Protein AF-A0A812CJZ9-F1 (afdb_monomer_lite)

Foldseek 3Di:
DDDPPPPPPPDDDPVVLLDPDLVPDQWAWDPDPVQLVLLAPVCVVVVNQKAQDQPDQQKIWGRNHNRTIIIDGHPPPFGQDRVVRDTHHADPDDDQAAQWDPPDDWAWDDPPDDQPLLVRPDAHWAWAADPDQQKIWIHYPVCSVTITMTGGPPQWGQDRSVRHTHGVDPPPVPVVLVVVLVVVLVVLVVVLVVVVPPDDDPVLCVLLVVVVVVLVVQLVVDLLSLLVVLLVCLLVLLVCLQPVVVVVVVQWDPADDDLLSSLLSNLLSLLSNLLSLLSVQCVPPPFPVLSLLLLVLLLQLLVLLLVLLVCQAPVCCPPPHRHTDVCSCRVPNSVSSSSNSSSVSSNSPDPDDDFADFADFPLLVLLLVLLVLLLVQLCCLQVPVVVVQVLWWPDPDDYSSSSSSSNSSSSSSSSLSSSSNRLSRTPDVSSSLSSLVSLLSSLVVSVVSCVVSCVVVVNHTTDPSNCCCSCVSSVVSNVSSVVSNVGDRDRPD

Organism: Acanthosepion pharaonis (NCBI:txid158019)

InterPro domains:
  IPR002557 Chitin binding domain [SM00494] (37-96)
  IPR002557 Chitin binding domain [SM00494] (115-177)
  IPR059336 Domain of unknown function DUF8292 [PF26941] (229-486)

Secondary structure (DSSP, 8-state):
----SSSSSS-SSSSSSS---TTSSSEEE---HHHHHHS-HHHHHTT--EEEETTEEEEEEEEEETTEEEEEE-GGG-EEETTTTEEESPPSS-PPPTTB-TTSPPEEPPTTS--GGGGTT-SS-EEEEPSSTTEEEEE-TTTSSS-EEEEBPTTEEEETTTTEEEES--------HHHHHHHHHHHHHHHHHHHH-S---HHHHHHHHHHHHHHHHHHHT-HHHHHHHHHHHHHHHHHHHHHSHHHHHHHHBSS---HHHHHHHHHHHHHHHHHHHHHHHHTT-S-HHHHHHHHHHHHHHHHHHHHHHHHHHHHSTT-TT-PBPHHIIIIIIHHHHHHHHHHHHHHHH-S---PPPPPP-HHHHHHHHHHHHHHHHHHHHHH-HHHHHHHHB--S---HHHHHHHHHHHHHHHHHHHHHHHHTT-S-HHHHHHHHHHHHHHHHHHHHHHHHHHHHTTTSSB-TTHHHHHHHHHHHHHHHHHHHHH-------

Sequence (493 aa):
MPILACLALVLPVTEALSRIDCTSFTLTPSEDRMVAMYCTRSAVISNQIVFGHPGDNHKFLVCTDVSAGCSGTCQNGAVFDNIAKSCGSAPVSCTLPSGADPNIPLQPLEPMITNPCNQAGLRTCFLFKHNMKNRFIICDRATTTNPKVGQCMNGFIFNFNRQVCESSQDHIITCGRNEVSTQLAIFFLIVVIIVMQLKLDSTYLRVIGGMSLVWLLIISRGQKVWYYIDLILSVLAGCAFLILAPQFLRSQTDVHIDTVHLFMIRSFGIVLIGSAYLWWQVRNSKDVTVHTTLMWARVIGGFSALLAQLFAQFFYKDNKTGRMTEEHLYISVVSTVLWTLGNVIYCLRSKDWGGYMETQSKLNTFLRNDFVMTLMLGIMFFAFPVWMLRMQTNISKLNGVHAHLYRVFGSALISSAIISGRASNFLIDSDKRSQLYARLYINIALIILFAVSYLSSKHLQWSAQNTPFVLGGVAMWTLNALFGCYSSSYHRT

pLDDT: mean 80.43, std 18.37, range [22.52, 98.56]

Structure (mmCIF, N/CA/C/O backbone):
data_AF-A0A812CJZ9-F1
#
_entry.id   AF-A0A812CJZ9-F1
#
loop_
_atom_site.group_PDB
_atom_site.id
_atom_site.type_symbol
_atom_site.label_atom_id
_atom_site.label_alt_id
_atom_site.label_comp_id
_atom_site.label_asym_id
_atom_site.label_entity_id
_atom_site.label_seq_id
_atom_site.pdbx_PDB_ins_code
_atom_site.Cartn_x
_atom_site.Cartn_y
_atom_site.Cartn_z
_atom_site.occupancy
_atom_site.B_iso_or_equiv
_atom_site.auth_seq_id
_atom_site.auth_comp_id
_atom_site.auth_asym_id
_atom_site.auth_atom_id
_atom_site.pdbx_PDB_model_num
ATOM 1 N N . MET A 1 1 ? -13.499 -25.662 -18.321 1.00 26.70 1 MET A N 1
ATOM 2 C CA . MET A 1 1 ? -12.695 -26.461 -17.366 1.00 26.70 1 MET A CA 1
ATOM 3 C C . MET A 1 1 ? -12.176 -25.531 -16.270 1.00 26.70 1 MET A C 1
ATOM 5 O O . MET A 1 1 ? -11.885 -24.386 -16.592 1.00 26.70 1 MET A O 1
ATOM 9 N N . PRO A 1 2 ? -12.223 -25.932 -14.990 1.00 31.81 2 PRO A N 1
ATOM 10 C CA . PRO A 1 2 ? -12.741 -25.078 -13.919 1.00 31.81 2 PRO A CA 1
ATOM 11 C C . PRO A 1 2 ? -11.646 -24.412 -13.067 1.00 31.81 2 PRO A C 1
ATOM 13 O O . PRO A 1 2 ? -10.807 -25.099 -12.500 1.00 31.81 2 PRO A O 1
ATOM 16 N N . ILE A 1 3 ? -11.696 -23.079 -12.924 1.00 25.08 3 ILE A N 1
ATOM 17 C CA . ILE A 1 3 ? -10.906 -22.291 -11.941 1.00 25.08 3 ILE A CA 1
ATOM 18 C C . ILE A 1 3 ? -11.828 -21.339 -11.133 1.00 25.08 3 ILE A C 1
ATOM 20 O O . ILE A 1 3 ? -11.379 -20.449 -10.424 1.00 25.08 3 ILE A O 1
ATOM 24 N N . LEU A 1 4 ? -13.153 -21.541 -11.168 1.00 26.28 4 LEU A N 1
ATOM 25 C CA . LEU A 1 4 ? -14.108 -20.688 -10.438 1.00 26.28 4 LEU A CA 1
ATOM 26 C C . LEU A 1 4 ? -14.414 -21.135 -8.990 1.00 26.28 4 LEU A C 1
ATOM 28 O O . LEU A 1 4 ? -15.234 -20.507 -8.332 1.00 26.28 4 LEU A O 1
ATOM 32 N N . ALA A 1 5 ? -13.776 -22.188 -8.467 1.00 24.42 5 ALA A N 1
ATOM 33 C CA . ALA A 1 5 ? -14.224 -22.836 -7.224 1.00 24.42 5 ALA A CA 1
ATOM 34 C C . ALA A 1 5 ? -13.474 -22.446 -5.929 1.00 24.42 5 ALA A C 1
ATOM 36 O O . ALA A 1 5 ? -13.903 -22.856 -4.857 1.00 24.42 5 ALA A O 1
ATOM 37 N N . CYS A 1 6 ? -12.403 -21.642 -5.966 1.00 22.52 6 CYS A N 1
ATOM 38 C CA . CYS A 1 6 ? -11.614 -21.351 -4.749 1.00 22.52 6 CYS A CA 1
ATOM 39 C C . CYS A 1 6 ? -11.890 -19.997 -4.070 1.00 22.52 6 CYS A C 1
ATOM 41 O O . CYS A 1 6 ? -11.365 -19.766 -2.985 1.00 22.52 6 CYS A O 1
ATOM 43 N N . LEU A 1 7 ? -12.717 -19.110 -4.639 1.00 25.17 7 LEU A N 1
ATOM 44 C CA . LEU A 1 7 ? -13.016 -17.803 -4.021 1.00 25.17 7 LEU A CA 1
ATOM 45 C C . LEU A 1 7 ? -14.282 -17.776 -3.139 1.00 25.17 7 LEU A C 1
ATOM 47 O O . LEU A 1 7 ? -14.597 -16.738 -2.566 1.00 25.17 7 LEU A O 1
ATOM 51 N N . ALA A 1 8 ? -14.989 -18.899 -2.989 1.00 25.30 8 ALA A N 1
ATOM 52 C CA . ALA A 1 8 ? -16.290 -18.958 -2.312 1.00 25.30 8 ALA A CA 1
ATOM 53 C C . ALA A 1 8 ? -16.247 -19.392 -0.827 1.00 25.30 8 ALA A C 1
ATOM 55 O O . ALA A 1 8 ? -17.296 -19.585 -0.224 1.00 25.30 8 ALA A O 1
ATOM 56 N N . LEU A 1 9 ? -15.070 -19.543 -0.207 1.00 26.47 9 LEU A N 1
ATOM 57 C CA . LEU A 1 9 ? -14.943 -20.157 1.131 1.00 26.47 9 LEU A CA 1
ATOM 58 C C . LEU A 1 9 ? -14.662 -19.191 2.301 1.00 26.47 9 LEU A C 1
ATOM 60 O O . LEU A 1 9 ? -14.368 -19.649 3.400 1.00 26.47 9 LEU A O 1
ATOM 64 N N . VAL A 1 10 ? -14.787 -17.868 2.116 1.00 27.77 10 VAL A N 1
ATOM 65 C CA . VAL A 1 10 ? -14.585 -16.876 3.209 1.00 27.77 10 VAL A CA 1
ATOM 66 C C . VAL A 1 10 ? -15.819 -15.988 3.474 1.00 27.77 10 VAL A C 1
ATOM 68 O O . VAL A 1 10 ? -15.819 -15.162 4.380 1.00 27.77 10 VAL A O 1
ATOM 71 N N . LEU A 1 11 ? -16.915 -16.179 2.740 1.00 27.19 11 LEU A N 1
ATOM 72 C CA . LEU A 1 11 ? -18.140 -15.374 2.847 1.00 27.19 11 LEU A CA 1
ATOM 73 C C . LEU A 1 11 ? -19.354 -16.315 2.819 1.00 27.19 11 LEU A C 1
ATOM 75 O O . LEU A 1 11 ? -19.904 -16.522 1.739 1.00 27.19 11 LEU A O 1
ATOM 79 N N . PRO A 1 12 ? -19.697 -17.010 3.925 1.00 29.50 12 PRO A N 1
ATOM 80 C CA . PRO A 1 12 ? -20.985 -16.710 4.568 1.00 29.50 12 PRO A CA 1
ATOM 81 C C . PRO A 1 12 ? -21.075 -17.212 6.028 1.00 29.50 12 PRO A C 1
ATOM 83 O O . PRO A 1 12 ? -21.509 -18.331 6.276 1.00 29.50 12 PRO A O 1
ATOM 86 N N . VAL A 1 13 ? -20.713 -16.399 7.023 1.00 27.36 13 VAL A N 1
ATOM 87 C CA . VAL A 1 13 ? -21.200 -16.621 8.412 1.00 27.36 13 VAL A CA 1
ATOM 88 C C . VAL A 1 13 ? -21.592 -15.304 9.098 1.00 27.36 13 VAL A C 1
ATOM 90 O O . VAL A 1 13 ? -22.385 -15.298 10.031 1.00 27.36 13 VAL A O 1
ATOM 93 N N . THR A 1 14 ? -21.133 -14.152 8.605 1.00 31.36 14 THR A N 1
ATOM 94 C CA . THR A 1 14 ? -21.395 -12.844 9.231 1.00 31.36 14 THR A CA 1
ATOM 95 C C . THR A 1 14 ? -22.628 -12.099 8.706 1.00 31.36 14 THR A C 1
ATOM 97 O O . THR A 1 14 ? -23.068 -11.151 9.351 1.00 31.36 14 THR A O 1
ATOM 100 N N . GLU A 1 15 ? -23.231 -12.512 7.587 1.00 30.27 15 GLU A N 1
ATOM 101 C CA . GLU A 1 15 ? -24.400 -11.816 7.011 1.00 30.27 15 GLU A CA 1
ATOM 102 C C . GLU A 1 15 ? -25.755 -12.235 7.601 1.00 30.27 15 GLU A C 1
ATOM 104 O O . GLU A 1 15 ? -26.731 -11.510 7.434 1.00 30.27 15 GLU A O 1
ATOM 109 N N . ALA A 1 16 ? -25.836 -13.341 8.347 1.00 26.36 16 ALA A N 1
ATOM 110 C CA . ALA A 1 16 ? -27.112 -13.807 8.904 1.00 26.36 16 ALA A CA 1
ATOM 111 C C . ALA A 1 16 ? -27.508 -13.127 10.233 1.00 26.36 16 ALA A C 1
ATOM 113 O O . ALA A 1 16 ? -28.646 -13.264 10.667 1.00 26.36 16 ALA A O 1
ATOM 114 N N . LEU A 1 17 ? -26.599 -12.389 10.884 1.00 32.69 17 LEU A N 1
ATOM 115 C CA . LEU A 1 17 ? -26.835 -11.805 12.217 1.00 32.69 17 LEU A CA 1
ATOM 116 C C . LEU A 1 17 ? -26.888 -10.268 12.236 1.00 32.69 17 LEU A C 1
ATOM 118 O O . LEU A 1 17 ? -27.162 -9.685 13.278 1.00 32.69 17 LEU A O 1
ATOM 122 N N . SER A 1 18 ? -26.657 -9.591 11.105 1.00 35.38 18 SER A N 1
ATOM 123 C CA . SER A 1 18 ? -26.533 -8.122 11.048 1.00 35.38 18 SER A CA 1
ATOM 124 C C . SER A 1 18 ? -27.807 -7.372 10.635 1.00 35.38 18 SER A C 1
ATOM 126 O O . SER A 1 18 ? -27.767 -6.154 10.465 1.00 35.38 18 SER A O 1
ATOM 128 N N . ARG A 1 19 ? -28.948 -8.057 10.487 1.00 38.44 19 ARG A N 1
ATOM 129 C CA . ARG A 1 19 ? -30.245 -7.426 10.181 1.00 38.44 19 ARG A CA 1
ATOM 130 C C . ARG A 1 19 ? -31.387 -8.038 10.986 1.00 38.44 19 ARG A C 1
ATOM 132 O O . ARG A 1 19 ? -32.293 -8.639 10.422 1.00 38.44 19 ARG A O 1
ATOM 139 N N . ILE A 1 20 ? -31.365 -7.874 12.305 1.00 45.34 20 ILE A N 1
ATOM 140 C CA . ILE A 1 20 ? -32.614 -7.930 13.073 1.00 45.34 20 ILE A CA 1
ATOM 141 C C . ILE A 1 20 ? -33.115 -6.493 13.155 1.00 45.34 20 ILE A C 1
ATOM 143 O O . ILE A 1 20 ? -32.782 -5.748 14.071 1.00 45.34 20 ILE A O 1
ATOM 147 N N . ASP A 1 21 ? -33.846 -6.089 12.120 1.00 44.16 21 ASP A N 1
ATOM 148 C CA . ASP A 1 21 ? -34.578 -4.828 12.111 1.00 44.16 21 ASP A CA 1
ATOM 149 C C . ASP A 1 21 ? -35.824 -5.036 12.980 1.00 44.16 21 ASP A C 1
ATOM 151 O O . ASP A 1 21 ? -36.595 -5.976 12.745 1.00 44.16 21 ASP A O 1
ATOM 155 N N . CYS A 1 22 ? -36.030 -4.201 14.002 1.00 49.97 22 CYS A N 1
ATOM 156 C CA . CYS A 1 22 ? -37.121 -4.377 14.976 1.00 49.97 22 CYS A CA 1
ATOM 157 C C . CYS A 1 22 ? -38.526 -4.228 14.376 1.00 49.97 22 CYS A C 1
ATOM 159 O O . CYS A 1 22 ? -39.522 -4.353 15.075 1.00 49.97 22 CYS A O 1
ATOM 161 N N . THR A 1 23 ? -38.605 -3.986 13.073 1.00 47.03 23 THR A N 1
ATOM 162 C CA . THR A 1 23 ? -39.818 -3.924 12.263 1.00 47.03 23 THR A CA 1
ATOM 163 C C . THR A 1 23 ? -40.270 -5.292 11.735 1.00 47.03 23 THR A C 1
ATOM 165 O O . THR A 1 23 ? -41.387 -5.399 11.238 1.00 47.03 23 THR A O 1
ATOM 168 N N . SER A 1 24 ? -39.434 -6.337 11.818 1.00 43.97 24 SER A N 1
ATOM 169 C CA . SER A 1 24 ? -39.653 -7.607 11.095 1.00 43.97 24 SER A CA 1
ATOM 170 C C . SER A 1 24 ? -40.259 -8.760 11.910 1.00 43.97 24 SER A C 1
ATOM 172 O O . SER A 1 24 ? -40.587 -9.798 11.343 1.00 43.97 24 SER A O 1
ATOM 174 N N . PHE A 1 25 ? -40.491 -8.581 13.209 1.00 51.12 25 PHE A N 1
ATOM 175 C CA . PHE A 1 25 ? -41.211 -9.520 14.082 1.00 51.12 25 PHE A CA 1
ATOM 176 C C . PHE A 1 25 ? -42.053 -8.717 15.086 1.00 51.12 25 PHE A C 1
ATOM 178 O O . PHE A 1 25 ? -41.943 -7.496 15.110 1.00 51.12 25 PHE A O 1
ATOM 185 N N . THR A 1 26 ? -42.897 -9.355 15.910 1.00 52.31 26 THR A N 1
ATOM 186 C CA . THR A 1 26 ? -43.665 -8.732 17.020 1.00 52.31 26 THR A CA 1
ATOM 187 C C . THR A 1 26 ? -42.750 -8.192 18.136 1.00 52.31 26 THR A C 1
ATOM 189 O O . THR A 1 26 ? -42.871 -8.563 19.304 1.00 52.31 26 THR A O 1
ATOM 192 N N . LEU A 1 27 ? -41.774 -7.374 17.761 1.00 53.91 27 LEU A N 1
ATOM 193 C CA . LEU A 1 27 ? -40.793 -6.713 18.594 1.00 53.91 27 LEU A CA 1
ATOM 194 C C . LEU A 1 27 ? -41.186 -5.242 18.643 1.00 53.91 27 LEU A C 1
ATOM 196 O O . LEU A 1 27 ? -41.359 -4.601 17.611 1.00 53.91 27 LEU A O 1
ATOM 200 N N . THR A 1 28 ? -41.344 -4.702 19.842 1.00 58.06 28 THR A N 1
ATOM 201 C CA . THR A 1 28 ? -41.618 -3.275 20.021 1.00 58.06 28 THR A CA 1
ATOM 202 C C . THR A 1 28 ? -40.335 -2.568 20.452 1.00 58.06 28 THR A C 1
ATOM 204 O O . THR A 1 28 ? -39.634 -3.095 21.331 1.00 58.06 28 THR A O 1
ATOM 207 N N . PRO A 1 29 ? -40.006 -1.395 19.875 1.00 54.38 29 PRO A N 1
ATOM 208 C CA . PRO A 1 29 ? -38.911 -0.577 20.377 1.00 54.38 29 PRO A CA 1
ATOM 209 C C . PRO A 1 29 ? -39.182 -0.247 21.845 1.00 54.38 29 PRO A C 1
ATOM 211 O O . PRO A 1 29 ? -40.280 0.166 22.215 1.00 54.38 29 PRO A O 1
ATOM 214 N N . SER A 1 30 ? -38.199 -0.525 22.693 1.00 56.88 30 SER A N 1
ATOM 215 C CA . SER A 1 30 ? -38.344 -0.394 24.136 1.00 56.88 30 SER A CA 1
ATOM 216 C C . SER A 1 30 ? -37.792 0.958 24.581 1.00 56.88 30 SER A C 1
ATOM 218 O O . SER A 1 30 ? -36.582 1.162 24.546 1.00 56.88 30 SER A O 1
ATOM 220 N N . GLU A 1 31 ? -38.663 1.860 25.045 1.00 54.53 31 GLU A N 1
ATOM 221 C CA . GLU A 1 31 ? -38.281 3.152 25.658 1.00 54.53 31 GLU A CA 1
ATOM 222 C C . GLU A 1 31 ? -37.661 2.997 27.063 1.00 54.53 31 GLU A C 1
ATOM 224 O O . GLU A 1 31 ? -37.287 3.972 27.717 1.00 54.53 31 GLU A O 1
ATOM 229 N N . ASP A 1 32 ? -37.552 1.763 27.549 1.00 57.66 32 ASP A N 1
ATOM 230 C CA . ASP A 1 32 ? -37.217 1.471 28.932 1.00 57.66 32 ASP A CA 1
ATOM 231 C C . ASP A 1 32 ? -35.725 1.701 29.239 1.00 57.66 32 ASP A C 1
ATOM 233 O O . ASP A 1 32 ? -34.840 1.122 28.599 1.00 57.66 32 ASP A O 1
ATOM 237 N N . ARG A 1 33 ? -35.422 2.480 30.294 1.00 55.88 33 ARG A N 1
ATOM 238 C CA . ARG A 1 33 ? -34.044 2.727 30.793 1.00 55.88 33 ARG A CA 1
ATOM 239 C C . ARG A 1 33 ? -33.266 1.433 31.067 1.00 55.88 33 ARG A C 1
ATOM 241 O O . ARG A 1 33 ? -32.036 1.442 31.074 1.00 55.88 33 ARG A O 1
ATOM 248 N N . MET A 1 34 ? -33.976 0.328 31.283 1.00 55.75 34 MET A N 1
ATOM 249 C CA . MET A 1 34 ? -33.404 -0.996 31.511 1.00 55.75 34 MET A CA 1
ATOM 250 C C . MET A 1 34 ? -32.656 -1.548 30.287 1.00 55.75 34 MET A C 1
ATOM 252 O O . MET A 1 34 ? -31.667 -2.253 30.462 1.00 55.75 34 MET A O 1
ATOM 256 N N . VAL A 1 35 ? -33.033 -1.179 29.057 1.00 57.50 35 VAL A N 1
ATOM 257 C CA . VAL A 1 35 ? -32.365 -1.651 27.825 1.00 57.50 35 VAL A CA 1
ATOM 258 C C . VAL A 1 35 ? -30.903 -1.217 27.774 1.00 57.50 35 VAL A C 1
ATOM 260 O O . VAL A 1 35 ? -30.025 -2.027 27.482 1.00 57.50 35 VAL A O 1
ATOM 263 N N . ALA A 1 36 ? -30.621 0.033 28.148 1.00 56.91 36 ALA A N 1
ATOM 264 C CA . ALA A 1 36 ? -29.259 0.562 28.207 1.00 56.91 36 ALA A CA 1
ATOM 265 C C . ALA A 1 36 ? -28.384 -0.162 29.250 1.00 56.91 36 ALA A C 1
ATOM 267 O O . ALA A 1 36 ? -27.160 -0.162 29.143 1.00 56.91 36 ALA A O 1
ATOM 268 N N . MET A 1 37 ? -29.002 -0.793 30.254 1.00 58.81 37 MET A N 1
ATOM 269 C CA . MET A 1 37 ? -28.296 -1.485 31.332 1.00 58.81 37 MET A CA 1
ATOM 270 C C . MET A 1 37 ? -27.856 -2.903 30.935 1.00 58.81 37 MET A C 1
ATOM 272 O O . MET A 1 37 ? -26.812 -3.362 31.394 1.00 58.81 37 MET A O 1
ATOM 276 N N . TYR A 1 38 ? -28.614 -3.579 30.063 1.00 66.38 38 TYR A N 1
ATOM 277 C CA . TYR A 1 38 ? -28.301 -4.936 29.590 1.00 66.38 38 TYR A CA 1
ATOM 278 C C . TYR A 1 38 ? -27.541 -4.946 28.261 1.00 66.38 38 TYR A C 1
ATOM 280 O O . TYR A 1 38 ? -26.620 -5.748 28.090 1.00 66.38 38 TYR A O 1
ATOM 288 N N . CYS A 1 39 ? -27.845 -4.016 27.353 1.00 71.31 39 CYS A N 1
ATOM 289 C CA . CYS A 1 39 ? -27.157 -3.875 26.069 1.00 71.31 39 CYS A CA 1
ATOM 290 C C . CYS A 1 39 ? -25.819 -3.145 26.223 1.00 71.31 39 CYS A C 1
ATOM 292 O O . CYS A 1 39 ? -25.584 -2.089 25.647 1.00 71.31 39 CYS A O 1
ATOM 294 N N . THR A 1 40 ? -24.921 -3.707 27.031 1.00 73.94 40 THR A N 1
ATOM 295 C CA . THR A 1 40 ? -23.587 -3.139 27.240 1.00 73.94 40 THR A CA 1
ATOM 296 C C . THR A 1 40 ? -22.630 -3.526 26.119 1.00 73.94 40 THR A C 1
ATOM 298 O O . THR A 1 40 ? -22.754 -4.574 25.480 1.00 73.94 40 THR A O 1
ATOM 301 N N . ARG A 1 41 ? -21.583 -2.716 25.940 1.00 64.25 41 ARG A N 1
ATOM 302 C CA . ARG A 1 41 ? -20.522 -2.972 24.956 1.00 64.25 41 ARG A CA 1
ATOM 303 C C . ARG A 1 41 ? -19.877 -4.347 25.139 1.00 64.25 41 ARG A C 1
ATOM 305 O O . ARG A 1 41 ? -19.619 -5.043 24.164 1.00 64.25 41 ARG A O 1
ATOM 312 N N . SER A 1 42 ? -19.654 -4.750 26.388 1.00 69.50 42 SER A N 1
ATOM 313 C CA . SER A 1 42 ? -19.087 -6.060 26.725 1.00 69.50 42 SER A CA 1
ATOM 314 C C . SER A 1 42 ? -20.021 -7.215 26.355 1.00 69.50 42 SER A C 1
ATOM 316 O O . SER A 1 42 ? -19.551 -8.283 25.964 1.00 69.50 42 SER A O 1
ATOM 318 N N . ALA A 1 43 ? -21.336 -7.011 26.444 1.00 64.25 43 ALA A N 1
ATOM 319 C CA . ALA A 1 43 ? -22.322 -8.034 26.125 1.00 64.25 43 ALA A CA 1
ATOM 320 C C . ALA A 1 43 ? -22.444 -8.265 24.606 1.00 64.25 43 ALA A C 1
ATOM 322 O O . ALA A 1 43 ? -22.395 -9.407 24.150 1.00 64.25 43 ALA A O 1
ATOM 323 N N . VAL A 1 44 ? -22.444 -7.187 23.810 1.00 65.56 44 VAL A N 1
ATOM 324 C CA . VAL A 1 44 ? -22.433 -7.269 22.335 1.00 65.56 44 VAL A CA 1
ATOM 325 C C . VAL A 1 44 ? -21.143 -7.927 21.825 1.00 65.56 44 VAL A C 1
ATOM 327 O O . VAL A 1 44 ? -21.194 -8.830 20.994 1.00 65.56 44 VAL A O 1
ATOM 330 N N . ILE A 1 45 ? -19.980 -7.554 22.374 1.00 65.19 45 ILE A N 1
ATOM 331 C CA . ILE A 1 45 ? -18.680 -8.144 21.993 1.00 65.19 45 ILE A CA 1
ATOM 332 C C . ILE A 1 45 ? -18.601 -9.641 22.340 1.00 65.19 45 ILE A C 1
ATOM 334 O O . ILE A 1 45 ? -17.929 -10.399 21.644 1.00 65.19 45 ILE A O 1
ATOM 338 N N . SER A 1 46 ? -19.295 -10.088 23.390 1.00 64.62 46 SER A N 1
ATOM 339 C CA . SER A 1 46 ? -19.335 -11.501 23.797 1.00 64.62 46 SER A CA 1
ATOM 340 C C . SER A 1 46 ? -20.441 -12.317 23.113 1.00 64.62 46 SER A C 1
ATOM 342 O O . SER A 1 46 ? -20.690 -13.456 23.508 1.00 64.62 46 SER A O 1
ATOM 344 N N . ASN A 1 47 ? -21.076 -11.761 22.073 1.00 67.38 47 ASN A N 1
ATOM 345 C CA . ASN A 1 47 ? -22.169 -12.373 21.314 1.00 67.38 47 ASN A CA 1
ATOM 346 C C . ASN A 1 47 ? -23.402 -12.720 22.176 1.00 67.38 47 ASN A C 1
ATOM 348 O O . ASN A 1 47 ? -24.183 -13.614 21.850 1.00 67.38 47 ASN A O 1
ATOM 352 N N . GLN A 1 48 ? -23.583 -12.012 23.295 1.00 71.81 48 GLN A N 1
ATOM 353 C CA . GLN A 1 48 ? -24.776 -12.094 24.129 1.00 71.81 48 GLN A CA 1
ATOM 354 C C . GLN A 1 48 ? -25.752 -11.014 23.669 1.00 71.81 48 GLN A C 1
ATOM 356 O O . GLN A 1 48 ? -25.711 -9.881 24.135 1.00 71.81 48 GLN A O 1
ATOM 361 N N . ILE A 1 49 ? -26.599 -11.365 22.705 1.00 81.69 49 ILE A N 1
ATOM 362 C CA . ILE A 1 49 ? -27.544 -10.425 22.086 1.00 81.69 49 ILE A CA 1
ATOM 363 C C . ILE A 1 49 ? -28.984 -10.597 22.577 1.00 81.69 49 ILE A C 1
ATOM 365 O O . ILE A 1 49 ? -29.796 -9.720 22.321 1.00 81.69 49 ILE A O 1
ATOM 369 N N . VAL A 1 50 ? -29.312 -11.673 23.308 1.00 82.38 50 VAL A N 1
ATOM 370 C CA . VAL A 1 50 ? -30.663 -11.904 23.854 1.00 82.38 50 VAL A CA 1
ATOM 371 C C . VAL A 1 50 ? -30.630 -12.079 25.373 1.00 82.38 50 VAL A C 1
ATOM 373 O O . VAL A 1 50 ? -29.868 -12.892 25.912 1.00 82.38 50 VAL A O 1
ATOM 376 N N . PHE A 1 51 ? -31.491 -11.344 26.069 1.00 84.31 51 PHE A N 1
ATOM 377 C CA . PHE A 1 51 ? -31.623 -11.331 27.526 1.00 84.31 51 PHE A CA 1
ATOM 378 C C . PHE A 1 51 ? -33.082 -11.530 27.926 1.00 84.31 51 PHE A C 1
ATOM 380 O O . PHE A 1 51 ? -33.980 -11.069 27.235 1.00 84.31 51 PHE A O 1
ATOM 387 N N . GLY A 1 52 ? -33.343 -12.182 29.053 1.00 81.25 52 GLY A N 1
ATOM 388 C CA . GLY A 1 52 ? -34.679 -12.193 29.647 1.00 81.25 52 GLY A CA 1
ATOM 389 C C . GLY A 1 52 ? -35.073 -10.800 30.135 1.00 81.25 52 GLY A C 1
ATOM 390 O O . GLY A 1 52 ? -34.227 -10.052 30.631 1.00 81.25 52 GLY A O 1
ATOM 391 N N . HIS A 1 53 ? -36.349 -10.447 30.000 1.00 81.69 53 HIS A N 1
ATOM 392 C CA . HIS A 1 53 ? -36.856 -9.170 30.487 1.00 81.69 53 HIS A CA 1
ATOM 393 C C . HIS A 1 53 ? -36.966 -9.193 32.029 1.00 81.69 53 HIS A C 1
ATOM 395 O O . HIS A 1 53 ? -37.551 -10.123 32.586 1.00 81.69 53 HIS A O 1
ATOM 401 N N . PRO A 1 54 ? -36.439 -8.185 32.751 1.00 67.44 54 PRO A N 1
ATOM 402 C CA . PRO A 1 54 ? -36.299 -8.232 34.214 1.00 67.44 54 PRO A CA 1
ATOM 403 C C . PRO A 1 54 ? -37.633 -8.212 34.974 1.00 67.44 54 PRO A C 1
ATOM 405 O O . PRO A 1 54 ? -37.703 -8.708 36.094 1.00 67.44 54 PRO A O 1
ATOM 408 N N . GLY A 1 55 ? -38.688 -7.651 34.377 1.00 72.69 55 GLY A N 1
ATOM 409 C CA . GLY A 1 55 ? -40.020 -7.564 34.990 1.00 72.69 55 GLY A CA 1
ATOM 410 C C . GLY A 1 55 ? -41.073 -8.518 34.418 1.00 72.69 55 GLY A C 1
ATOM 411 O O . GLY A 1 55 ? -42.190 -8.540 34.924 1.00 72.69 55 GLY A O 1
ATOM 412 N N . ASP A 1 56 ? -40.763 -9.270 33.355 1.00 77.38 56 ASP A N 1
ATOM 413 C CA . ASP A 1 56 ? -41.755 -10.104 32.658 1.00 77.38 56 ASP A CA 1
ATOM 414 C C . ASP A 1 56 ? -41.079 -11.321 32.021 1.00 77.38 56 ASP A C 1
ATOM 416 O O . ASP A 1 56 ? -40.362 -11.219 31.033 1.00 77.38 56 ASP A O 1
ATOM 420 N N . ASN A 1 57 ? -41.316 -12.498 32.586 1.00 75.12 57 ASN A N 1
ATOM 421 C CA . ASN A 1 57 ? -40.703 -13.747 32.145 1.00 75.12 57 ASN A CA 1
ATOM 422 C C . ASN A 1 57 ? -41.283 -14.277 30.821 1.00 75.12 57 ASN A C 1
ATOM 424 O O . ASN A 1 57 ? -40.742 -15.223 30.252 1.00 75.12 57 ASN A O 1
ATOM 428 N N . HIS A 1 58 ? -42.354 -13.669 30.312 1.00 81.31 58 HIS A N 1
ATOM 429 C CA . HIS A 1 58 ? -42.858 -13.916 28.965 1.00 81.31 58 HIS A CA 1
ATOM 430 C C . HIS A 1 58 ? -42.232 -12.974 27.940 1.00 81.31 58 HIS A C 1
ATOM 432 O O . HIS A 1 58 ? -42.578 -13.056 26.767 1.00 81.31 58 HIS A O 1
ATOM 438 N N . LYS A 1 59 ? -41.316 -12.090 28.348 1.00 83.06 59 LYS A N 1
ATOM 439 C CA . LYS A 1 59 ? -40.627 -11.167 27.452 1.00 83.06 59 LYS A CA 1
ATOM 440 C C . LYS A 1 59 ? -39.120 -11.376 27.455 1.00 83.06 59 LYS A C 1
ATOM 442 O O . LYS A 1 59 ? -38.518 -11.860 28.413 1.00 83.06 59 LYS A O 1
ATOM 447 N N . PHE A 1 60 ? -38.503 -10.969 26.359 1.00 85.00 60 PHE A N 1
ATOM 448 C CA . PHE A 1 60 ? -37.063 -10.970 26.170 1.00 85.00 60 PHE A CA 1
ATOM 449 C C . PHE A 1 60 ? -36.625 -9.679 25.488 1.00 85.00 60 PHE A C 1
ATOM 451 O O . PHE A 1 60 ? -37.397 -9.035 24.789 1.00 85.00 60 PHE A O 1
ATOM 458 N N . LEU A 1 61 ? -35.379 -9.295 25.708 1.00 84.69 61 LEU A N 1
ATOM 459 C CA . LEU A 1 61 ? -34.724 -8.144 25.116 1.00 84.69 61 LEU A CA 1
ATOM 460 C C . LEU A 1 61 ? -33.713 -8.646 24.092 1.00 84.69 61 LEU A C 1
ATOM 462 O O . LEU A 1 61 ? -32.894 -9.509 24.407 1.00 84.69 61 LEU A O 1
ATOM 466 N N . VAL A 1 62 ? -33.750 -8.097 22.885 1.00 82.38 62 VAL A N 1
ATOM 467 C CA . VAL A 1 62 ? -32.742 -8.325 21.849 1.00 82.38 62 VAL A CA 1
ATOM 468 C C . VAL A 1 62 ? -31.950 -7.043 21.677 1.00 82.38 62 VAL A C 1
ATOM 470 O O . VAL A 1 62 ? -32.520 -6.021 21.305 1.00 82.38 62 VAL A O 1
ATOM 473 N N . CYS A 1 63 ? -30.653 -7.083 21.953 1.00 79.69 63 CYS A N 1
ATOM 474 C CA . CYS A 1 63 ? -29.757 -5.956 21.739 1.00 79.69 63 CYS A CA 1
ATOM 475 C C . CYS A 1 63 ? -29.342 -5.907 20.274 1.00 79.69 63 CYS A C 1
ATOM 477 O O . CYS A 1 63 ? -28.720 -6.840 19.766 1.00 79.69 63 CYS A O 1
ATOM 479 N N . THR A 1 64 ? -29.675 -4.807 19.610 1.00 69.56 64 THR A N 1
ATOM 480 C CA . THR A 1 64 ? -29.254 -4.534 18.235 1.00 69.56 64 THR A CA 1
ATOM 481 C C . THR A 1 64 ? -27.957 -3.723 18.206 1.00 69.56 64 THR A C 1
ATOM 483 O O . THR A 1 64 ? -27.175 -3.880 17.273 1.00 69.56 64 THR A O 1
ATOM 486 N N . ASP A 1 65 ? -27.701 -2.895 19.231 1.00 65.19 65 ASP A N 1
ATOM 487 C CA . ASP A 1 65 ? -26.455 -2.131 19.413 1.00 65.19 65 ASP A CA 1
ATOM 488 C C . ASP A 1 65 ? -26.206 -1.790 20.908 1.00 65.19 65 ASP A C 1
ATOM 490 O O . ASP A 1 65 ? -27.036 -2.087 21.767 1.00 65.19 65 ASP A O 1
ATOM 494 N N . VAL A 1 66 ? -25.085 -1.128 21.235 1.00 59.91 66 VAL A N 1
ATOM 495 C CA . VAL A 1 66 ? -24.580 -0.762 22.587 1.00 59.91 66 VAL A CA 1
ATOM 496 C C . VAL A 1 66 ? -25.507 0.190 23.380 1.00 59.91 66 VAL A C 1
ATOM 498 O O . VAL A 1 66 ? -25.195 0.614 24.491 1.00 59.91 66 VAL A O 1
ATOM 501 N N . SER A 1 67 ? -26.668 0.537 22.834 1.00 56.69 67 SER A N 1
ATOM 502 C CA . SER A 1 67 ? -27.687 1.352 23.506 1.00 56.69 67 SER A CA 1
ATOM 503 C C . SER A 1 67 ? -29.097 1.162 22.942 1.00 56.69 67 SER A C 1
ATOM 505 O O . SER A 1 67 ? -30.004 1.895 23.327 1.00 56.69 67 SER A O 1
ATOM 507 N N . ALA A 1 68 ? -29.286 0.218 22.018 1.00 60.38 68 ALA A N 1
ATOM 508 C CA . ALA A 1 68 ? -30.553 -0.016 21.339 1.00 60.38 68 ALA A CA 1
ATOM 509 C C . ALA A 1 68 ? -30.928 -1.490 21.473 1.00 60.38 68 ALA A C 1
ATOM 511 O O . ALA A 1 68 ? -30.130 -2.385 21.183 1.00 60.38 68 ALA A O 1
ATOM 512 N N . GLY A 1 69 ? -32.148 -1.734 21.934 1.00 69.94 69 GLY A N 1
ATOM 513 C CA . GLY A 1 69 ? -32.678 -3.073 22.078 1.00 69.94 69 GLY A CA 1
ATOM 514 C C . GLY A 1 69 ? -34.191 -3.079 21.977 1.00 69.94 69 GLY A C 1
ATOM 515 O O . GLY A 1 69 ? -34.865 -2.088 22.262 1.00 69.94 69 GLY A O 1
ATOM 516 N N . CYS A 1 70 ? -34.717 -4.208 21.533 1.00 79.56 70 CYS A N 1
ATOM 517 C CA . CYS A 1 70 ? -36.132 -4.389 21.268 1.00 79.56 70 CYS A CA 1
ATOM 518 C C . CYS A 1 70 ? -36.687 -5.457 22.194 1.00 79.56 70 CYS A C 1
ATOM 520 O O . CYS A 1 70 ? -36.014 -6.445 22.489 1.00 79.56 70 CYS A O 1
ATOM 522 N N . SER A 1 71 ? -37.903 -5.233 22.683 1.00 82.56 71 SER A N 1
ATOM 523 C CA . SER A 1 71 ? -38.581 -6.178 23.562 1.00 82.56 71 SER A CA 1
ATOM 524 C C . SER A 1 71 ? -39.477 -7.082 22.723 1.00 82.56 71 SER A C 1
ATOM 526 O O . SER A 1 71 ? -40.278 -6.595 21.925 1.00 82.56 71 SER A O 1
ATOM 528 N N . GLY A 1 72 ? -39.317 -8.391 22.874 1.00 81.25 72 GLY A N 1
ATOM 529 C CA . GLY A 1 72 ? -40.160 -9.419 22.278 1.00 81.25 72 GLY A CA 1
ATOM 530 C C . GLY A 1 72 ? -40.959 -10.157 23.336 1.00 81.25 72 GLY A C 1
ATOM 531 O O . GLY A 1 72 ? -40.526 -10.263 24.477 1.00 81.25 72 GLY A O 1
ATOM 532 N N . THR A 1 73 ? -42.127 -10.674 22.955 1.00 87.19 73 THR A N 1
ATOM 533 C CA . THR A 1 73 ? -42.965 -11.509 23.829 1.00 87.19 73 THR A CA 1
ATOM 534 C C . THR A 1 73 ? -42.979 -12.943 23.304 1.00 87.19 73 THR A C 1
ATOM 536 O O . THR A 1 73 ? -43.185 -13.176 22.113 1.00 87.19 73 THR A O 1
ATOM 539 N N . CYS A 1 74 ? -42.752 -13.911 24.184 1.00 81.81 74 CYS A N 1
ATOM 540 C CA . CYS A 1 74 ? -42.873 -15.331 23.909 1.00 81.81 74 CYS A CA 1
ATOM 541 C C . CYS A 1 74 ? -44.328 -15.690 23.575 1.00 81.81 74 CYS A C 1
ATOM 543 O O . CYS A 1 74 ? -45.262 -15.329 24.292 1.00 81.81 74 CYS A O 1
ATOM 545 N N . GLN A 1 75 ? -44.526 -16.419 22.476 1.00 82.00 75 GLN A N 1
ATOM 546 C CA . GLN A 1 75 ? -45.859 -16.828 22.033 1.00 82.00 75 GLN A CA 1
ATOM 547 C C . GLN A 1 75 ? -46.460 -17.905 22.950 1.00 82.00 75 GLN A C 1
ATOM 549 O O . GLN A 1 75 ? -45.741 -18.644 23.623 1.00 82.00 75 GLN A O 1
ATOM 554 N N . ASN A 1 76 ? -47.794 -18.003 22.963 1.00 80.81 76 ASN A N 1
ATOM 555 C CA . ASN A 1 76 ? -48.557 -19.037 23.679 1.00 80.81 76 ASN A CA 1
ATOM 556 C C . ASN A 1 76 ? -48.298 -19.106 25.196 1.00 80.81 76 ASN A C 1
ATOM 558 O O . ASN A 1 76 ? -48.389 -20.176 25.794 1.00 80.81 76 ASN A O 1
ATOM 562 N N . GLY A 1 77 ? -47.944 -17.980 25.825 1.00 73.94 77 GLY A N 1
ATOM 563 C CA . GLY A 1 77 ? -47.639 -17.941 27.259 1.00 73.94 77 GLY A CA 1
ATOM 564 C C . GLY A 1 77 ? -46.369 -18.710 27.641 1.00 73.94 77 GLY A C 1
ATOM 565 O O . GLY A 1 77 ? -46.169 -19.004 28.819 1.00 73.94 77 GLY A O 1
ATOM 566 N N . ALA A 1 78 ? -45.504 -19.037 26.674 1.00 77.88 78 ALA A N 1
ATOM 567 C CA . ALA A 1 78 ? -44.198 -19.625 26.944 1.00 77.88 78 ALA A CA 1
ATOM 568 C C . ALA A 1 78 ? -43.320 -18.655 27.752 1.00 77.88 78 ALA A C 1
ATOM 570 O O . ALA A 1 78 ? -43.511 -17.438 27.716 1.00 77.88 78 ALA A O 1
ATOM 571 N N . VAL A 1 79 ? -42.369 -19.201 28.504 1.00 79.50 79 VAL A N 1
ATOM 572 C CA . VAL A 1 79 ? -41.450 -18.437 29.354 1.00 79.50 79 VAL A CA 1
ATOM 573 C C . VAL A 1 79 ? -40.085 -18.399 28.676 1.00 79.50 79 VAL A C 1
ATOM 575 O O . VAL A 1 79 ? -39.641 -19.399 28.111 1.00 79.50 79 VAL A O 1
ATOM 578 N N . PHE A 1 80 ? -39.422 -17.247 28.708 1.00 79.62 80 PHE A N 1
ATOM 579 C CA . PHE A 1 80 ? -38.085 -17.106 28.147 1.00 79.62 80 PHE A CA 1
ATOM 580 C C . PHE A 1 80 ? -37.039 -17.772 29.054 1.00 79.62 80 PHE A C 1
ATOM 582 O O . PHE A 1 80 ? -36.896 -17.411 30.224 1.00 79.62 80 PHE A O 1
ATOM 589 N N . ASP A 1 81 ? -36.288 -18.728 28.510 1.00 75.00 81 ASP A N 1
ATOM 590 C CA . ASP A 1 81 ? -35.158 -19.372 29.172 1.00 75.00 81 ASP A CA 1
ATOM 591 C C . ASP A 1 81 ? -33.865 -18.598 28.876 1.00 75.00 81 ASP A C 1
ATOM 593 O O . ASP A 1 81 ? -33.386 -18.523 27.742 1.00 75.00 81 ASP A O 1
ATOM 597 N N . ASN A 1 82 ? -33.272 -18.028 29.926 1.00 70.75 82 ASN A N 1
ATOM 598 C CA . ASN A 1 82 ? -32.046 -17.243 29.832 1.00 70.75 82 ASN A CA 1
ATOM 599 C C . ASN A 1 82 ? -30.797 -18.074 29.506 1.00 70.75 82 ASN A C 1
ATOM 601 O O . ASN A 1 82 ? -29.821 -17.505 29.012 1.00 70.75 82 ASN A O 1
ATOM 605 N N . ILE A 1 83 ? -30.818 -19.377 29.791 1.00 65.56 83 ILE A N 1
ATOM 606 C CA . ILE A 1 83 ? -29.721 -20.311 29.528 1.00 65.56 83 ILE A CA 1
ATOM 607 C C . ILE A 1 83 ? -29.814 -20.785 28.080 1.00 65.56 83 ILE A C 1
ATOM 609 O O . ILE A 1 83 ? -28.859 -20.633 27.321 1.00 65.56 83 ILE A O 1
ATOM 613 N N . ALA A 1 84 ? -30.982 -21.292 27.680 1.00 68.81 84 ALA A N 1
ATOM 614 C CA . ALA A 1 84 ? -31.218 -21.782 26.322 1.00 68.81 84 ALA A CA 1
ATOM 615 C C . ALA A 1 84 ? -31.444 -20.661 25.291 1.00 68.81 84 ALA A C 1
ATOM 617 O O . ALA A 1 84 ? -31.537 -20.941 24.097 1.00 68.81 84 ALA A O 1
ATOM 618 N N . LYS A 1 85 ? -31.567 -19.404 25.743 1.00 79.44 85 LYS A N 1
ATOM 619 C CA . LYS A 1 85 ? -31.842 -18.215 24.916 1.00 79.44 85 LYS A CA 1
ATOM 620 C C . LYS A 1 85 ? -33.053 -18.399 23.995 1.00 79.44 85 LYS A C 1
ATOM 622 O O . LYS A 1 85 ? -33.041 -17.964 22.847 1.00 79.44 85 LYS A O 1
ATOM 627 N N . SER A 1 86 ? -34.098 -19.053 24.497 1.00 81.12 86 SER A N 1
ATOM 628 C CA . SER A 1 86 ? -35.287 -19.420 23.722 1.00 81.12 86 SER A CA 1
ATOM 629 C C . SER A 1 86 ? -36.556 -19.394 24.576 1.00 81.12 86 SER A C 1
ATOM 631 O O . SER A 1 86 ? -36.504 -19.479 25.800 1.00 81.12 86 SER A O 1
ATOM 633 N N . CYS A 1 87 ? -37.713 -19.244 23.929 1.00 79.94 87 CYS A N 1
ATOM 634 C CA . CYS A 1 87 ? -39.014 -19.352 24.586 1.00 79.94 87 CYS A CA 1
ATOM 635 C C . CYS A 1 87 ? -39.417 -20.828 24.685 1.00 79.94 87 CYS A C 1
ATOM 637 O O . CYS A 1 87 ? -39.533 -21.499 23.661 1.00 79.94 87 CYS A O 1
ATOM 639 N N . GLY A 1 88 ? -39.661 -21.319 25.899 1.00 77.56 88 GLY A N 1
ATOM 640 C CA . GLY A 1 88 ? -40.012 -22.714 26.156 1.00 77.56 88 GLY A CA 1
ATOM 641 C C . GLY A 1 88 ? -41.017 -22.881 27.294 1.00 77.56 88 GLY A C 1
ATOM 642 O O . GLY A 1 88 ? -41.483 -21.917 27.908 1.00 77.56 88 GLY A O 1
ATOM 643 N N . SER A 1 89 ? -41.385 -24.128 27.575 1.00 60.25 89 SER A N 1
ATOM 644 C CA . SER A 1 89 ? -42.142 -24.482 28.779 1.00 60.25 89 SER A CA 1
ATOM 645 C C . SER A 1 89 ? -41.228 -24.296 29.993 1.00 60.25 89 SER A C 1
ATOM 647 O O . SER A 1 89 ? -40.078 -24.727 29.959 1.00 60.25 89 SER A O 1
ATOM 649 N N . ALA A 1 90 ? -41.714 -23.635 31.048 1.00 52.84 90 ALA A N 1
ATOM 650 C CA . ALA A 1 90 ? -40.900 -23.288 32.213 1.00 52.84 90 ALA A CA 1
ATOM 651 C C . ALA A 1 90 ? -40.145 -24.518 32.767 1.00 52.84 90 ALA A C 1
ATOM 653 O O . ALA A 1 90 ? -40.797 -25.506 33.121 1.00 52.84 90 ALA A O 1
ATOM 654 N N . PRO A 1 91 ? -38.802 -24.487 32.873 1.00 49.81 91 PRO A N 1
ATOM 655 C CA . PRO A 1 91 ? -38.067 -25.581 33.489 1.00 49.81 91 PRO A CA 1
ATOM 656 C C . PRO A 1 91 ? -38.438 -25.677 34.974 1.00 49.81 91 PRO A C 1
ATOM 658 O O . PRO A 1 91 ? -38.405 -24.695 35.716 1.00 49.81 91 PRO A O 1
ATOM 661 N N . VAL A 1 92 ? -38.818 -26.884 35.399 1.00 51.59 92 VAL A N 1
ATOM 662 C CA . VAL A 1 92 ? -39.368 -27.189 36.734 1.00 51.59 92 VAL A CA 1
ATOM 663 C C . VAL A 1 92 ? -38.266 -27.336 37.803 1.00 51.59 92 VAL A C 1
ATOM 665 O O . VAL A 1 92 ? -38.560 -27.503 38.982 1.00 51.59 92 VAL A O 1
ATOM 668 N N . SER A 1 93 ? -36.983 -27.233 37.443 1.00 56.94 93 SER A N 1
ATOM 669 C CA . SER A 1 93 ? -35.870 -27.410 38.383 1.00 56.94 93 SER A CA 1
ATOM 670 C C . SER A 1 93 ? -34.626 -26.635 37.945 1.00 56.94 93 SER A C 1
ATOM 672 O O . SER A 1 93 ? -34.271 -26.647 36.768 1.00 56.94 93 SER A O 1
ATOM 674 N N . CYS A 1 94 ? -33.964 -25.959 38.888 1.00 64.06 94 CYS A N 1
ATOM 675 C CA . CYS A 1 94 ? -32.662 -25.338 38.659 1.00 64.06 94 CYS A CA 1
ATOM 676 C C . CYS A 1 94 ? -31.598 -26.398 38.363 1.00 64.06 94 CYS A C 1
ATOM 678 O O . CYS A 1 94 ? -31.207 -27.155 39.252 1.00 64.06 94 CYS A O 1
ATOM 680 N N . THR A 1 95 ? -31.056 -26.402 37.149 1.00 70.94 95 THR A N 1
ATOM 681 C CA . THR A 1 95 ? -29.791 -27.085 36.865 1.00 70.94 95 THR A CA 1
ATOM 682 C C . THR A 1 95 ? -28.627 -26.295 37.458 1.00 70.94 95 THR A C 1
ATOM 684 O O . THR A 1 95 ? -28.588 -25.068 37.362 1.00 70.94 95 THR A O 1
ATOM 687 N N . LEU A 1 96 ? -27.669 -26.998 38.066 1.00 80.31 96 LEU A N 1
ATOM 688 C CA . LEU A 1 96 ? -26.444 -26.390 38.588 1.00 80.31 96 LEU A CA 1
ATOM 689 C C . LEU A 1 96 ? -25.656 -25.695 37.459 1.00 80.31 96 LEU A C 1
ATOM 691 O O . LEU A 1 96 ? -25.603 -26.221 36.343 1.00 80.31 96 LEU A O 1
ATOM 695 N N . PRO A 1 97 ? -25.023 -24.536 37.724 1.00 80.81 97 PRO A N 1
ATOM 696 C CA . PRO A 1 97 ? -24.198 -23.865 36.730 1.00 80.81 97 PRO A CA 1
ATOM 697 C C . PRO A 1 97 ? -22.984 -24.724 36.359 1.00 80.81 97 PRO A C 1
ATOM 699 O O . PRO A 1 97 ? -22.457 -25.487 37.170 1.00 80.81 97 PRO A O 1
ATOM 702 N N . SER A 1 98 ? -22.500 -24.570 35.126 1.00 76.50 98 SER A N 1
ATOM 703 C CA . SER A 1 98 ? -21.271 -25.236 34.679 1.00 76.50 98 SER A CA 1
ATOM 704 C C . SER A 1 98 ? -20.092 -24.860 35.588 1.00 76.50 98 SER A C 1
ATOM 706 O O . SER A 1 98 ? -19.891 -23.680 35.883 1.00 76.50 98 SER A O 1
ATOM 708 N N . GLY A 1 99 ? -19.339 -25.864 36.051 1.00 78.94 99 GLY A N 1
ATOM 709 C CA . GLY A 1 99 ? -18.234 -25.698 37.006 1.00 78.94 99 GLY A CA 1
ATOM 710 C C . GLY A 1 99 ? -18.648 -25.657 38.486 1.00 78.94 99 GLY A C 1
ATOM 711 O O . GLY A 1 99 ? -17.788 -25.468 39.349 1.00 78.94 99 GLY A O 1
ATOM 712 N N . ALA A 1 100 ? -19.936 -25.830 38.802 1.00 84.88 100 ALA A N 1
ATOM 713 C CA . ALA A 1 100 ? -20.372 -26.157 40.160 1.00 84.88 100 ALA A CA 1
ATOM 714 C C . ALA A 1 100 ? -19.875 -27.549 40.566 1.00 84.88 100 ALA A C 1
ATOM 716 O O . ALA A 1 100 ? -19.778 -28.438 39.721 1.00 84.88 100 ALA A O 1
ATOM 717 N N . ASP A 1 101 ? -19.580 -27.742 41.849 1.00 85.19 101 ASP A N 1
ATOM 718 C CA . ASP A 1 101 ? -19.231 -29.058 42.377 1.00 85.19 101 ASP A CA 1
ATOM 719 C C . ASP A 1 101 ? -20.511 -29.891 42.578 1.00 85.19 101 ASP A C 1
ATOM 721 O O . ASP A 1 101 ? -21.317 -29.557 43.453 1.00 85.19 101 ASP A O 1
ATOM 725 N N . PRO A 1 102 ? -20.740 -30.959 41.790 1.00 83.06 102 PRO A N 1
ATOM 726 C CA . PRO A 1 102 ? -21.950 -31.767 41.909 1.00 83.06 102 PRO A CA 1
ATOM 727 C C . PRO A 1 102 ? -21.969 -32.623 43.183 1.00 83.06 102 PRO A C 1
ATOM 729 O O . PRO A 1 102 ? -23.026 -33.132 43.550 1.00 83.06 102 PRO A O 1
ATOM 732 N N . ASN A 1 103 ? -20.825 -32.794 43.857 1.00 85.12 103 ASN A N 1
ATOM 733 C CA . ASN A 1 103 ? -20.704 -33.654 45.034 1.00 85.12 103 ASN A CA 1
ATOM 734 C C . ASN A 1 103 ? -21.014 -32.919 46.345 1.00 85.12 103 ASN A C 1
ATOM 736 O O . ASN A 1 103 ? -21.153 -33.561 47.386 1.00 85.12 103 ASN A O 1
ATOM 740 N N . ILE A 1 104 ? -21.118 -31.585 46.319 1.00 83.94 104 ILE A N 1
ATOM 741 C CA . ILE A 1 104 ? -21.435 -30.785 47.504 1.00 83.94 104 ILE A CA 1
ATOM 742 C C . ILE A 1 104 ? -22.947 -30.526 47.530 1.00 83.94 104 ILE A C 1
ATOM 744 O O . ILE A 1 104 ? -23.462 -29.820 46.658 1.00 83.94 104 ILE A O 1
ATOM 748 N N . PRO A 1 105 ? -23.685 -31.062 48.522 1.00 85.00 105 PRO A N 1
ATOM 749 C CA . PRO A 1 105 ? -25.115 -30.822 48.625 1.00 85.00 105 PRO A CA 1
ATOM 750 C C . PRO A 1 105 ? -25.394 -29.339 48.877 1.00 85.00 105 PRO A C 1
ATOM 752 O O . PRO A 1 105 ? -24.689 -28.667 49.631 1.00 85.00 105 PRO A O 1
ATOM 755 N N . LEU A 1 106 ? -26.463 -28.845 48.254 1.00 88.00 106 LEU A N 1
ATOM 756 C CA . LEU A 1 106 ? -26.934 -27.478 48.436 1.00 88.00 106 LEU A CA 1
ATOM 757 C C . LEU A 1 106 ? -27.266 -27.209 49.907 1.00 88.00 106 LEU A C 1
ATOM 759 O O . LEU A 1 106 ? -28.077 -27.920 50.504 1.00 88.00 106 LEU A O 1
ATOM 763 N N . GLN A 1 107 ? -26.669 -26.163 50.473 1.00 89.25 107 GLN A N 1
ATOM 764 C CA . GLN A 1 107 ? -26.855 -25.792 51.878 1.00 89.25 107 GLN A CA 1
ATOM 765 C C . GLN A 1 107 ? -27.957 -24.734 52.029 1.00 89.25 107 GLN A C 1
ATOM 767 O O . GLN A 1 107 ? -28.198 -23.983 51.085 1.00 89.25 107 GLN A O 1
ATOM 772 N N . PRO A 1 108 ? -28.640 -24.632 53.180 1.00 87.50 108 PRO A N 1
ATOM 773 C CA . PRO A 1 108 ? -29.516 -23.496 53.461 1.00 87.50 108 PRO A CA 1
ATOM 774 C C . PRO A 1 108 ? -28.710 -22.192 53.500 1.00 87.50 108 PRO A C 1
ATOM 776 O O . PRO A 1 108 ? -27.538 -22.200 53.879 1.00 87.50 108 PRO A O 1
ATOM 779 N N . LEU A 1 109 ? -29.332 -21.068 53.137 1.00 85.75 109 LEU A N 1
ATOM 780 C CA . LEU A 1 109 ? -28.699 -19.758 53.286 1.00 85.75 109 LEU A CA 1
ATOM 781 C C . LEU A 1 109 ? -28.371 -19.464 54.756 1.00 85.75 109 LEU A C 1
ATOM 783 O O . LEU A 1 109 ? -29.198 -19.649 55.648 1.00 85.75 109 LEU A O 1
ATOM 787 N N . GLU A 1 110 ? -27.152 -18.986 54.989 1.00 87.06 110 GLU A N 1
ATOM 788 C CA . GLU A 1 110 ? -26.663 -18.595 56.309 1.00 87.06 110 GLU A CA 1
ATOM 789 C C . GLU A 1 110 ? -27.518 -17.432 56.869 1.00 87.06 110 GLU A C 1
ATOM 791 O O . GLU A 1 110 ? -27.804 -16.480 56.139 1.00 87.06 110 GLU A O 1
ATOM 796 N N . PRO A 1 111 ? -27.902 -17.444 58.161 1.00 79.19 111 PRO A N 1
ATOM 797 C CA . PRO A 1 111 ? -28.882 -16.503 58.727 1.00 79.19 111 PRO A CA 1
ATOM 798 C C . PRO A 1 111 ? -28.436 -15.032 58.720 1.00 79.19 111 PRO A C 1
ATOM 800 O O . PRO A 1 111 ? -29.256 -14.140 58.912 1.00 79.19 111 PRO A O 1
ATOM 803 N N . MET A 1 112 ? -27.145 -14.763 58.502 1.00 81.31 112 MET A N 1
ATOM 804 C CA . MET A 1 112 ? -26.585 -13.409 58.425 1.00 81.31 112 MET A CA 1
ATOM 805 C C . MET A 1 112 ? -26.627 -12.805 57.011 1.00 81.31 112 MET A C 1
ATOM 807 O O . MET A 1 112 ? -26.271 -11.640 56.840 1.00 81.31 112 MET A O 1
ATOM 811 N N . ILE A 1 113 ? -27.032 -13.569 55.991 1.00 81.19 113 ILE A N 1
ATOM 812 C CA . ILE A 1 113 ? -27.111 -13.092 54.607 1.00 81.19 113 ILE A CA 1
ATOM 813 C C . ILE A 1 113 ? -28.566 -12.754 54.280 1.00 81.19 113 ILE A C 1
ATOM 815 O O . ILE A 1 113 ? -29.444 -13.613 54.322 1.00 81.19 113 ILE A O 1
ATOM 819 N N . THR A 1 114 ? -28.825 -11.495 53.920 1.00 83.88 114 THR A N 1
ATOM 820 C CA . THR A 1 114 ? -30.150 -11.040 53.476 1.00 83.88 114 THR A CA 1
ATOM 821 C C . THR A 1 114 ? -30.618 -11.867 52.281 1.00 83.88 114 THR A C 1
ATOM 823 O O . THR A 1 114 ? -29.921 -11.909 51.270 1.00 83.88 114 THR A O 1
ATOM 826 N N . ASN A 1 115 ? -31.796 -12.497 52.379 1.00 83.25 115 ASN A N 1
ATOM 827 C CA . ASN A 1 115 ? -32.367 -13.326 51.313 1.00 83.25 115 ASN A CA 1
ATOM 828 C C . ASN A 1 115 ? -32.588 -12.492 50.027 1.00 83.25 115 ASN A C 1
ATOM 830 O O . ASN A 1 115 ? -33.516 -11.675 49.989 1.00 83.25 115 ASN A O 1
ATOM 834 N N . PRO A 1 116 ? -31.790 -12.705 48.960 1.00 79.06 116 PRO A N 1
ATOM 835 C CA . PRO A 1 116 ? -31.914 -11.933 47.727 1.00 79.06 116 PRO A CA 1
ATOM 836 C C . PRO A 1 116 ? -33.106 -12.387 46.868 1.00 79.06 116 PRO A C 1
ATOM 838 O O . PRO A 1 116 ? -33.545 -11.645 45.991 1.00 79.06 116 PRO A O 1
ATOM 841 N N . CYS A 1 117 ? -33.677 -13.569 47.129 1.00 77.88 117 CYS A N 1
ATOM 842 C CA . CYS A 1 117 ? -34.777 -14.122 46.339 1.00 77.88 117 CYS A CA 1
ATOM 843 C C . CYS A 1 117 ? -36.079 -13.316 46.487 1.00 77.88 117 CYS A C 1
ATOM 845 O O . CYS A 1 117 ? -36.905 -13.319 45.575 1.00 77.88 117 CYS A O 1
ATOM 847 N N . ASN A 1 118 ? -36.247 -12.586 47.597 1.00 68.50 118 ASN A N 1
ATOM 848 C CA . ASN A 1 118 ? -37.431 -11.758 47.852 1.00 68.50 118 ASN A CA 1
ATOM 849 C C . ASN A 1 118 ? -37.481 -10.492 46.985 1.00 68.50 118 ASN A C 1
ATOM 851 O O . ASN A 1 118 ? -38.556 -9.942 46.767 1.00 68.50 118 ASN A O 1
ATOM 855 N N . GLN A 1 119 ? -36.334 -10.020 46.489 1.00 58.16 119 GLN A N 1
ATOM 856 C CA . GLN A 1 119 ? -36.254 -8.758 45.748 1.00 58.16 119 GLN A CA 1
ATOM 857 C C . GLN A 1 119 ? -36.609 -8.895 44.264 1.00 58.16 119 GLN A C 1
ATOM 859 O O . GLN A 1 119 ? -36.778 -7.885 43.590 1.00 58.16 119 GLN A O 1
ATOM 864 N N . ALA A 1 120 ? -36.728 -10.118 43.744 1.00 51.75 120 ALA A N 1
ATOM 865 C CA . ALA A 1 120 ? -36.694 -10.336 42.301 1.00 51.75 120 ALA A CA 1
ATOM 866 C C . ALA A 1 120 ? -37.971 -10.943 41.695 1.00 51.75 120 ALA A C 1
ATOM 868 O O . ALA A 1 120 ? -37.961 -11.278 40.516 1.00 51.75 120 ALA A O 1
ATOM 869 N N . GLY A 1 121 ? -39.074 -11.083 42.450 1.00 53.22 121 GLY A N 1
ATOM 870 C CA . GLY A 1 121 ? -40.348 -11.584 41.896 1.00 53.22 121 GLY A CA 1
ATOM 871 C C . GLY A 1 121 ? -40.181 -12.875 41.076 1.00 53.22 121 GLY A C 1
ATOM 872 O O . GLY A 1 121 ? -40.815 -13.044 40.034 1.00 53.22 121 GLY A O 1
ATOM 873 N N . LEU A 1 122 ? -39.246 -13.737 41.495 1.00 55.25 122 LEU A N 1
ATOM 874 C CA . LEU A 1 122 ? -38.623 -14.733 40.627 1.00 55.25 122 LEU A CA 1
ATOM 875 C C . LEU A 1 122 ? -39.608 -15.840 40.261 1.00 55.25 122 LEU A C 1
ATOM 877 O O . LEU A 1 122 ? -40.012 -16.643 41.100 1.00 55.25 122 LEU A O 1
ATOM 881 N N . ARG A 1 123 ? -39.970 -15.899 38.976 1.00 53.47 123 ARG A N 1
ATOM 882 C CA . ARG A 1 123 ? -40.763 -16.993 38.390 1.00 53.47 123 ARG A CA 1
ATOM 883 C C . ARG A 1 123 ? -39.898 -18.079 37.737 1.00 53.47 123 ARG A C 1
ATOM 885 O O . ARG A 1 123 ? -40.431 -19.115 37.349 1.00 53.47 123 ARG A O 1
ATOM 892 N N . THR A 1 124 ? -38.585 -17.861 37.642 1.00 62.00 124 THR A N 1
ATOM 893 C CA . THR A 1 124 ? -37.589 -18.763 37.038 1.00 62.00 124 THR A CA 1
ATOM 894 C C . THR A 1 124 ? -36.341 -18.874 37.914 1.00 62.00 124 THR A C 1
ATOM 896 O O . THR A 1 124 ? -36.098 -18.019 38.763 1.00 62.00 124 THR A O 1
ATOM 899 N N . CYS A 1 125 ? -35.543 -19.920 37.684 1.00 70.88 125 CYS A N 1
ATOM 900 C CA . CYS A 1 125 ? -34.258 -20.129 38.345 1.00 70.88 125 CYS A CA 1
ATOM 901 C C . CYS A 1 125 ? -33.308 -18.938 38.133 1.00 70.88 125 CYS A C 1
ATOM 903 O O . CYS A 1 125 ? -33.089 -18.531 36.990 1.00 70.88 125 CYS A O 1
ATOM 905 N N . PHE A 1 126 ? -32.729 -18.400 39.205 1.00 77.69 126 PHE A N 1
ATOM 906 C CA . PHE A 1 126 ? -31.746 -17.320 39.128 1.00 77.69 126 PHE A CA 1
ATOM 907 C C . PHE A 1 126 ? -30.648 -17.494 40.178 1.00 77.69 126 PHE A C 1
ATOM 909 O O . PHE A 1 126 ? -30.931 -17.859 41.323 1.00 77.69 126 PHE A O 1
ATOM 916 N N . LEU A 1 127 ? -29.395 -17.234 39.791 1.00 86.31 127 LEU A N 1
ATOM 917 C CA . LEU A 1 127 ? -28.239 -17.387 40.671 1.00 86.31 127 LEU A CA 1
ATOM 918 C C . LEU A 1 127 ? -27.717 -16.015 41.107 1.00 86.31 127 LEU A C 1
ATOM 920 O O . LEU A 1 127 ? -27.388 -15.163 40.278 1.00 86.31 127 LEU A O 1
ATOM 924 N N . PHE A 1 128 ? -27.592 -15.810 42.416 1.00 87.25 128 PHE A N 1
ATOM 925 C CA . PHE A 1 128 ? -27.033 -14.597 43.007 1.00 87.25 128 PHE A CA 1
ATOM 926 C C . PHE A 1 128 ? -25.608 -14.810 43.499 1.00 87.25 128 PHE A C 1
ATOM 928 O O . PHE A 1 128 ? -25.183 -15.914 43.849 1.00 87.25 128 PHE A O 1
ATOM 935 N N . LYS A 1 129 ? -24.862 -13.709 43.544 1.00 88.06 129 LYS A N 1
ATOM 936 C CA . LYS A 1 129 ? -23.503 -13.685 44.072 1.00 88.06 129 LYS A CA 1
ATOM 937 C C . LYS A 1 129 ? -23.517 -13.906 45.589 1.00 88.06 129 LYS A C 1
ATOM 939 O O . LYS A 1 129 ? -24.227 -13.204 46.302 1.00 88.06 129 LYS A O 1
ATOM 944 N N . HIS A 1 130 ? -22.701 -14.841 46.073 1.00 90.50 130 HIS A N 1
ATOM 945 C CA . HIS A 1 130 ? -22.420 -15.007 47.501 1.00 90.50 130 HIS A CA 1
ATOM 946 C C . HIS A 1 130 ? -21.259 -14.094 47.938 1.00 90.50 130 HIS A C 1
ATOM 948 O O . HIS A 1 130 ? -20.424 -13.699 47.120 1.00 90.50 130 HIS A O 1
ATOM 954 N N . ASN A 1 131 ? -21.145 -13.806 49.238 1.00 86.94 131 ASN A N 1
ATOM 955 C CA . ASN A 1 131 ? -20.005 -13.055 49.793 1.00 86.94 131 ASN A CA 1
ATOM 956 C C . ASN A 1 131 ? -18.664 -13.787 49.598 1.00 86.94 131 ASN A C 1
ATOM 958 O O . ASN A 1 131 ? -17.610 -13.167 49.470 1.00 86.94 131 ASN A O 1
ATOM 962 N N . MET A 1 132 ? -18.714 -15.118 49.528 1.00 88.12 132 MET A N 1
ATOM 963 C CA . MET A 1 132 ? -17.570 -15.962 49.185 1.00 88.12 132 MET A CA 1
ATOM 964 C C . MET A 1 132 ? -17.493 -16.138 47.672 1.00 88.12 132 MET A C 1
ATOM 966 O O . MET A 1 132 ? -18.450 -16.590 47.049 1.00 88.12 132 MET A O 1
ATOM 970 N N . LYS A 1 133 ? -16.335 -15.814 47.086 1.00 89.88 133 LYS A N 1
ATOM 971 C CA . LYS A 1 133 ? -16.120 -15.806 45.629 1.00 89.88 133 LYS A CA 1
ATOM 972 C C . LYS A 1 133 ? -16.398 -17.157 44.951 1.00 89.88 133 LYS A C 1
ATOM 974 O O . LYS A 1 133 ? -16.806 -17.176 43.798 1.00 89.88 133 LYS A O 1
ATOM 979 N N . ASN A 1 134 ? -16.198 -18.271 45.646 1.00 91.88 134 ASN A N 1
ATOM 980 C CA . ASN A 1 134 ? -16.409 -19.630 45.137 1.00 91.88 134 ASN A CA 1
ATOM 981 C C . ASN A 1 134 ? -17.817 -20.187 45.422 1.00 91.88 134 ASN A C 1
ATOM 983 O O . ASN A 1 134 ? -18.030 -21.387 45.276 1.00 91.88 134 ASN A O 1
ATOM 987 N N . ARG A 1 135 ? -18.769 -19.363 45.871 1.00 93.12 135 ARG A N 1
ATOM 988 C CA . ARG A 1 135 ? -20.141 -19.789 46.176 1.00 93.12 135 ARG A CA 1
ATOM 989 C C . ARG A 1 135 ? -21.166 -18.930 45.448 1.00 93.12 135 ARG A C 1
ATOM 991 O O . ARG A 1 135 ? -20.892 -17.796 45.051 1.00 93.12 135 ARG A O 1
ATOM 998 N N . PHE A 1 136 ? -22.364 -19.474 45.302 1.00 92.31 136 PHE A N 1
ATOM 999 C CA . PHE A 1 136 ? -23.502 -18.814 44.671 1.00 92.31 136 PHE A CA 1
ATOM 1000 C C . PHE A 1 136 ? -24.801 -19.191 45.382 1.00 92.31 136 PHE A C 1
ATOM 1002 O O . PHE A 1 136 ? -24.885 -20.234 46.025 1.00 92.31 136 PHE A O 1
ATOM 1009 N N . ILE A 1 137 ? -25.812 -18.333 45.289 1.00 91.12 137 ILE A N 1
ATOM 1010 C CA . ILE A 1 137 ? -27.125 -18.542 45.909 1.00 91.12 137 ILE A CA 1
ATOM 1011 C C . ILE A 1 137 ? -28.117 -18.900 44.806 1.00 91.12 137 ILE A C 1
ATOM 1013 O O . ILE A 1 137 ? -28.225 -18.167 43.829 1.00 91.12 137 ILE A O 1
ATOM 1017 N N . ILE A 1 138 ? -28.838 -20.005 44.960 1.00 88.50 138 ILE A N 1
ATOM 1018 C CA . ILE A 1 138 ? -29.866 -20.482 44.038 1.00 88.50 138 ILE A CA 1
ATOM 1019 C C . ILE A 1 138 ? -31.239 -20.057 44.549 1.00 88.50 138 ILE A C 1
ATOM 1021 O O . ILE A 1 138 ? -31.676 -20.483 45.625 1.00 88.50 138 ILE A O 1
ATOM 1025 N N . CYS A 1 139 ? -31.929 -19.269 43.732 1.00 84.38 139 CYS A N 1
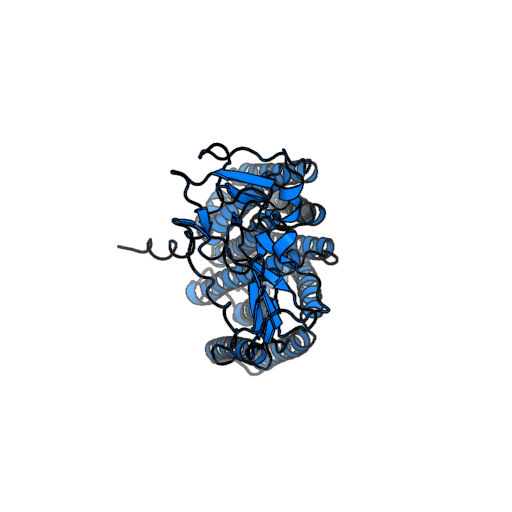ATOM 1026 C CA . CYS A 1 139 ? -33.327 -18.915 43.913 1.00 84.38 139 CYS A CA 1
ATOM 1027 C C . CYS A 1 139 ? -34.165 -19.592 42.823 1.00 84.38 139 CYS A C 1
ATOM 1029 O O . CYS A 1 139 ? -33.948 -19.369 41.633 1.00 84.38 139 CYS A O 1
ATOM 1031 N N . ASP A 1 140 ? -35.132 -20.401 43.228 1.00 75.75 140 ASP A N 1
ATOM 1032 C CA . ASP A 1 140 ? -36.120 -21.053 42.380 1.00 75.75 140 ASP A CA 1
ATOM 1033 C C . ASP A 1 140 ? -37.524 -20.856 42.968 1.00 75.75 140 ASP A C 1
ATOM 1035 O O . ASP A 1 140 ? -37.700 -20.270 44.041 1.00 75.75 140 ASP A O 1
ATOM 1039 N N . ARG A 1 141 ? -38.552 -21.326 42.257 1.00 66.75 141 ARG A N 1
ATOM 1040 C CA . ARG A 1 141 ? -39.945 -21.151 42.687 1.00 66.75 141 ARG A CA 1
ATOM 1041 C C . ARG A 1 141 ? -40.234 -21.815 44.044 1.00 66.75 141 ARG A C 1
ATOM 1043 O O . ARG A 1 141 ? -41.050 -21.290 44.794 1.00 66.75 141 ARG A O 1
ATOM 1050 N N . ALA A 1 142 ? -39.568 -22.922 44.366 1.00 61.34 142 ALA A N 1
ATOM 1051 C CA . ALA A 1 142 ? -39.679 -23.639 45.635 1.00 61.34 142 ALA A CA 1
ATOM 1052 C C . ALA A 1 142 ? -38.758 -23.076 46.741 1.00 61.34 142 ALA A C 1
ATOM 1054 O O . ALA A 1 142 ? -39.033 -23.283 47.921 1.00 61.34 142 ALA A O 1
ATOM 1055 N N . THR A 1 143 ? -37.690 -22.353 46.389 1.00 60.06 143 THR A N 1
ATOM 1056 C CA . THR A 1 143 ? -36.688 -21.792 47.311 1.00 60.06 143 THR A CA 1
ATOM 1057 C C . THR A 1 143 ? -36.802 -20.282 47.501 1.00 60.06 143 THR A C 1
ATOM 1059 O O . THR A 1 143 ? -35.973 -19.692 48.186 1.00 60.06 143 THR A O 1
ATOM 1062 N N . THR A 1 144 ? -37.853 -19.641 46.981 1.00 62.91 144 THR A N 1
ATOM 1063 C CA . THR A 1 144 ? -38.154 -18.219 47.249 1.00 62.91 144 THR A CA 1
ATOM 1064 C C . THR A 1 144 ? -38.204 -17.912 48.750 1.00 62.91 144 THR A C 1
ATOM 1066 O O . THR A 1 144 ? -37.663 -16.898 49.189 1.00 62.91 144 THR A O 1
ATOM 1069 N N . THR A 1 145 ? -38.763 -18.819 49.554 1.00 66.56 145 THR A N 1
ATOM 1070 C CA . THR A 1 145 ? -38.776 -18.722 51.024 1.00 66.56 145 THR A CA 1
ATOM 1071 C C . THR A 1 145 ? -37.541 -19.330 51.694 1.00 66.56 145 THR A C 1
ATOM 1073 O O . THR A 1 145 ? -37.211 -18.924 52.803 1.00 66.56 145 THR A O 1
ATOM 1076 N N . ASN A 1 146 ? -36.838 -20.250 51.024 1.00 77.88 146 ASN A N 1
ATOM 1077 C CA . ASN A 1 146 ? -35.691 -20.997 51.554 1.00 77.88 146 ASN A CA 1
ATOM 1078 C C . ASN A 1 146 ? -34.540 -21.070 50.529 1.00 77.88 146 ASN A C 1
ATOM 1080 O O . ASN A 1 146 ? -34.330 -22.135 49.933 1.00 77.88 146 ASN A O 1
ATOM 1084 N N . PRO A 1 147 ? -33.801 -19.967 50.296 1.00 84.31 147 PRO A N 1
ATOM 1085 C CA . PRO A 1 147 ? -32.654 -19.934 49.391 1.00 84.31 147 PRO A CA 1
ATOM 1086 C C . PRO A 1 147 ? -31.626 -21.011 49.721 1.00 84.31 147 PRO A C 1
ATOM 1088 O O . PRO A 1 147 ? -31.348 -21.302 50.888 1.00 84.31 147 PRO A O 1
ATOM 1091 N N . LYS A 1 148 ? -31.021 -21.560 48.668 1.00 89.06 148 LYS A N 1
ATOM 1092 C CA . LYS A 1 148 ? -29.964 -22.564 48.779 1.00 89.06 148 LYS A CA 1
ATOM 1093 C C . LYS A 1 148 ? -28.625 -21.999 48.326 1.00 89.06 148 LYS A C 1
ATOM 1095 O O . LYS A 1 148 ? -28.579 -21.187 47.412 1.00 89.06 148 LYS A O 1
ATOM 1100 N N . VAL A 1 149 ? -27.533 -22.450 48.922 1.00 91.69 149 VAL A N 1
ATOM 1101 C CA . VAL A 1 149 ? -26.166 -22.060 48.577 1.00 91.69 149 VAL A CA 1
ATOM 1102 C C . VAL A 1 149 ? -25.480 -23.231 47.885 1.00 91.69 149 VAL A C 1
ATOM 1104 O O . VAL A 1 149 ? -25.431 -24.339 48.420 1.00 91.69 149 VAL A O 1
ATOM 1107 N N . GLY A 1 150 ? -24.972 -22.973 46.682 1.00 91.62 150 GLY A N 1
ATOM 1108 C CA . GLY A 1 150 ? -24.114 -23.871 45.918 1.00 91.62 150 GLY A CA 1
ATOM 1109 C C . GLY A 1 150 ? -22.654 -23.422 45.948 1.00 91.62 150 GLY A C 1
ATOM 1110 O O . GLY A 1 150 ? -22.338 -22.273 46.274 1.00 91.62 150 GLY A O 1
ATOM 1111 N N . GLN A 1 151 ? -21.752 -24.340 45.605 1.00 94.31 151 GLN A N 1
ATOM 1112 C CA . GLN A 1 151 ? -20.310 -24.112 45.612 1.00 94.31 151 GLN A CA 1
ATOM 1113 C C . GLN A 1 151 ? -19.695 -24.477 44.253 1.00 94.31 151 GLN A C 1
ATOM 1115 O O . GLN A 1 151 ? -20.055 -25.477 43.634 1.00 94.31 151 GLN A O 1
ATOM 1120 N N . CYS A 1 152 ? -18.782 -23.636 43.775 1.00 92.00 152 CYS A N 1
ATOM 1121 C CA . CYS A 1 152 ? -17.950 -23.906 42.608 1.00 92.00 152 CYS A CA 1
ATOM 1122 C C . CYS A 1 152 ? -16.858 -24.931 42.945 1.00 92.00 152 CYS A C 1
ATOM 1124 O O . CYS A 1 152 ? -16.415 -25.009 44.094 1.00 92.00 152 CYS A O 1
ATOM 1126 N N . MET A 1 153 ? -16.380 -25.673 41.942 1.00 91.44 153 MET A N 1
ATOM 1127 C CA . MET A 1 153 ? -15.225 -26.564 42.102 1.00 91.44 153 MET A CA 1
ATOM 1128 C C . MET A 1 153 ? -13.997 -25.810 42.640 1.00 91.44 153 MET A C 1
ATOM 1130 O O . MET A 1 153 ? -13.851 -24.597 42.456 1.00 91.44 153 MET A O 1
ATOM 1134 N N . ASN A 1 154 ? -13.081 -26.525 43.297 1.00 86.88 154 ASN A N 1
ATOM 1135 C CA . ASN A 1 154 ? -11.854 -25.923 43.817 1.00 86.88 154 ASN A CA 1
ATOM 1136 C C . ASN A 1 154 ? -11.072 -25.200 42.710 1.00 86.88 154 ASN A C 1
ATOM 1138 O O . ASN A 1 154 ? -10.811 -25.754 41.645 1.00 86.88 154 ASN A O 1
ATOM 1142 N N . GLY A 1 155 ? -10.702 -23.946 42.9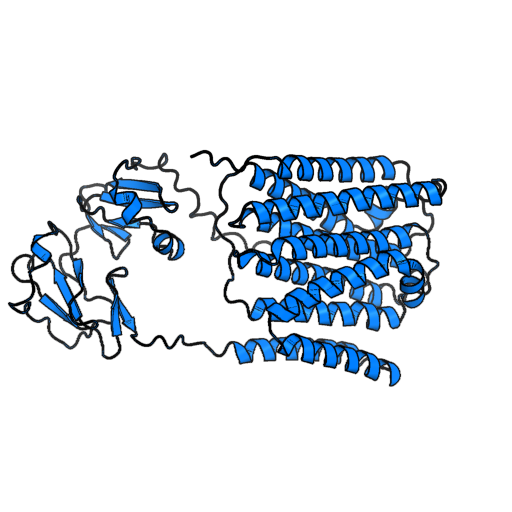79 1.00 83.88 155 GLY A N 1
ATOM 1143 C CA . GLY A 1 155 ? -10.031 -23.082 42.009 1.00 83.88 155 GLY A CA 1
ATOM 1144 C C . GLY A 1 155 ? -10.968 -22.333 41.059 1.00 83.88 155 GLY A C 1
ATOM 1145 O O . GLY A 1 155 ? -10.463 -21.640 40.186 1.00 83.88 155 GLY A O 1
ATOM 1146 N N . PHE A 1 156 ? -12.293 -22.416 41.225 1.00 90.44 156 PHE A N 1
ATOM 1147 C CA . PHE A 1 156 ? -13.273 -21.658 40.441 1.00 90.44 156 PHE A CA 1
ATOM 1148 C C . PHE A 1 156 ? -13.968 -20.567 41.279 1.00 90.44 156 PHE A C 1
ATOM 1150 O O . PHE A 1 156 ? -14.185 -20.710 42.484 1.00 90.44 156 PHE A O 1
ATOM 1157 N N . ILE A 1 157 ? -14.325 -19.463 40.624 1.00 91.56 157 ILE A N 1
ATOM 1158 C CA . ILE A 1 157 ? -15.050 -18.303 41.151 1.00 91.56 157 ILE A CA 1
ATOM 1159 C C . ILE A 1 157 ? -16.372 -18.181 40.392 1.00 91.56 157 ILE A C 1
ATOM 1161 O O . ILE A 1 157 ? -16.428 -18.377 39.181 1.00 91.56 157 ILE A O 1
ATOM 1165 N N . PHE A 1 158 ? -17.448 -17.839 41.093 1.00 89.69 158 PHE A N 1
ATOM 1166 C CA . PHE A 1 158 ? -18.742 -17.615 40.465 1.00 89.69 158 PHE A CA 1
ATOM 1167 C C . PHE A 1 158 ? -18.792 -16.253 39.754 1.00 89.69 158 PHE A C 1
ATOM 1169 O O . PHE A 1 158 ? -18.649 -15.199 40.385 1.00 89.69 158 PHE A O 1
ATOM 1176 N N . ASN A 1 159 ? -19.047 -16.267 38.445 1.00 84.75 159 ASN A N 1
ATOM 1177 C CA . ASN A 1 159 ? -19.252 -15.073 37.632 1.00 84.75 159 ASN A CA 1
ATOM 1178 C C . ASN A 1 159 ? -20.749 -14.790 37.476 1.00 84.75 159 ASN A C 1
ATOM 1180 O O . ASN A 1 159 ? -21.443 -15.424 36.680 1.00 84.75 159 ASN A O 1
ATOM 1184 N N . PHE A 1 160 ? -21.236 -13.787 38.208 1.00 80.94 160 PHE A N 1
ATOM 1185 C CA . PHE A 1 160 ? -22.647 -13.397 38.201 1.00 80.94 160 PHE A CA 1
ATOM 1186 C C . PHE A 1 160 ? -23.159 -12.973 36.815 1.00 80.94 160 PHE A C 1
ATOM 1188 O O . PHE A 1 160 ? -24.281 -13.315 36.455 1.00 80.94 160 PHE A O 1
ATOM 1195 N N . ASN A 1 161 ? -22.341 -12.289 36.009 1.00 73.06 161 ASN A N 1
ATOM 1196 C CA . ASN A 1 161 ? -22.767 -11.806 34.690 1.00 73.06 161 ASN A CA 1
ATOM 1197 C C . ASN A 1 161 ? -22.985 -12.960 33.705 1.00 73.06 161 ASN A C 1
ATOM 1199 O O . ASN A 1 161 ? -23.853 -12.886 32.841 1.00 73.06 161 ASN A O 1
ATOM 1203 N N . ARG A 1 162 ? -22.191 -14.029 33.832 1.00 72.25 162 ARG A N 1
ATOM 1204 C CA . ARG A 1 162 ? -22.256 -15.203 32.952 1.00 72.25 162 ARG A CA 1
ATOM 1205 C C . ARG A 1 162 ? -23.045 -16.367 33.553 1.00 72.25 162 ARG A C 1
ATOM 1207 O O . ARG A 1 162 ? -23.287 -17.331 32.841 1.00 72.25 162 ARG A O 1
ATOM 1214 N N . GLN A 1 163 ? -23.436 -16.274 34.828 1.00 82.25 163 GLN A N 1
ATOM 1215 C CA . GLN A 1 163 ? -24.142 -17.316 35.584 1.00 82.25 163 GLN A CA 1
ATOM 1216 C C . GLN A 1 163 ? -23.398 -18.673 35.562 1.00 82.25 163 GLN A C 1
ATOM 1218 O O . GLN A 1 163 ? -24.018 -19.732 35.505 1.00 82.25 163 GLN A O 1
ATOM 1223 N N . VAL A 1 164 ? -22.058 -18.649 35.604 1.00 85.69 164 VAL A N 1
ATOM 1224 C CA . VAL A 1 164 ? -21.186 -19.844 35.578 1.00 85.69 164 VAL A CA 1
ATOM 1225 C C . VAL A 1 164 ? -20.058 -19.742 36.604 1.00 85.69 164 VAL A C 1
ATOM 1227 O O . VAL A 1 164 ? -19.677 -18.643 37.008 1.00 85.69 164 VAL A O 1
ATOM 1230 N N . CYS A 1 165 ? -19.500 -20.883 37.007 1.00 87.44 165 CYS A N 1
ATOM 1231 C CA . CYS A 1 165 ? -18.243 -20.936 37.746 1.00 87.44 165 CYS A CA 1
ATOM 1232 C C . CYS A 1 165 ? -17.079 -20.940 36.742 1.00 87.44 165 CYS A C 1
ATOM 1234 O O . CYS A 1 165 ? -17.001 -21.819 35.885 1.00 87.44 165 CYS A O 1
ATOM 1236 N N . GLU A 1 166 ? -16.166 -19.976 36.839 1.00 89.75 166 GLU A N 1
ATOM 1237 C CA . GLU A 1 166 ? -14.986 -19.854 35.973 1.00 89.75 166 GLU A CA 1
ATOM 1238 C C . GLU A 1 166 ? -13.693 -19.989 36.781 1.00 89.75 166 GLU A C 1
ATOM 1240 O O . GLU A 1 166 ? -13.673 -19.694 37.972 1.00 89.75 166 GLU A O 1
ATOM 1245 N N . SER A 1 167 ? -12.614 -20.476 36.168 1.00 84.31 167 SER A N 1
ATOM 1246 C CA . SER A 1 167 ? -11.348 -20.662 36.884 1.00 84.31 167 SER A CA 1
ATOM 1247 C C . SER A 1 167 ? -10.823 -19.326 37.431 1.00 84.31 167 SER A C 1
ATOM 1249 O O . SER A 1 167 ? -10.733 -18.338 36.711 1.00 84.31 167 SER A O 1
ATOM 1251 N N . SER A 1 168 ? -10.453 -19.319 38.714 1.00 67.62 168 SER A N 1
ATOM 1252 C CA . SER A 1 168 ? -9.806 -18.223 39.449 1.00 67.62 168 SER A CA 1
ATOM 1253 C C . SER A 1 168 ? -8.409 -17.902 38.933 1.00 67.62 168 SER A C 1
ATOM 1255 O O . SER A 1 168 ? -7.841 -16.872 39.302 1.00 67.62 168 SER A O 1
ATOM 1257 N N . GLN A 1 169 ? -7.805 -18.818 38.181 1.00 55.09 169 GLN A N 1
ATOM 1258 C CA . GLN A 1 169 ? -6.499 -18.592 37.607 1.00 55.09 169 GLN A CA 1
ATOM 1259 C C . GLN A 1 169 ? -6.660 -17.808 36.307 1.00 55.09 169 GLN A C 1
ATOM 1261 O O . GLN A 1 169 ? -6.862 -18.380 35.242 1.00 55.09 169 GLN A O 1
ATOM 1266 N N . ASP A 1 170 ? -6.361 -16.513 36.390 1.00 42.44 170 ASP A N 1
ATOM 1267 C CA . ASP A 1 170 ? -5.760 -15.714 35.311 1.00 42.44 170 ASP A CA 1
ATOM 1268 C C . ASP A 1 170 ? -4.393 -16.278 34.845 1.00 42.44 170 ASP A C 1
ATOM 1270 O O . ASP A 1 170 ? -3.557 -15.569 34.282 1.00 42.44 170 ASP A O 1
ATOM 1274 N N . HIS A 1 171 ? -4.152 -17.588 34.978 1.00 37.62 171 HIS A N 1
ATOM 1275 C CA . HIS A 1 171 ? -3.418 -18.284 33.941 1.00 37.62 171 HIS A CA 1
ATOM 1276 C C . HIS A 1 171 ? -4.322 -18.285 32.717 1.00 37.62 171 HIS A C 1
ATOM 1278 O O . HIS A 1 171 ? -4.980 -19.265 32.376 1.00 37.62 171 HIS A O 1
ATOM 1284 N N . ILE A 1 172 ? -4.282 -17.153 32.012 1.00 37.34 172 ILE A N 1
ATOM 1285 C CA . ILE A 1 172 ? -4.262 -17.168 30.563 1.00 37.34 172 ILE A CA 1
ATOM 1286 C C . ILE A 1 172 ? -3.351 -18.346 30.233 1.00 37.34 172 ILE A C 1
ATOM 1288 O O . ILE A 1 172 ? -2.135 -18.270 30.416 1.00 37.34 172 ILE A O 1
ATOM 1292 N N . ILE A 1 173 ? -3.944 -19.462 29.814 1.00 33.97 173 ILE A N 1
ATOM 1293 C CA . ILE A 1 173 ? -3.236 -20.455 29.035 1.00 33.97 173 ILE A CA 1
ATOM 1294 C C . ILE A 1 173 ? -2.880 -19.672 27.779 1.00 33.97 173 ILE A C 1
ATOM 1296 O O . ILE A 1 173 ? -3.594 -19.663 26.778 1.00 33.97 173 ILE A O 1
ATOM 1300 N N . THR A 1 174 ? -1.783 -18.923 27.850 1.00 34.00 174 THR A N 1
ATOM 1301 C CA . THR A 1 174 ? -1.008 -18.592 26.684 1.00 34.00 174 THR A CA 1
ATOM 1302 C C . THR A 1 174 ? -0.521 -19.953 26.236 1.00 34.00 174 THR A C 1
ATOM 1304 O O . THR A 1 174 ? 0.550 -20.396 26.640 1.00 34.00 174 THR A O 1
ATOM 1307 N N . CYS A 1 175 ? -1.338 -20.652 25.437 1.00 31.09 175 CYS A N 1
ATOM 1308 C CA . CYS A 1 175 ? -0.806 -21.609 24.482 1.00 31.09 175 CYS A CA 1
ATOM 1309 C C . CYS A 1 175 ? 0.416 -20.910 23.899 1.00 31.09 175 CYS A C 1
ATOM 1311 O O . CYS A 1 175 ? 0.264 -19.771 23.447 1.00 31.09 175 CYS A O 1
ATOM 1313 N N . GLY A 1 176 ? 1.601 -21.505 24.052 1.00 37.62 176 GLY A N 1
ATOM 1314 C CA . GLY A 1 176 ? 2.891 -20.905 23.726 1.00 37.62 176 GLY A CA 1
ATOM 1315 C C . GLY A 1 176 ? 2.920 -20.375 22.295 1.00 37.62 176 GLY A C 1
ATOM 1316 O O . GLY A 1 176 ? 3.406 -21.020 21.377 1.00 37.62 176 GLY A O 1
ATOM 1317 N N . ARG A 1 177 ? 2.386 -19.171 22.081 1.00 43.16 177 ARG A N 1
ATOM 1318 C CA . ARG A 1 177 ? 2.275 -18.532 20.764 1.00 43.16 177 ARG A CA 1
ATOM 1319 C C . ARG A 1 177 ? 3.625 -17.984 20.316 1.00 43.16 177 ARG A C 1
ATOM 1321 O O . ARG A 1 177 ? 3.825 -17.708 19.136 1.00 43.16 177 ARG A O 1
ATOM 1328 N N . ASN A 1 178 ? 4.556 -17.873 21.265 1.00 44.06 178 ASN A N 1
ATOM 1329 C CA . ASN A 1 178 ? 5.929 -17.470 21.019 1.00 44.06 178 ASN A CA 1
ATOM 1330 C C . ASN A 1 178 ? 6.712 -18.522 20.223 1.00 44.06 178 ASN A C 1
ATOM 1332 O O . ASN A 1 178 ? 7.606 -18.116 19.492 1.00 44.06 178 ASN A O 1
ATOM 1336 N N . GLU A 1 179 ? 6.367 -19.815 20.297 1.00 47.47 179 GLU A N 1
ATOM 1337 C CA . GLU A 1 179 ? 7.062 -20.869 19.535 1.00 47.47 179 GLU A CA 1
ATOM 1338 C C . GLU A 1 179 ? 6.521 -21.019 18.107 1.00 47.47 179 GLU A C 1
ATOM 1340 O O . GLU A 1 179 ? 7.291 -21.151 17.159 1.00 47.47 179 GLU A O 1
ATOM 1345 N N . VAL A 1 180 ? 5.204 -20.908 17.908 1.00 50.91 180 VAL A N 1
ATOM 1346 C CA . VAL A 1 180 ? 4.605 -21.045 16.566 1.00 50.91 180 VAL A CA 1
ATOM 1347 C C . VAL A 1 180 ? 4.981 -19.865 15.660 1.00 50.91 180 VAL A C 1
ATOM 1349 O O . VAL A 1 180 ? 5.257 -20.053 14.475 1.00 50.91 180 VAL A O 1
ATOM 1352 N N . SER A 1 181 ? 5.058 -18.642 16.203 1.00 52.62 181 SER A N 1
ATOM 1353 C CA . SER A 1 181 ? 5.443 -17.459 15.416 1.00 52.62 181 SER A CA 1
ATOM 1354 C C . SER A 1 181 ? 6.905 -17.492 14.964 1.00 52.62 181 SER A C 1
ATOM 1356 O O . SER A 1 181 ? 7.201 -16.988 13.880 1.00 52.62 181 SER A O 1
ATOM 1358 N N . THR A 1 182 ? 7.819 -18.047 15.763 1.00 55.94 182 THR A N 1
ATOM 1359 C CA . THR A 1 182 ? 9.225 -18.225 15.370 1.00 55.94 182 THR A CA 1
ATOM 1360 C C . THR A 1 182 ? 9.376 -19.383 14.396 1.00 55.94 182 THR A C 1
ATOM 1362 O O . THR A 1 182 ? 10.065 -19.215 13.397 1.00 55.94 182 THR A O 1
ATOM 1365 N N . GLN A 1 183 ? 8.684 -20.508 14.599 1.00 54.25 183 GLN A N 1
ATOM 1366 C CA . GLN A 1 183 ? 8.751 -21.648 13.677 1.00 54.25 183 GLN A CA 1
ATOM 1367 C C . GLN A 1 183 ? 8.216 -21.321 12.275 1.00 54.25 183 GLN A C 1
ATOM 1369 O O . GLN A 1 183 ? 8.853 -21.688 11.290 1.00 54.25 183 GLN A O 1
ATOM 1374 N N . LEU A 1 184 ? 7.115 -20.567 12.153 1.00 57.97 184 LEU A N 1
ATOM 1375 C CA . LEU A 1 184 ? 6.582 -20.164 10.843 1.00 57.97 184 LEU A CA 1
ATOM 1376 C C . LEU A 1 184 ? 7.515 -19.182 10.112 1.00 57.97 184 LEU A C 1
ATOM 1378 O O . LEU A 1 184 ? 7.702 -19.278 8.900 1.00 57.97 184 LEU A O 1
ATOM 1382 N N . ALA A 1 185 ? 8.125 -18.253 10.856 1.00 55.03 185 ALA A N 1
ATOM 1383 C CA . ALA A 1 185 ? 9.103 -17.313 10.316 1.00 55.03 185 ALA A CA 1
ATOM 1384 C C . ALA A 1 185 ? 10.387 -18.021 9.864 1.00 55.03 185 ALA A C 1
ATOM 1386 O O . ALA A 1 185 ? 10.907 -17.721 8.793 1.00 55.03 185 ALA A O 1
ATOM 1387 N N . ILE A 1 186 ? 10.860 -18.991 10.652 1.00 60.38 186 ILE A N 1
ATOM 1388 C CA . ILE A 1 186 ? 12.006 -19.840 10.318 1.00 60.38 186 ILE A CA 1
ATOM 1389 C C . ILE A 1 186 ? 11.693 -20.687 9.083 1.00 60.38 186 ILE A C 1
ATOM 1391 O O . ILE A 1 186 ? 12.519 -20.749 8.183 1.00 60.38 186 ILE A O 1
ATOM 1395 N N . PHE A 1 187 ? 10.496 -21.269 8.976 1.00 62.81 187 PHE A N 1
ATOM 1396 C CA . PHE A 1 187 ? 10.094 -22.038 7.797 1.00 62.81 187 PHE A CA 1
ATOM 1397 C C . PHE A 1 187 ? 10.080 -21.179 6.524 1.00 62.81 187 PHE A C 1
ATOM 1399 O O . PHE A 1 187 ? 10.647 -21.580 5.512 1.00 62.81 187 PHE A O 1
ATOM 1406 N N . PHE A 1 188 ? 9.518 -19.966 6.576 1.00 58.81 188 PHE A N 1
ATOM 1407 C CA . PHE A 1 188 ? 9.564 -19.031 5.444 1.00 58.81 188 PHE A CA 1
ATOM 1408 C C . PHE A 1 188 ? 10.994 -18.616 5.085 1.00 58.81 188 PHE A C 1
ATOM 1410 O O . PHE A 1 188 ? 11.340 -18.578 3.905 1.00 58.81 188 PHE A O 1
ATOM 1417 N N . LEU A 1 189 ? 11.837 -18.348 6.087 1.00 58.66 189 LEU A N 1
ATOM 1418 C CA . LEU A 1 189 ? 13.248 -18.035 5.878 1.00 58.66 189 LEU A CA 1
ATOM 1419 C C . LEU A 1 189 ? 13.979 -19.215 5.220 1.00 58.66 189 LEU A C 1
ATOM 1421 O O . LEU A 1 189 ? 14.737 -19.012 4.282 1.00 58.66 189 LEU A O 1
ATOM 1425 N N . ILE A 1 190 ? 13.702 -20.446 5.657 1.00 61.66 190 ILE A N 1
ATOM 1426 C CA . ILE A 1 190 ? 14.261 -21.677 5.089 1.00 61.66 190 ILE A CA 1
ATOM 1427 C C . ILE A 1 190 ? 13.796 -21.867 3.646 1.00 61.66 190 ILE A C 1
ATOM 1429 O O . ILE A 1 190 ? 14.627 -22.147 2.794 1.00 61.66 190 ILE A O 1
ATOM 1433 N N . VAL A 1 191 ? 12.514 -21.665 3.331 1.00 59.56 191 VAL A N 1
ATOM 1434 C CA . VAL A 1 191 ? 12.011 -21.766 1.950 1.00 59.56 191 VAL A CA 1
ATOM 1435 C C . VAL A 1 191 ? 12.675 -20.722 1.053 1.00 59.56 191 VAL A C 1
ATOM 1437 O O . VAL A 1 191 ? 13.091 -21.050 -0.053 1.00 59.56 191 VAL A O 1
ATOM 1440 N N . VAL A 1 192 ? 12.851 -19.489 1.531 1.00 57.19 192 VAL A N 1
ATOM 1441 C CA . VAL A 1 192 ? 13.548 -18.430 0.782 1.00 57.19 192 VAL A CA 1
ATOM 1442 C C . VAL A 1 192 ? 15.024 -18.773 0.597 1.00 57.19 192 VAL A C 1
ATOM 1444 O O . VAL A 1 192 ? 15.536 -18.650 -0.511 1.00 57.19 192 VAL A O 1
ATOM 1447 N N . ILE A 1 193 ? 15.696 -19.261 1.643 1.00 59.09 193 ILE A N 1
ATOM 1448 C CA . ILE A 1 193 ? 17.089 -19.712 1.574 1.00 59.09 193 ILE A CA 1
ATOM 1449 C C . ILE A 1 193 ? 17.220 -20.884 0.597 1.00 59.09 193 ILE A C 1
ATOM 1451 O O . ILE A 1 193 ? 18.119 -20.861 -0.231 1.00 59.09 193 ILE A O 1
ATOM 1455 N N . ILE A 1 194 ? 16.316 -21.867 0.623 1.00 58.31 194 ILE A N 1
ATOM 1456 C CA . ILE A 1 194 ? 16.301 -23.012 -0.302 1.00 58.31 194 ILE A CA 1
ATOM 1457 C C . ILE A 1 194 ? 16.068 -22.547 -1.744 1.00 58.31 194 ILE A C 1
ATOM 1459 O O . ILE A 1 194 ? 16.773 -22.991 -2.645 1.00 58.31 194 ILE A O 1
ATOM 1463 N N . VAL A 1 195 ? 15.145 -21.608 -1.973 1.00 54.78 195 VAL A N 1
ATOM 1464 C CA . VAL A 1 195 ? 14.940 -20.983 -3.292 1.00 54.78 195 VAL A CA 1
ATOM 1465 C C . VAL A 1 195 ? 16.189 -20.204 -3.735 1.00 54.78 195 VAL A C 1
ATOM 1467 O O . VAL A 1 195 ? 16.471 -20.116 -4.929 1.00 54.78 195 VAL A O 1
ATOM 1470 N N . MET A 1 196 ? 16.975 -19.688 -2.788 1.00 53.16 196 MET A N 1
ATOM 1471 C CA . MET A 1 196 ? 18.217 -18.952 -3.035 1.00 53.16 196 MET A CA 1
ATOM 1472 C C . MET A 1 196 ? 19.475 -19.824 -3.117 1.00 53.16 196 MET A C 1
ATOM 1474 O O . MET A 1 196 ? 20.487 -19.346 -3.610 1.00 53.16 196 MET A O 1
ATOM 1478 N N . GLN A 1 197 ? 19.431 -21.111 -2.759 1.00 51.72 197 GLN A N 1
ATOM 1479 C CA . GLN A 1 197 ? 20.556 -22.058 -2.902 1.00 51.72 197 GLN A CA 1
ATOM 1480 C C . GLN A 1 197 ? 20.950 -22.339 -4.373 1.00 51.72 197 GLN A C 1
ATOM 1482 O O . GLN A 1 197 ? 21.856 -23.124 -4.653 1.00 51.72 197 GLN A O 1
ATOM 1487 N N . LEU A 1 198 ? 20.324 -21.667 -5.340 1.00 52.34 198 LEU A N 1
ATOM 1488 C CA . LEU A 1 198 ? 20.738 -21.644 -6.739 1.00 52.34 198 LEU A CA 1
ATOM 1489 C C . LEU A 1 198 ? 21.976 -20.741 -6.922 1.00 52.34 198 LEU A C 1
ATOM 1491 O O . LEU A 1 198 ? 21.842 -19.547 -7.153 1.00 52.34 198 LEU A O 1
ATOM 1495 N N . LYS A 1 199 ? 23.182 -21.330 -6.852 1.00 54.25 199 LYS A N 1
ATOM 1496 C CA . LYS A 1 199 ? 24.474 -20.753 -7.311 1.00 54.25 199 LYS A CA 1
ATOM 1497 C C . LYS A 1 199 ? 24.708 -19.277 -6.926 1.00 54.25 199 LYS A C 1
ATOM 1499 O O . LYS A 1 199 ? 24.905 -18.422 -7.784 1.00 54.25 199 LYS A O 1
ATOM 1504 N N . LEU A 1 200 ? 24.728 -18.987 -5.631 1.00 59.75 200 LEU A N 1
ATOM 1505 C CA . LEU A 1 200 ? 25.084 -17.663 -5.120 1.00 59.75 200 LEU A CA 1
ATOM 1506 C C . LEU A 1 200 ? 26.605 -17.482 -5.030 1.00 59.75 200 LEU A C 1
ATOM 1508 O O . LEU A 1 200 ? 27.292 -18.280 -4.395 1.00 59.75 200 LEU A O 1
ATOM 1512 N N . ASP A 1 201 ? 27.114 -16.402 -5.620 1.00 71.31 201 ASP A N 1
ATOM 1513 C CA . ASP A 1 201 ? 28.503 -15.968 -5.441 1.00 71.31 201 ASP A CA 1
ATOM 1514 C C . ASP A 1 201 ? 28.745 -15.433 -4.009 1.00 71.31 201 ASP A C 1
ATOM 1516 O O . ASP A 1 201 ? 27.836 -14.917 -3.346 1.00 71.31 201 ASP A O 1
ATOM 1520 N N . SER A 1 202 ? 29.986 -15.529 -3.522 1.00 73.62 202 SER A N 1
ATOM 1521 C CA . SER A 1 202 ? 30.392 -15.198 -2.141 1.00 73.62 202 SER A CA 1
ATOM 1522 C C . SER A 1 202 ? 30.055 -13.753 -1.745 1.00 73.62 202 SER A C 1
ATOM 1524 O O . SER A 1 202 ? 29.671 -13.477 -0.605 1.00 73.62 202 SER A O 1
ATOM 1526 N N . THR A 1 203 ? 30.129 -12.821 -2.697 1.00 76.19 203 THR A N 1
ATOM 1527 C CA . THR A 1 203 ? 29.787 -11.406 -2.487 1.00 76.19 203 THR A CA 1
ATOM 1528 C C . THR A 1 203 ? 28.306 -11.218 -2.151 1.00 76.19 203 THR A C 1
ATOM 1530 O O . THR A 1 203 ? 27.969 -10.461 -1.239 1.00 76.19 203 THR A O 1
ATOM 1533 N N . TYR A 1 204 ? 27.411 -11.948 -2.819 1.00 71.88 204 TYR A N 1
ATOM 1534 C CA . TYR A 1 204 ? 25.966 -11.817 -2.614 1.00 71.88 204 TYR A CA 1
ATOM 1535 C C . TYR A 1 204 ? 25.509 -12.432 -1.292 1.00 71.88 204 TYR A C 1
ATOM 1537 O O . TYR A 1 204 ? 24.662 -11.857 -0.606 1.00 71.88 204 TYR A O 1
ATOM 1545 N N . LEU A 1 205 ? 26.129 -13.540 -0.872 1.00 73.38 205 LEU A N 1
ATOM 1546 C CA . LEU A 1 205 ? 25.887 -14.130 0.448 1.00 73.38 205 LEU A CA 1
ATOM 1547 C C . LEU A 1 205 ? 26.174 -13.141 1.583 1.00 73.38 205 LEU A C 1
ATOM 1549 O O . LEU A 1 205 ? 25.429 -13.103 2.562 1.00 73.38 205 LEU A O 1
ATOM 1553 N N . ARG A 1 206 ? 27.203 -12.294 1.444 1.00 78.44 206 ARG A N 1
ATOM 1554 C CA . ARG A 1 206 ? 27.518 -11.261 2.445 1.00 78.44 206 ARG A CA 1
ATOM 1555 C C . ARG A 1 206 ? 26.439 -10.184 2.521 1.00 78.44 206 ARG A C 1
ATOM 1557 O O . ARG A 1 206 ? 26.065 -9.793 3.624 1.00 78.44 206 ARG A O 1
ATOM 1564 N N . VAL A 1 207 ? 25.917 -9.730 1.379 1.00 76.00 207 VAL A N 1
ATOM 1565 C CA . VAL A 1 207 ? 24.857 -8.707 1.335 1.00 76.00 207 VAL A CA 1
ATOM 1566 C C . VAL A 1 207 ? 23.557 -9.253 1.924 1.00 76.00 207 VAL A C 1
ATOM 1568 O O . VAL A 1 207 ? 22.997 -8.645 2.835 1.00 76.00 207 VAL A O 1
ATOM 1571 N N . ILE A 1 208 ? 23.113 -10.431 1.475 1.00 78.75 208 ILE A N 1
ATOM 1572 C CA . ILE A 1 208 ? 21.883 -11.071 1.971 1.00 78.75 208 ILE A CA 1
ATOM 1573 C C . ILE A 1 208 ? 22.012 -11.406 3.458 1.00 78.75 208 ILE A C 1
ATOM 1575 O O . ILE A 1 208 ? 21.095 -11.131 4.235 1.00 78.75 208 ILE A O 1
ATOM 1579 N N . GLY A 1 209 ? 23.154 -11.964 3.870 1.00 77.88 209 GLY A N 1
ATOM 1580 C CA . GLY A 1 209 ? 23.445 -12.272 5.267 1.00 77.88 209 GLY A CA 1
ATOM 1581 C C . GLY A 1 209 ? 23.431 -11.021 6.144 1.00 77.88 209 GLY A C 1
ATOM 1582 O O . GLY A 1 209 ? 22.793 -11.018 7.195 1.00 77.88 209 GLY A O 1
ATOM 1583 N N . GLY A 1 210 ? 24.045 -9.929 5.679 1.00 78.81 210 GLY A N 1
ATOM 1584 C CA . GLY A 1 210 ? 24.029 -8.636 6.363 1.00 78.81 210 GLY A CA 1
ATOM 1585 C C . GLY A 1 210 ? 22.620 -8.055 6.502 1.00 78.81 210 GLY A C 1
ATOM 1586 O O . GLY A 1 210 ? 22.211 -7.700 7.607 1.00 78.81 210 GLY A O 1
ATOM 1587 N N . MET A 1 211 ? 21.844 -8.020 5.413 1.00 78.56 211 MET A N 1
ATOM 1588 C CA . MET A 1 211 ? 20.453 -7.548 5.431 1.00 78.56 211 MET A CA 1
ATOM 1589 C C . MET A 1 211 ? 19.578 -8.381 6.372 1.00 78.56 211 MET A C 1
ATOM 1591 O O . MET A 1 211 ? 18.805 -7.827 7.152 1.00 78.56 211 MET A O 1
ATOM 1595 N N . SER A 1 212 ? 19.735 -9.705 6.339 1.00 82.69 212 SER A N 1
ATOM 1596 C CA . SER A 1 212 ? 18.981 -10.629 7.190 1.00 82.69 212 SER A CA 1
ATOM 1597 C C . SER A 1 212 ? 19.352 -10.470 8.666 1.00 82.69 212 SER A C 1
ATOM 1599 O O . SER A 1 212 ? 18.468 -10.467 9.520 1.00 82.69 212 SER A O 1
ATOM 1601 N N . LEU A 1 213 ? 20.636 -10.273 8.982 1.00 80.38 213 LEU A N 1
ATOM 1602 C CA . LEU A 1 213 ? 21.099 -10.033 10.350 1.00 80.38 213 LEU A CA 1
ATOM 1603 C C . LEU A 1 213 ? 20.539 -8.718 10.905 1.00 80.38 213 LEU A C 1
ATOM 1605 O O . LEU A 1 213 ? 19.988 -8.699 12.004 1.00 80.38 213 LEU A O 1
ATOM 1609 N N . VAL A 1 214 ? 20.633 -7.627 10.138 1.00 81.19 214 VAL A N 1
ATOM 1610 C CA . VAL A 1 214 ? 20.066 -6.325 10.526 1.00 81.19 214 VAL A CA 1
ATOM 1611 C C . VAL A 1 214 ? 18.557 -6.442 10.734 1.00 81.19 214 VAL A C 1
ATOM 1613 O O . VAL A 1 214 ? 18.028 -5.945 11.728 1.00 81.19 214 VAL A O 1
ATOM 1616 N N . TRP A 1 215 ? 17.869 -7.157 9.846 1.00 88.12 215 TRP A N 1
ATOM 1617 C CA . TRP A 1 215 ? 16.440 -7.414 9.968 1.00 88.12 215 TRP A CA 1
ATOM 1618 C C . TRP A 1 215 ? 16.087 -8.213 11.238 1.00 88.12 215 TRP A C 1
ATOM 1620 O O . TRP A 1 215 ? 15.163 -7.834 11.961 1.00 88.12 215 TRP A O 1
ATOM 1630 N N . LEU A 1 216 ? 16.857 -9.256 11.575 1.00 82.69 216 LEU A N 1
ATOM 1631 C CA . LEU A 1 216 ? 16.674 -10.039 12.807 1.00 82.69 216 LEU A CA 1
ATOM 1632 C C . LEU A 1 216 ? 16.880 -9.184 14.065 1.00 82.69 216 LEU A C 1
ATOM 1634 O O . LEU A 1 216 ? 16.088 -9.244 15.012 1.00 82.69 216 LEU A O 1
ATOM 1638 N N . LEU A 1 217 ? 17.915 -8.342 14.064 1.00 82.56 217 LEU A N 1
ATOM 1639 C CA . LEU A 1 217 ? 18.169 -7.403 15.154 1.00 82.56 217 LEU A CA 1
ATOM 1640 C C . LEU A 1 217 ? 17.005 -6.425 15.317 1.00 82.56 217 LEU A C 1
ATOM 1642 O O . LEU A 1 217 ? 16.550 -6.197 16.434 1.00 82.56 217 LEU A O 1
ATOM 1646 N N . ILE A 1 218 ? 16.475 -5.899 14.217 1.00 83.94 218 ILE A N 1
ATOM 1647 C CA . ILE A 1 218 ? 15.335 -4.985 14.220 1.00 83.94 218 ILE A CA 1
ATOM 1648 C C . ILE A 1 218 ? 14.076 -5.658 14.786 1.00 83.94 218 ILE A C 1
ATOM 1650 O O . ILE A 1 218 ? 13.425 -5.105 15.676 1.00 83.94 218 ILE A O 1
ATOM 1654 N N . ILE A 1 219 ? 13.734 -6.861 14.323 1.00 82.94 219 ILE A N 1
ATOM 1655 C CA . ILE A 1 219 ? 12.464 -7.496 14.694 1.00 82.94 219 ILE A CA 1
ATOM 1656 C C . ILE A 1 219 ? 12.433 -8.013 16.135 1.00 82.94 219 ILE A C 1
ATOM 1658 O O . ILE A 1 219 ? 11.364 -8.148 16.747 1.00 82.94 219 ILE A O 1
ATOM 1662 N N . SER A 1 220 ? 13.611 -8.262 16.709 1.00 83.81 220 SER A N 1
ATOM 1663 C CA . SER A 1 220 ? 13.760 -8.595 18.127 1.00 83.81 220 SER A CA 1
ATOM 1664 C C . SER A 1 220 ? 13.420 -7.428 19.065 1.00 83.81 220 SER A C 1
ATOM 1666 O O . SER A 1 220 ? 13.064 -7.661 20.217 1.00 83.81 220 SER A O 1
ATOM 1668 N N . ARG A 1 221 ? 13.435 -6.175 18.582 1.00 87.25 221 ARG A N 1
ATOM 1669 C CA . ARG A 1 221 ? 13.155 -4.970 19.392 1.00 87.25 221 ARG A CA 1
ATOM 1670 C C . ARG A 1 221 ? 11.663 -4.704 19.634 1.00 87.25 221 ARG A C 1
ATOM 1672 O O . ARG A 1 221 ? 11.319 -3.777 20.365 1.00 87.25 221 ARG A O 1
ATOM 1679 N N . GLY A 1 222 ? 10.775 -5.515 19.057 1.00 88.19 222 GLY A N 1
ATOM 1680 C CA . GLY A 1 222 ? 9.331 -5.476 19.307 1.00 88.19 222 GLY A CA 1
ATOM 1681 C C . GLY A 1 222 ? 8.508 -4.729 18.251 1.00 88.19 222 GLY A C 1
ATOM 1682 O O . GLY A 1 222 ? 9.028 -4.060 17.359 1.00 88.19 222 GLY A O 1
ATOM 1683 N N . GLN A 1 223 ? 7.181 -4.852 18.360 1.00 89.56 223 GLN A N 1
ATOM 1684 C CA . GLN A 1 223 ? 6.216 -4.377 17.356 1.00 89.56 223 GLN A CA 1
ATOM 1685 C C . GLN A 1 223 ? 6.275 -2.863 17.120 1.00 89.56 223 GLN A C 1
ATOM 1687 O O . GLN A 1 223 ? 6.284 -2.416 15.976 1.00 89.56 223 GLN A O 1
ATOM 1692 N N . LYS A 1 224 ? 6.358 -2.062 18.190 1.00 90.31 224 LYS A N 1
ATOM 1693 C CA . LYS A 1 224 ? 6.414 -0.595 18.073 1.00 90.31 224 LYS A CA 1
ATOM 1694 C C . LYS A 1 224 ? 7.619 -0.136 17.254 1.00 90.31 224 LYS A C 1
ATOM 1696 O O . LYS A 1 224 ? 7.480 0.745 16.417 1.00 90.31 224 LYS A O 1
ATOM 1701 N N . VAL A 1 225 ? 8.781 -0.753 17.467 1.00 91.75 225 VAL A N 1
ATOM 1702 C CA . VAL A 1 225 ? 10.008 -0.420 16.732 1.00 91.75 225 VAL A CA 1
ATOM 1703 C C . VAL A 1 225 ? 9.862 -0.783 15.254 1.00 91.75 225 VAL A C 1
ATOM 1705 O O . VAL A 1 225 ? 10.163 0.049 14.402 1.00 91.75 225 VAL A O 1
ATOM 1708 N N . TRP A 1 226 ? 9.309 -1.962 14.944 1.00 93.38 226 TRP A N 1
ATOM 1709 C CA . TRP A 1 226 ? 9.023 -2.356 13.560 1.00 93.38 226 TRP A CA 1
ATOM 1710 C C . TRP A 1 226 ? 8.084 -1.374 12.847 1.00 93.38 226 TRP A C 1
ATOM 1712 O O . TRP A 1 226 ? 8.354 -0.995 11.714 1.00 93.38 226 TRP A O 1
ATOM 1722 N N . TYR A 1 227 ? 7.033 -0.895 13.522 1.00 93.44 227 TYR A N 1
ATOM 1723 C CA . TYR A 1 227 ? 6.104 0.090 12.956 1.00 93.44 227 TYR A CA 1
ATOM 1724 C C . TYR A 1 227 ? 6.811 1.368 12.475 1.00 93.44 227 TYR A C 1
ATOM 1726 O O . TYR A 1 227 ? 6.549 1.842 11.371 1.00 93.44 227 TYR A O 1
ATOM 1734 N N . TYR A 1 228 ? 7.726 1.915 13.282 1.00 94.69 228 TYR A N 1
ATOM 1735 C CA . TYR A 1 228 ? 8.507 3.098 12.901 1.00 94.69 228 TYR A CA 1
ATOM 1736 C C . TYR A 1 228 ? 9.542 2.797 11.819 1.00 94.69 228 TYR A C 1
ATOM 1738 O O . TYR A 1 228 ? 9.821 3.653 10.983 1.00 94.69 228 TYR A O 1
ATOM 1746 N N . ILE A 1 229 ? 10.097 1.589 11.806 1.00 93.12 229 ILE A N 1
ATOM 1747 C CA . ILE A 1 229 ? 11.030 1.178 10.760 1.00 93.12 229 ILE A CA 1
ATOM 1748 C C . ILE A 1 229 ? 10.305 1.017 9.422 1.00 93.12 229 ILE A C 1
ATOM 1750 O O . ILE A 1 229 ? 10.810 1.534 8.434 1.00 93.12 229 ILE A O 1
ATOM 1754 N N . ASP A 1 230 ? 9.109 0.417 9.375 1.00 94.94 230 ASP A N 1
ATOM 1755 C CA . ASP A 1 230 ? 8.277 0.361 8.157 1.00 94.94 230 ASP A CA 1
ATOM 1756 C C . ASP A 1 230 ? 8.005 1.769 7.608 1.00 94.94 230 ASP A C 1
ATOM 1758 O O . ASP A 1 230 ? 8.162 2.009 6.410 1.00 94.94 230 ASP A O 1
ATOM 1762 N N . LEU A 1 231 ? 7.692 2.724 8.494 1.00 95.75 231 LEU A N 1
ATOM 1763 C CA . LEU A 1 231 ? 7.517 4.135 8.142 1.00 95.75 231 LEU A CA 1
ATOM 1764 C C . LEU A 1 231 ? 8.776 4.708 7.486 1.00 95.75 231 LEU A C 1
ATOM 1766 O O . LEU A 1 231 ? 8.705 5.242 6.380 1.00 95.75 231 LEU A O 1
ATOM 1770 N N . ILE A 1 232 ? 9.925 4.593 8.157 1.00 96.12 232 ILE A N 1
ATOM 1771 C CA . ILE A 1 232 ? 11.199 5.144 7.679 1.00 96.12 232 ILE A CA 1
ATOM 1772 C C . ILE A 1 232 ? 11.599 4.488 6.355 1.00 96.12 232 ILE A C 1
ATOM 1774 O O . ILE A 1 232 ? 11.934 5.193 5.406 1.00 96.12 232 ILE A O 1
ATOM 1778 N N . LEU A 1 233 ? 11.508 3.160 6.255 1.00 94.38 233 LEU A N 1
ATOM 1779 C CA . LEU A 1 233 ? 11.809 2.418 5.031 1.00 94.38 233 LEU A CA 1
ATOM 1780 C C . LEU A 1 233 ? 10.891 2.835 3.881 1.00 94.38 233 LEU A C 1
ATOM 1782 O O . LEU A 1 233 ? 11.369 3.010 2.765 1.00 94.38 233 LEU A O 1
ATOM 1786 N N . SER A 1 234 ? 9.605 3.075 4.146 1.00 96.88 234 SER A N 1
ATOM 1787 C CA . SER A 1 234 ? 8.655 3.564 3.140 1.00 96.88 234 SER A CA 1
ATOM 1788 C C . SER A 1 234 ? 9.029 4.943 2.603 1.00 96.88 234 SER A C 1
ATOM 1790 O O . SER A 1 234 ? 8.977 5.159 1.391 1.00 96.88 234 SER A O 1
ATOM 1792 N N . VAL A 1 235 ? 9.440 5.867 3.480 1.00 97.69 235 VAL A N 1
ATOM 1793 C CA . VAL A 1 235 ? 9.919 7.196 3.068 1.00 97.69 235 VAL A CA 1
ATOM 1794 C C . VAL A 1 235 ? 11.216 7.074 2.274 1.00 97.69 235 VAL A C 1
ATOM 1796 O O . VAL A 1 235 ? 11.305 7.620 1.178 1.00 97.69 235 VAL A O 1
ATOM 1799 N N . LEU A 1 236 ? 12.207 6.342 2.789 1.00 96.44 236 LEU A N 1
ATOM 1800 C CA . LEU A 1 236 ? 13.512 6.197 2.141 1.00 96.44 236 LEU A CA 1
ATOM 1801 C C . LEU A 1 236 ? 13.391 5.527 0.770 1.00 96.44 236 LEU A C 1
ATOM 1803 O O . LEU A 1 236 ? 13.913 6.056 -0.209 1.00 96.44 236 LEU A O 1
ATOM 1807 N N . ALA A 1 237 ? 12.661 4.414 0.678 1.00 95.44 237 ALA A N 1
ATOM 1808 C CA . ALA A 1 237 ? 12.426 3.713 -0.580 1.00 95.44 237 ALA A CA 1
ATOM 1809 C C . ALA A 1 237 ? 11.626 4.579 -1.560 1.00 95.44 237 ALA A C 1
ATOM 1811 O O . ALA A 1 237 ? 11.994 4.690 -2.727 1.00 95.44 237 ALA A O 1
ATOM 1812 N N . GLY A 1 238 ? 10.570 5.249 -1.093 1.00 97.44 238 GLY A N 1
ATOM 1813 C CA . GLY A 1 238 ? 9.770 6.127 -1.939 1.00 97.44 238 GLY A CA 1
ATOM 1814 C C . GLY A 1 238 ? 10.562 7.317 -2.490 1.00 97.44 238 GLY A C 1
ATOM 1815 O O . GLY A 1 238 ? 10.503 7.593 -3.688 1.00 97.44 238 GLY A O 1
ATOM 1816 N N . CYS A 1 239 ? 11.373 7.973 -1.656 1.00 96.88 239 CYS A N 1
ATOM 1817 C CA . CYS A 1 239 ? 12.277 9.043 -2.083 1.00 96.88 239 CYS A CA 1
ATOM 1818 C C . CYS A 1 239 ? 13.356 8.529 -3.046 1.00 96.88 239 CYS A C 1
ATOM 1820 O O . CYS A 1 239 ? 13.636 9.180 -4.054 1.00 96.88 239 CYS A O 1
ATOM 1822 N N . ALA A 1 240 ? 13.923 7.347 -2.786 1.00 95.31 240 ALA A N 1
ATOM 1823 C CA . ALA A 1 240 ? 14.886 6.715 -3.683 1.00 95.31 240 ALA A CA 1
ATOM 1824 C C . ALA A 1 240 ? 14.265 6.419 -5.057 1.00 95.31 240 ALA A C 1
ATOM 1826 O O . ALA A 1 240 ? 14.866 6.750 -6.075 1.00 95.31 240 ALA A O 1
ATOM 1827 N N . PHE A 1 241 ? 13.036 5.899 -5.118 1.00 96.56 241 PHE A N 1
ATOM 1828 C CA . PHE A 1 241 ? 12.331 5.682 -6.387 1.00 96.56 241 PHE A CA 1
ATOM 1829 C C . PHE A 1 241 ? 11.924 6.974 -7.092 1.00 96.56 241 PHE A C 1
ATOM 1831 O O . PHE A 1 241 ? 11.771 6.977 -8.309 1.00 96.56 241 PHE A O 1
ATOM 1838 N N . LEU A 1 242 ? 11.777 8.090 -6.379 1.00 94.88 242 LEU A N 1
ATOM 1839 C CA . LEU A 1 242 ? 11.544 9.385 -7.012 1.00 94.88 242 LEU A CA 1
ATOM 1840 C C . LEU A 1 242 ? 12.816 9.961 -7.650 1.00 94.88 242 LEU A C 1
ATOM 1842 O O . LEU A 1 242 ? 12.802 10.356 -8.822 1.00 94.88 242 LEU A O 1
ATOM 1846 N N . ILE A 1 243 ? 13.906 9.987 -6.880 1.00 94.94 243 ILE A N 1
ATOM 1847 C CA . ILE A 1 243 ? 15.139 10.718 -7.203 1.00 94.94 243 ILE A CA 1
ATOM 1848 C C . ILE A 1 243 ? 16.115 9.846 -8.003 1.00 94.94 243 ILE A C 1
ATOM 1850 O O . ILE A 1 243 ? 16.661 10.290 -9.011 1.00 94.94 243 ILE A O 1
ATOM 1854 N N . LEU A 1 244 ? 16.302 8.595 -7.581 1.00 95.38 244 LEU A N 1
ATOM 1855 C CA . LEU A 1 244 ? 17.307 7.658 -8.097 1.00 95.38 244 LEU A CA 1
ATOM 1856 C C . LEU A 1 244 ? 16.709 6.586 -9.022 1.00 95.38 244 LEU A C 1
ATOM 1858 O O . LEU A 1 244 ? 17.355 5.577 -9.298 1.00 95.38 244 LEU A O 1
ATOM 1862 N N . ALA A 1 245 ? 15.483 6.793 -9.520 1.00 94.88 245 ALA A N 1
ATOM 1863 C CA . ALA A 1 245 ? 14.803 5.864 -10.429 1.00 94.88 245 ALA A CA 1
ATOM 1864 C C . ALA A 1 245 ? 15.673 5.372 -11.603 1.00 94.88 245 ALA A C 1
ATOM 1866 O O . ALA A 1 245 ? 15.709 4.160 -11.826 1.00 94.88 245 ALA A O 1
ATOM 1867 N N . PRO A 1 246 ? 16.384 6.244 -12.352 1.00 94.69 246 PRO A N 1
ATOM 1868 C CA . PRO A 1 246 ? 17.213 5.790 -13.465 1.00 94.69 246 PRO A CA 1
ATOM 1869 C C . PRO A 1 246 ? 18.333 4.847 -13.019 1.00 94.69 246 PRO A C 1
ATOM 1871 O O . PRO A 1 246 ? 18.551 3.821 -13.652 1.00 94.69 246 PRO A O 1
ATOM 1874 N N . GLN A 1 247 ? 19.035 5.182 -11.934 1.00 94.38 247 GLN A N 1
ATOM 1875 C CA . GLN A 1 247 ? 20.134 4.380 -11.398 1.00 94.38 247 GLN A CA 1
ATOM 1876 C C . GLN A 1 247 ? 19.620 3.037 -10.881 1.00 94.38 247 GLN A C 1
ATOM 1878 O O . GLN A 1 247 ? 20.194 2.003 -11.204 1.00 94.38 247 GLN A O 1
ATOM 1883 N N . PHE A 1 248 ? 18.507 3.057 -10.146 1.00 93.12 248 PHE A N 1
ATOM 1884 C CA . PHE A 1 248 ? 17.876 1.856 -9.612 1.00 93.12 248 PHE A CA 1
ATOM 1885 C C . PHE A 1 248 ? 17.445 0.896 -10.727 1.00 93.12 248 PHE A C 1
ATOM 1887 O O . PHE A 1 248 ? 17.771 -0.285 -10.687 1.00 93.12 248 PHE A O 1
ATOM 1894 N N . LEU A 1 249 ? 16.766 1.393 -11.765 1.00 94.12 249 LEU A N 1
ATOM 1895 C CA . LEU A 1 249 ? 16.341 0.541 -12.876 1.00 94.12 249 LEU A CA 1
ATOM 1896 C C . LEU A 1 249 ? 17.526 0.015 -13.697 1.00 94.12 249 LEU A C 1
ATOM 1898 O O . LEU A 1 249 ? 17.503 -1.148 -14.082 1.00 94.12 249 LEU A O 1
ATOM 1902 N N . ARG A 1 250 ? 18.574 0.820 -13.933 1.00 94.06 250 ARG A N 1
ATOM 1903 C CA . ARG A 1 250 ? 19.768 0.372 -14.685 1.00 94.06 250 ARG A CA 1
ATOM 1904 C C . ARG A 1 250 ? 20.491 -0.785 -14.013 1.00 94.06 250 ARG A C 1
ATOM 1906 O O . ARG A 1 250 ? 21.106 -1.588 -14.697 1.00 94.06 250 ARG A O 1
ATOM 1913 N N . SER A 1 251 ? 20.440 -0.836 -12.689 1.00 91.81 251 SER A N 1
ATOM 1914 C CA . SER A 1 251 ? 21.045 -1.911 -11.909 1.00 91.81 251 SER A CA 1
ATOM 1915 C C . SER A 1 251 ? 20.228 -3.213 -12.037 1.00 91.81 251 SER A C 1
ATOM 1917 O O . SER A 1 251 ? 20.770 -4.315 -12.126 1.00 91.81 251 SER A O 1
ATOM 1919 N N . GLN A 1 252 ? 18.901 -3.096 -12.145 1.00 92.69 252 GLN A N 1
ATOM 1920 C CA . GLN A 1 252 ? 17.976 -4.233 -12.103 1.00 92.69 252 GLN A CA 1
ATOM 1921 C C . GLN A 1 252 ? 17.561 -4.805 -13.462 1.00 92.69 252 GLN A C 1
ATOM 1923 O O . GLN A 1 252 ? 16.990 -5.898 -13.517 1.00 92.69 252 GLN A O 1
ATOM 1928 N N . THR A 1 253 ? 17.810 -4.101 -14.564 1.00 92.31 253 THR A N 1
ATOM 1929 C CA . THR A 1 253 ? 17.456 -4.584 -15.901 1.00 92.31 253 THR A CA 1
ATOM 1930 C C . THR A 1 253 ? 18.485 -4.205 -16.960 1.00 92.31 253 THR A C 1
ATOM 1932 O O . THR A 1 253 ? 19.053 -3.118 -16.934 1.00 92.31 253 THR A O 1
ATOM 1935 N N . ASP A 1 254 ? 18.647 -5.090 -17.945 1.00 89.38 254 ASP A N 1
ATOM 1936 C CA . ASP A 1 254 ? 19.475 -4.862 -19.137 1.00 89.38 254 ASP A CA 1
ATOM 1937 C C . ASP A 1 254 ? 18.724 -4.094 -20.243 1.00 89.38 254 ASP A C 1
ATOM 1939 O O . ASP A 1 254 ? 19.241 -3.873 -21.341 1.00 89.38 254 ASP A O 1
ATOM 1943 N N . VAL A 1 255 ? 17.463 -3.725 -20.000 1.00 89.81 255 VAL A N 1
ATOM 1944 C CA . VAL A 1 255 ? 16.598 -3.110 -21.007 1.00 89.81 255 VAL A CA 1
ATOM 1945 C C . VAL A 1 255 ? 16.776 -1.593 -21.038 1.00 89.81 255 VAL A C 1
ATOM 1947 O O . VAL A 1 255 ? 17.003 -0.943 -20.019 1.00 89.81 255 VAL A O 1
ATOM 1950 N N . HIS A 1 256 ? 16.632 -1.001 -22.226 1.00 90.44 256 HIS A N 1
ATOM 1951 C CA . HIS A 1 256 ? 16.619 0.450 -22.375 1.00 90.44 256 HIS A CA 1
ATOM 1952 C C . HIS A 1 256 ? 15.459 1.078 -21.586 1.00 90.44 256 HIS A C 1
ATOM 1954 O O . HIS A 1 256 ? 14.293 0.746 -21.800 1.00 90.44 256 HIS A O 1
ATOM 1960 N N . ILE A 1 257 ? 15.799 2.005 -20.691 1.00 92.06 257 ILE A N 1
ATOM 1961 C CA . ILE A 1 257 ? 14.852 2.688 -19.808 1.00 92.06 257 ILE A CA 1
ATOM 1962 C C . ILE A 1 257 ? 14.305 3.922 -20.518 1.00 92.06 257 ILE A C 1
ATOM 1964 O O . ILE A 1 257 ? 15.027 4.894 -20.740 1.00 92.06 257 ILE A O 1
ATOM 1968 N N . ASP A 1 258 ? 13.015 3.886 -20.824 1.00 91.19 258 ASP A N 1
ATOM 1969 C CA . ASP A 1 258 ? 12.258 5.022 -21.352 1.00 91.19 258 ASP A CA 1
ATOM 1970 C C . ASP A 1 258 ? 11.471 5.771 -20.255 1.00 91.19 258 ASP A C 1
ATOM 1972 O O . ASP A 1 258 ? 11.528 5.454 -19.060 1.00 91.19 258 ASP A O 1
ATOM 1976 N N . THR A 1 259 ? 10.724 6.801 -20.663 1.00 91.25 259 THR A N 1
ATOM 1977 C CA . THR A 1 259 ? 9.950 7.652 -19.753 1.00 91.25 259 THR A CA 1
ATOM 1978 C C . THR A 1 259 ? 8.811 6.902 -19.065 1.00 91.25 259 THR A C 1
ATOM 1980 O O . THR A 1 259 ? 8.466 7.265 -17.942 1.00 91.25 259 THR A O 1
ATOM 1983 N N . VAL A 1 260 ? 8.249 5.849 -19.666 1.00 92.50 260 VAL A N 1
ATOM 1984 C CA . VAL A 1 260 ? 7.154 5.078 -19.057 1.00 92.50 260 VAL A CA 1
ATOM 1985 C C . VAL A 1 260 ? 7.679 4.216 -17.915 1.00 92.50 260 VAL A C 1
ATOM 1987 O O . VAL A 1 260 ? 7.059 4.185 -16.851 1.00 92.50 260 VAL A O 1
ATOM 1990 N N . HIS A 1 261 ? 8.857 3.602 -18.064 1.00 94.38 261 HIS A N 1
ATOM 1991 C CA . HIS A 1 261 ? 9.510 2.912 -16.944 1.00 94.38 261 HIS A CA 1
ATOM 1992 C C . HIS A 1 261 ? 9.741 3.866 -15.766 1.00 94.38 261 HIS A C 1
ATOM 1994 O O . HIS A 1 261 ? 9.382 3.554 -14.628 1.00 94.38 261 HIS A O 1
ATOM 2000 N N . LEU A 1 262 ? 10.302 5.049 -16.048 1.00 95.19 262 LEU A N 1
ATOM 2001 C CA . LEU A 1 262 ? 10.574 6.070 -15.035 1.00 95.19 262 LEU A CA 1
ATOM 2002 C C . LEU A 1 262 ? 9.292 6.592 -14.386 1.00 95.19 262 LEU A C 1
ATOM 2004 O O . LEU A 1 262 ? 9.273 6.803 -13.176 1.00 95.19 262 LEU A O 1
ATOM 2008 N N . PHE A 1 263 ? 8.226 6.789 -15.161 1.00 94.81 263 PHE A N 1
ATOM 2009 C CA . PHE A 1 263 ? 6.927 7.190 -14.635 1.00 94.81 263 PHE A CA 1
ATOM 2010 C C . PHE A 1 263 ? 6.409 6.153 -13.636 1.00 94.81 263 PHE A C 1
ATOM 2012 O O . PHE A 1 263 ? 6.127 6.506 -12.496 1.00 94.81 263 PHE A O 1
ATOM 2019 N N . MET A 1 264 ? 6.383 4.870 -14.003 1.00 96.38 264 MET A N 1
ATOM 2020 C CA . MET A 1 264 ? 5.800 3.832 -13.148 1.00 96.38 264 MET A CA 1
ATOM 2021 C C . MET A 1 264 ? 6.566 3.592 -11.851 1.00 96.38 264 MET A C 1
ATOM 2023 O O . MET A 1 264 ? 5.944 3.472 -10.793 1.00 96.38 264 MET A O 1
ATOM 2027 N N . ILE A 1 265 ? 7.903 3.549 -11.893 1.00 97.19 265 ILE A N 1
ATOM 2028 C CA . ILE A 1 265 ? 8.692 3.372 -10.664 1.00 97.19 265 ILE A CA 1
ATOM 2029 C C . ILE A 1 265 ? 8.529 4.579 -9.725 1.00 97.19 265 ILE A C 1
ATOM 2031 O O . ILE A 1 265 ? 8.399 4.414 -8.513 1.00 97.19 265 ILE A O 1
ATOM 2035 N N . ARG A 1 266 ? 8.431 5.795 -10.279 1.00 97.94 266 ARG A N 1
ATOM 2036 C CA . ARG A 1 266 ? 8.162 7.014 -9.506 1.00 97.94 266 ARG A CA 1
ATOM 2037 C C . ARG A 1 266 ? 6.749 7.019 -8.932 1.00 97.94 266 ARG A C 1
ATOM 2039 O O . ARG A 1 266 ? 6.580 7.375 -7.770 1.00 97.94 266 ARG A O 1
ATOM 2046 N N . SER A 1 267 ? 5.749 6.573 -9.692 1.00 97.38 267 SER A N 1
ATOM 2047 C CA . SER A 1 267 ? 4.374 6.405 -9.208 1.00 97.38 267 SER A CA 1
ATOM 2048 C C . SER A 1 267 ? 4.309 5.429 -8.036 1.00 97.38 267 SER A C 1
ATOM 2050 O O . SER A 1 267 ? 3.639 5.709 -7.044 1.00 97.38 267 SER A O 1
ATOM 2052 N N . PHE A 1 268 ? 5.050 4.319 -8.101 1.00 98.06 268 PHE A N 1
ATOM 2053 C CA . PHE A 1 268 ? 5.194 3.401 -6.972 1.00 98.06 268 PHE A CA 1
ATOM 2054 C C . PHE A 1 268 ? 5.834 4.092 -5.757 1.00 98.06 268 PHE A C 1
ATOM 2056 O O . PHE A 1 268 ? 5.305 3.996 -4.649 1.00 98.06 268 PHE A O 1
ATOM 2063 N N . GLY A 1 269 ? 6.897 4.878 -5.965 1.00 98.00 269 GLY A N 1
ATOM 2064 C CA . GLY A 1 269 ? 7.518 5.687 -4.912 1.00 98.00 269 GLY A CA 1
ATOM 2065 C C . GLY A 1 269 ? 6.566 6.690 -4.248 1.00 98.00 269 GLY A C 1
ATOM 2066 O O . GLY A 1 269 ? 6.557 6.811 -3.023 1.00 98.00 269 GLY A O 1
ATOM 2067 N N . ILE A 1 270 ? 5.700 7.349 -5.026 1.00 98.50 270 ILE A N 1
ATOM 2068 C CA . ILE A 1 270 ? 4.662 8.260 -4.509 1.00 98.50 270 ILE A CA 1
ATOM 2069 C C . ILE A 1 270 ? 3.680 7.518 -3.603 1.00 98.50 270 ILE A C 1
ATOM 2071 O O . ILE A 1 270 ? 3.354 8.011 -2.524 1.00 98.50 270 ILE A O 1
ATOM 2075 N N . VAL A 1 271 ? 3.224 6.328 -4.007 1.00 98.12 271 VAL A N 1
ATOM 2076 C CA . VAL A 1 271 ? 2.312 5.522 -3.180 1.00 98.12 271 VAL A CA 1
ATOM 2077 C C . VAL A 1 271 ? 2.994 5.098 -1.875 1.00 98.12 271 VAL A C 1
ATOM 2079 O O . VAL A 1 271 ? 2.358 5.141 -0.820 1.00 98.12 271 VAL A O 1
ATOM 2082 N N . LEU A 1 272 ? 4.292 4.770 -1.903 1.00 97.75 272 LEU A N 1
ATOM 2083 C CA . LEU A 1 272 ? 5.057 4.481 -0.685 1.00 97.75 272 LEU A CA 1
ATOM 2084 C C . LEU A 1 272 ? 5.138 5.696 0.247 1.00 97.75 272 LEU A C 1
ATOM 2086 O O . LEU A 1 272 ? 4.808 5.567 1.426 1.00 97.75 272 LEU A O 1
ATOM 2090 N N . ILE A 1 273 ? 5.474 6.882 -0.262 1.00 98.25 273 ILE A N 1
ATOM 2091 C CA . ILE A 1 273 ? 5.514 8.109 0.553 1.00 98.25 273 ILE A CA 1
ATOM 2092 C C . ILE A 1 273 ? 4.128 8.440 1.112 1.00 98.25 273 ILE A C 1
ATOM 2094 O O . ILE A 1 273 ? 3.997 8.734 2.298 1.00 98.25 273 ILE A O 1
ATOM 2098 N N . GLY A 1 274 ? 3.076 8.341 0.298 1.00 97.69 274 GLY A N 1
ATOM 2099 C CA . GLY A 1 274 ? 1.707 8.584 0.749 1.00 97.69 274 GLY A CA 1
ATOM 2100 C C . GLY A 1 274 ? 1.247 7.598 1.825 1.00 97.69 274 GLY A C 1
ATOM 2101 O O . GLY A 1 274 ? 0.612 7.993 2.801 1.00 97.69 274 GLY A O 1
ATOM 2102 N N . SER A 1 275 ? 1.633 6.325 1.710 1.00 96.69 275 SER A N 1
ATOM 2103 C CA . SER A 1 275 ? 1.387 5.335 2.766 1.00 96.69 275 SER A CA 1
ATOM 2104 C C . SER A 1 275 ? 2.176 5.633 4.049 1.00 96.69 275 SER A C 1
ATOM 2106 O O . SER A 1 275 ? 1.645 5.467 5.145 1.00 96.69 275 SER A O 1
ATOM 2108 N N . ALA A 1 276 ? 3.405 6.149 3.937 1.00 97.38 276 ALA A N 1
ATOM 2109 C CA . ALA A 1 276 ? 4.191 6.586 5.088 1.00 97.38 276 ALA A CA 1
ATOM 2110 C C . ALA A 1 276 ? 3.582 7.823 5.767 1.00 97.38 276 ALA A C 1
ATOM 2112 O O . ALA A 1 276 ? 3.570 7.914 6.994 1.00 97.38 276 ALA A O 1
ATOM 2113 N N . TYR A 1 277 ? 3.028 8.752 4.981 1.00 98.06 277 TYR A N 1
ATOM 2114 C CA . TYR A 1 277 ? 2.284 9.900 5.494 1.00 98.06 277 TYR A CA 1
ATOM 2115 C C . TYR A 1 277 ? 1.075 9.454 6.321 1.00 98.06 277 TYR A C 1
ATOM 2117 O O . TYR A 1 277 ? 0.885 9.943 7.434 1.00 98.06 277 TYR A O 1
ATOM 2125 N N . LEU A 1 278 ? 0.297 8.482 5.834 1.00 97.44 278 LEU A N 1
ATOM 2126 C CA . LEU A 1 278 ? -0.780 7.886 6.624 1.00 97.44 278 LEU A CA 1
ATOM 2127 C C . LEU A 1 278 ? -0.252 7.306 7.939 1.00 97.44 278 LEU A C 1
ATOM 2129 O O . LEU A 1 278 ? -0.796 7.609 8.999 1.00 97.44 278 LEU A O 1
ATOM 2133 N N . TRP A 1 279 ? 0.829 6.523 7.870 1.00 95.94 279 TRP A N 1
ATOM 2134 C CA . TRP A 1 279 ? 1.489 5.940 9.042 1.00 95.94 279 TRP A CA 1
ATOM 2135 C C . TRP A 1 279 ? 1.830 6.975 10.090 1.00 95.94 279 TRP A C 1
ATOM 2137 O O . TRP A 1 279 ? 1.619 6.765 11.285 1.00 95.94 279 TRP A O 1
ATOM 2147 N N . TRP A 1 280 ? 2.371 8.094 9.618 1.00 97.81 280 TRP A N 1
ATOM 2148 C CA . TRP A 1 280 ? 2.706 9.222 10.448 1.00 97.81 280 TRP A CA 1
ATOM 2149 C C . TRP A 1 280 ? 1.451 9.791 11.100 1.00 97.81 280 TRP A C 1
ATOM 2151 O O . TRP A 1 280 ? 1.439 9.923 12.319 1.00 97.81 280 TRP A O 1
ATOM 2161 N N . GLN A 1 281 ? 0.386 10.070 10.346 1.00 97.75 281 GLN A N 1
ATOM 2162 C CA . GLN A 1 281 ? -0.841 10.653 10.903 1.00 97.75 281 GLN A CA 1
ATOM 2163 C C . GLN A 1 281 ? -1.467 9.784 11.998 1.00 97.75 281 GLN A C 1
ATOM 2165 O O . GLN A 1 281 ? -1.800 10.291 13.067 1.00 97.75 281 GLN A O 1
ATOM 2170 N N . VAL A 1 282 ? -1.535 8.468 11.789 1.00 96.81 282 VAL A N 1
ATOM 2171 C CA . VAL A 1 282 ? -2.213 7.553 12.725 1.00 96.81 282 VAL A CA 1
ATOM 2172 C C . VAL A 1 282 ? -1.284 6.912 13.764 1.00 96.81 282 VAL A C 1
ATOM 2174 O O . VAL A 1 282 ? -1.718 6.084 14.565 1.00 96.81 282 VAL A O 1
ATOM 2177 N N . ARG A 1 283 ? -0.002 7.305 13.819 1.00 95.38 283 ARG A N 1
ATOM 2178 C CA . ARG A 1 283 ? 0.991 6.722 14.750 1.00 95.38 283 ARG A CA 1
ATOM 2179 C C . ARG A 1 283 ? 0.575 6.801 16.221 1.00 95.38 283 ARG A C 1
ATOM 2181 O O . ARG A 1 283 ? 0.898 5.910 16.996 1.00 95.38 283 ARG A O 1
ATOM 2188 N N . ASN A 1 284 ? -0.158 7.856 16.579 1.00 94.62 284 ASN A N 1
ATOM 2189 C CA . ASN A 1 284 ? -0.643 8.113 17.934 1.00 94.62 284 ASN A CA 1
ATOM 2190 C C . ASN A 1 284 ? -2.110 7.697 18.130 1.00 94.62 284 ASN A C 1
ATOM 2192 O O . ASN A 1 284 ? -2.700 8.042 19.156 1.00 94.62 284 ASN A O 1
ATOM 2196 N N . SER A 1 285 ? -2.712 6.999 17.160 1.00 94.31 285 SER A N 1
ATOM 2197 C CA . SER A 1 285 ? -4.075 6.498 17.306 1.00 94.31 285 SER A CA 1
ATOM 2198 C C . SER A 1 285 ? -4.173 5.567 18.517 1.00 94.31 285 SER A C 1
ATOM 2200 O O . SER A 1 285 ? -3.264 4.788 18.808 1.00 94.31 285 SER A O 1
ATOM 2202 N N . LYS A 1 286 ? -5.292 5.665 19.238 1.00 91.38 286 LYS A N 1
ATOM 2203 C CA . LYS A 1 286 ? -5.633 4.756 20.343 1.00 91.38 286 LYS A CA 1
ATOM 2204 C C . LYS A 1 286 ? -6.351 3.498 19.850 1.00 91.38 286 LYS A C 1
ATOM 2206 O O . LYS A 1 286 ? -6.574 2.584 20.638 1.00 91.38 286 LYS A O 1
ATOM 2211 N N . ASP A 1 287 ? -6.729 3.466 18.576 1.00 90.31 287 ASP A N 1
ATOM 2212 C CA . ASP A 1 287 ? -7.373 2.329 17.942 1.00 90.31 287 ASP A CA 1
ATOM 2213 C C . ASP A 1 287 ? -6.310 1.354 17.409 1.00 90.31 287 ASP A C 1
ATOM 2215 O O . ASP A 1 287 ? -5.669 1.586 16.385 1.00 90.31 287 ASP A O 1
ATOM 2219 N N . VAL A 1 288 ? -6.144 0.227 18.106 1.00 87.69 288 VAL A N 1
ATOM 2220 C CA . VAL A 1 288 ? -5.167 -0.822 17.757 1.00 87.69 288 VAL A CA 1
ATOM 2221 C C . VAL A 1 288 ? -5.479 -1.480 16.404 1.00 87.69 288 VAL A C 1
ATOM 2223 O O . VAL A 1 288 ? -4.584 -2.010 15.729 1.00 87.69 288 VAL A O 1
ATOM 2226 N N . THR A 1 289 ? -6.740 -1.436 15.964 1.00 90.19 289 THR A N 1
ATOM 2227 C CA . THR A 1 289 ? -7.150 -2.007 14.678 1.00 90.19 289 THR A CA 1
ATOM 2228 C C . THR A 1 289 ? -6.604 -1.207 13.506 1.00 90.19 289 THR A C 1
ATOM 2230 O O . THR A 1 289 ? -6.407 -1.790 12.439 1.00 90.19 289 THR A O 1
ATOM 2233 N N . VAL A 1 290 ? -6.269 0.075 13.703 1.00 94.00 290 VAL A N 1
ATOM 2234 C CA . VAL A 1 290 ? -5.611 0.908 12.692 1.00 94.00 290 VAL A CA 1
ATOM 2235 C C . VAL A 1 290 ? -4.233 0.338 12.382 1.00 94.00 290 VAL A C 1
ATOM 2237 O O . VAL A 1 290 ? -4.000 -0.106 11.259 1.00 94.00 290 VAL A O 1
ATOM 2240 N N . HIS A 1 291 ? -3.337 0.238 13.370 1.00 93.81 291 HIS A N 1
ATOM 2241 C CA . HIS A 1 291 ? -1.971 -0.262 13.141 1.00 93.81 291 HIS A CA 1
ATOM 2242 C C . HIS A 1 291 ? -1.969 -1.685 12.572 1.00 93.81 291 HIS A C 1
ATOM 2244 O O . HIS A 1 291 ? -1.213 -1.983 11.647 1.00 93.81 291 HIS A O 1
ATOM 2250 N N . THR A 1 292 ? -2.860 -2.547 13.070 1.00 92.50 292 THR A N 1
ATOM 2251 C CA . THR A 1 292 ? -2.978 -3.937 12.604 1.00 92.50 292 THR A CA 1
ATOM 2252 C C . THR A 1 292 ? -3.515 -4.025 11.175 1.00 92.50 292 THR A C 1
ATOM 2254 O O . THR A 1 292 ? -2.964 -4.764 10.361 1.00 92.50 292 THR A O 1
ATOM 2257 N N . THR A 1 293 ? -4.549 -3.247 10.833 1.00 94.56 293 THR A N 1
ATOM 2258 C CA . THR A 1 293 ? -5.091 -3.157 9.464 1.00 94.56 293 THR A CA 1
ATOM 2259 C C . THR A 1 293 ? -4.011 -2.749 8.492 1.00 94.56 293 THR A C 1
ATOM 2261 O O . THR A 1 293 ? -3.857 -3.338 7.421 1.00 94.56 293 THR A O 1
ATOM 2264 N N . LEU A 1 294 ? -3.258 -1.727 8.872 1.00 95.62 294 LEU A N 1
ATOM 2265 C CA . LEU A 1 294 ? -2.275 -1.191 7.984 1.00 95.62 294 LEU A CA 1
ATOM 2266 C C . LEU A 1 294 ? -1.116 -2.183 7.741 1.00 95.62 294 LEU A C 1
ATOM 2268 O O . LEU A 1 294 ? -0.656 -2.348 6.609 1.00 95.62 294 LEU A O 1
ATOM 2272 N N . MET A 1 295 ? -0.672 -2.888 8.783 1.00 95.19 295 MET A N 1
ATOM 2273 C CA . MET A 1 295 ? 0.353 -3.933 8.676 1.00 95.19 295 MET A CA 1
ATOM 2274 C C . MET A 1 295 ? -0.138 -5.123 7.838 1.00 95.19 295 MET A C 1
ATOM 2276 O O . MET A 1 295 ? 0.591 -5.614 6.979 1.00 95.19 295 MET A O 1
ATOM 2280 N N . TRP A 1 296 ? -1.402 -5.535 7.980 1.00 94.88 296 TRP A N 1
ATOM 2281 C CA . TRP A 1 296 ? -2.002 -6.549 7.104 1.00 94.88 296 TRP A CA 1
ATOM 2282 C C . TRP A 1 296 ? -2.088 -6.110 5.645 1.00 94.88 296 TRP A C 1
ATOM 2284 O O . TRP A 1 296 ? -1.821 -6.909 4.746 1.00 94.88 296 TRP A O 1
ATOM 2294 N N . ALA A 1 297 ? -2.404 -4.841 5.392 1.00 96.75 297 ALA A N 1
ATOM 2295 C CA . ALA A 1 297 ? -2.375 -4.297 4.044 1.00 96.75 297 ALA A CA 1
ATOM 2296 C C . ALA A 1 297 ? -0.971 -4.402 3.426 1.00 96.75 297 ALA A C 1
ATOM 2298 O O . ALA A 1 297 ? -0.846 -4.868 2.293 1.00 96.75 297 ALA A O 1
ATOM 2299 N N . ARG A 1 298 ? 0.084 -4.070 4.190 1.00 95.88 298 ARG A N 1
ATOM 2300 C CA . ARG A 1 298 ? 1.483 -4.276 3.773 1.00 95.88 298 ARG A CA 1
ATOM 2301 C C . ARG A 1 298 ? 1.794 -5.734 3.463 1.00 95.88 298 ARG A C 1
ATOM 2303 O O . ARG A 1 298 ? 2.465 -5.990 2.471 1.00 95.88 298 ARG A O 1
ATOM 2310 N N . VAL A 1 299 ? 1.306 -6.680 4.266 1.00 96.62 299 VAL A N 1
ATOM 2311 C CA . VAL A 1 299 ? 1.487 -8.120 4.014 1.00 96.62 299 VAL A CA 1
ATOM 2312 C C . VAL A 1 299 ? 0.858 -8.526 2.677 1.00 96.62 299 VAL A C 1
ATOM 2314 O O . VAL A 1 299 ? 1.522 -9.144 1.848 1.0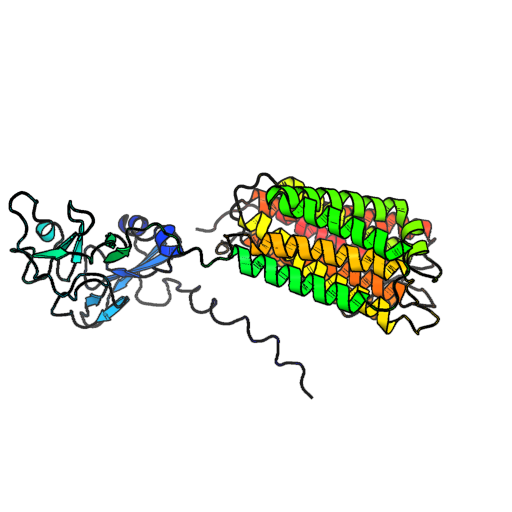0 96.62 299 VAL A O 1
ATOM 2317 N N . ILE A 1 300 ? -0.395 -8.138 2.428 1.00 96.75 300 ILE A N 1
ATOM 2318 C CA . ILE A 1 300 ? -1.118 -8.475 1.189 1.00 96.75 300 ILE A CA 1
ATOM 2319 C C . ILE A 1 300 ? -0.456 -7.821 -0.034 1.00 96.75 300 ILE A C 1
ATOM 2321 O O . ILE A 1 300 ? -0.256 -8.473 -1.065 1.00 96.75 300 ILE A O 1
ATOM 2325 N N . GLY A 1 301 ? -0.075 -6.547 0.085 1.00 97.50 301 GLY A N 1
ATOM 2326 C CA . GLY A 1 301 ? 0.678 -5.827 -0.941 1.00 97.50 301 GLY A CA 1
ATOM 2327 C C . GLY A 1 301 ? 2.032 -6.463 -1.224 1.00 97.50 301 GLY A C 1
ATOM 2328 O O . GLY A 1 301 ? 2.371 -6.687 -2.381 1.00 97.50 301 GLY A O 1
ATOM 2329 N N . GLY A 1 302 ? 2.771 -6.808 -0.170 1.00 97.19 302 GLY A N 1
ATOM 2330 C CA . GLY A 1 302 ? 4.077 -7.455 -0.234 1.00 97.19 302 GLY A CA 1
ATOM 2331 C C . GLY A 1 302 ? 4.024 -8.816 -0.922 1.00 97.19 302 GLY A C 1
ATOM 2332 O O . GLY A 1 302 ? 4.791 -9.054 -1.849 1.00 97.19 302 GLY A O 1
ATOM 2333 N N . PHE A 1 303 ? 3.062 -9.676 -0.573 1.00 97.62 303 PHE A N 1
ATOM 2334 C CA . PHE A 1 303 ? 2.861 -10.950 -1.274 1.00 97.62 303 PHE A CA 1
ATOM 2335 C C . PHE A 1 303 ? 2.504 -10.762 -2.751 1.00 97.62 303 PHE A C 1
ATOM 2337 O O . PHE A 1 303 ? 3.036 -11.466 -3.611 1.00 97.62 303 PHE A O 1
ATOM 2344 N N . SER A 1 304 ? 1.646 -9.789 -3.061 1.00 97.94 304 SER A N 1
ATOM 2345 C CA . SER A 1 304 ? 1.291 -9.468 -4.446 1.00 97.94 304 SER A CA 1
ATOM 2346 C C . SER A 1 304 ? 2.516 -8.961 -5.227 1.00 97.94 304 SER A C 1
ATOM 2348 O O . SER A 1 304 ? 2.765 -9.405 -6.349 1.00 97.94 304 SER A O 1
ATOM 2350 N N . ALA A 1 305 ? 3.329 -8.088 -4.625 1.00 97.62 305 ALA A N 1
ATOM 2351 C CA . ALA A 1 305 ? 4.577 -7.594 -5.204 1.00 97.62 305 ALA A CA 1
ATOM 2352 C C . ALA A 1 305 ? 5.592 -8.724 -5.425 1.00 97.62 305 ALA A C 1
ATOM 2354 O O . ALA A 1 305 ? 6.170 -8.811 -6.506 1.00 97.62 305 ALA A O 1
ATOM 2355 N N . LEU A 1 306 ? 5.757 -9.628 -4.452 1.00 96.62 306 LEU A N 1
ATOM 2356 C CA . LEU A 1 306 ? 6.620 -10.806 -4.572 1.00 96.62 306 LEU A CA 1
ATOM 2357 C C . LEU A 1 306 ? 6.192 -11.692 -5.736 1.00 96.62 306 LEU A C 1
ATOM 2359 O O . LEU A 1 306 ? 7.035 -12.092 -6.534 1.00 96.62 306 LEU A O 1
ATOM 2363 N N . LEU A 1 307 ? 4.892 -11.953 -5.886 1.00 95.62 307 LEU A N 1
ATOM 2364 C CA . LEU A 1 307 ? 4.383 -12.717 -7.023 1.00 95.62 307 LEU A CA 1
ATOM 2365 C C . LEU A 1 307 ? 4.750 -12.041 -8.353 1.00 95.62 307 LEU A C 1
ATOM 2367 O O . LEU A 1 307 ? 5.225 -12.706 -9.272 1.00 95.62 307 LEU A O 1
ATOM 2371 N N . ALA A 1 308 ? 4.595 -10.718 -8.448 1.00 95.62 308 ALA A N 1
ATOM 2372 C CA . ALA A 1 308 ? 4.958 -9.953 -9.640 1.00 95.62 308 ALA A CA 1
ATOM 2373 C C . ALA A 1 308 ? 6.472 -9.936 -9.923 1.00 95.62 308 ALA A C 1
ATOM 2375 O O . ALA A 1 308 ? 6.881 -9.980 -11.088 1.00 95.62 308 ALA A O 1
ATOM 2376 N N . GLN A 1 309 ? 7.303 -9.863 -8.882 1.00 95.31 309 GLN A N 1
ATOM 2377 C CA . GLN A 1 309 ? 8.762 -9.879 -8.989 1.00 95.31 309 GLN A CA 1
ATOM 2378 C C . GLN A 1 309 ? 9.285 -11.263 -9.376 1.00 95.31 309 GLN A C 1
ATOM 2380 O O . GLN A 1 309 ? 10.076 -11.364 -10.309 1.00 95.31 309 GLN A O 1
ATOM 2385 N N . LEU A 1 310 ? 8.813 -12.332 -8.729 1.00 92.69 310 LEU A N 1
ATOM 2386 C CA . LEU A 1 310 ? 9.191 -13.707 -9.067 1.00 92.69 310 LEU A CA 1
ATOM 2387 C C . LEU A 1 310 ? 8.731 -14.067 -10.480 1.00 92.69 310 LEU A C 1
ATOM 2389 O O . LEU A 1 310 ? 9.499 -14.643 -11.249 1.00 92.69 310 LEU A O 1
ATOM 2393 N N . PHE A 1 311 ? 7.511 -13.666 -10.856 1.00 91.44 311 PHE A N 1
ATOM 2394 C CA . PHE A 1 311 ? 7.029 -13.847 -12.220 1.00 91.44 311 PHE A CA 1
ATOM 2395 C C . PHE A 1 311 ? 7.964 -13.168 -13.225 1.00 91.44 311 PHE A C 1
ATOM 2397 O O . PHE A 1 311 ? 8.381 -13.797 -14.192 1.00 91.44 311 PHE A O 1
ATOM 2404 N N . ALA A 1 312 ? 8.354 -11.914 -12.980 1.00 91.44 312 ALA A N 1
ATOM 2405 C CA . ALA A 1 312 ? 9.288 -11.218 -13.858 1.00 91.44 312 ALA A CA 1
ATOM 2406 C C . ALA A 1 312 ? 10.673 -11.884 -13.896 1.00 91.44 312 ALA A C 1
ATOM 2408 O O . ALA A 1 312 ? 11.226 -12.067 -14.978 1.00 91.44 312 ALA A O 1
ATOM 2409 N N . GLN A 1 313 ? 11.202 -12.300 -12.742 1.00 89.94 313 GLN A N 1
ATOM 2410 C CA . GLN A 1 313 ? 12.524 -12.917 -12.640 1.00 89.94 313 GLN A CA 1
ATOM 2411 C C . GLN A 1 313 ? 12.616 -14.234 -13.410 1.00 89.94 313 GLN A C 1
ATOM 2413 O O . GLN A 1 313 ? 13.630 -14.488 -14.053 1.00 89.94 313 GLN A O 1
ATOM 2418 N N . PHE A 1 314 ? 11.583 -15.077 -13.338 1.00 86.94 314 PHE A N 1
ATOM 2419 C CA . PHE A 1 314 ? 11.627 -16.418 -13.922 1.00 86.94 314 PHE A CA 1
ATOM 2420 C C . PHE A 1 314 ? 11.038 -16.483 -15.329 1.00 86.94 314 PHE A C 1
ATOM 2422 O O . PHE A 1 314 ? 11.628 -17.126 -16.190 1.00 86.94 314 PHE A O 1
ATOM 2429 N N . PHE A 1 315 ? 9.929 -15.792 -15.606 1.00 85.38 315 PHE A N 1
ATOM 2430 C CA . PHE A 1 315 ? 9.278 -15.872 -16.920 1.00 85.38 315 PHE A CA 1
ATOM 2431 C C . PHE A 1 315 ? 9.870 -14.917 -17.955 1.00 85.38 315 PHE A C 1
ATOM 2433 O O . PHE A 1 315 ? 9.783 -15.193 -19.150 1.00 85.38 315 PHE A O 1
ATOM 2440 N N . TYR A 1 316 ? 10.474 -13.798 -17.542 1.00 81.31 316 TYR A N 1
ATOM 2441 C CA . TYR A 1 316 ? 11.126 -12.885 -18.488 1.00 81.31 316 TYR A CA 1
ATOM 2442 C C . TYR A 1 316 ? 12.625 -13.149 -18.657 1.00 81.31 316 TYR A C 1
ATOM 2444 O O . TYR A 1 316 ? 13.255 -12.498 -19.488 1.00 81.31 316 TYR A O 1
ATOM 2452 N N . LYS A 1 317 ? 13.182 -14.141 -17.946 1.00 69.81 317 LYS A N 1
ATOM 2453 C CA . LYS A 1 317 ? 14.600 -14.530 -18.017 1.00 69.81 317 LYS A CA 1
ATOM 2454 C C . LYS A 1 317 ? 15.052 -14.898 -19.431 1.00 69.81 317 LYS A C 1
ATOM 2456 O O . LYS A 1 317 ? 16.111 -14.452 -19.870 1.00 69.81 317 LYS A O 1
ATOM 2461 N N . ASP A 1 318 ? 14.226 -15.668 -20.134 1.00 65.00 318 ASP A N 1
ATOM 2462 C CA . ASP A 1 318 ? 14.534 -16.188 -21.473 1.00 65.00 318 ASP A CA 1
ATOM 2463 C C . ASP A 1 318 ? 14.045 -15.261 -22.594 1.00 65.00 318 ASP A C 1
ATOM 2465 O O . ASP A 1 318 ? 14.327 -15.468 -23.776 1.00 65.00 318 ASP A O 1
ATOM 2469 N N . ASN A 1 319 ? 13.320 -14.199 -22.235 1.00 66.19 319 ASN A N 1
ATOM 2470 C CA . ASN A 1 319 ? 12.779 -13.263 -23.199 1.00 66.19 319 ASN A CA 1
ATOM 2471 C C . ASN A 1 319 ? 13.838 -12.199 -23.518 1.00 66.19 319 ASN A C 1
ATOM 2473 O O . ASN A 1 319 ? 14.143 -11.345 -22.684 1.00 66.19 319 ASN A O 1
ATOM 2477 N N . LYS A 1 320 ? 14.382 -12.222 -24.745 1.00 61.91 320 LYS A N 1
ATOM 2478 C CA . LYS A 1 320 ? 15.460 -11.315 -25.209 1.00 61.91 320 LYS A CA 1
ATOM 2479 C C . LYS A 1 320 ? 15.155 -9.821 -25.024 1.00 61.91 320 LYS A C 1
ATOM 2481 O O . LYS A 1 320 ? 16.056 -8.999 -25.120 1.00 61.91 320 LYS A O 1
ATOM 2486 N N . THR A 1 321 ? 13.896 -9.460 -24.797 1.00 61.19 321 THR A N 1
ATOM 2487 C CA . THR A 1 321 ? 13.432 -8.077 -24.686 1.00 61.19 321 THR A CA 1
ATOM 2488 C C . THR A 1 321 ? 13.116 -7.629 -23.260 1.00 61.19 321 THR A C 1
ATOM 2490 O O . THR A 1 321 ? 12.786 -6.463 -23.101 1.00 61.19 321 THR A O 1
ATOM 2493 N N . GLY A 1 322 ? 13.192 -8.483 -22.227 1.00 65.62 322 GLY A N 1
ATOM 2494 C CA . GLY A 1 322 ? 12.643 -8.172 -20.894 1.00 65.62 322 GLY A CA 1
ATOM 2495 C C . GLY A 1 322 ? 13.418 -8.711 -19.692 1.00 65.62 322 GLY A C 1
ATOM 2496 O O . GLY A 1 322 ? 12.813 -8.890 -18.637 1.00 65.62 322 GLY A O 1
ATOM 2497 N N . ARG A 1 323 ? 14.711 -9.006 -19.848 1.00 81.00 323 ARG A N 1
ATOM 2498 C CA . ARG A 1 323 ? 15.502 -9.692 -18.823 1.00 81.00 323 ARG A CA 1
ATOM 2499 C C . ARG A 1 323 ? 15.709 -8.820 -17.575 1.00 81.00 323 ARG A C 1
ATOM 2501 O O . ARG A 1 323 ? 16.167 -7.677 -17.659 1.00 81.00 323 ARG A O 1
ATOM 2508 N N . MET A 1 324 ? 15.373 -9.394 -16.422 1.00 89.88 324 MET A N 1
ATOM 2509 C CA . MET A 1 324 ? 15.768 -8.889 -15.106 1.00 89.88 324 MET A CA 1
ATOM 2510 C C . MET A 1 324 ? 17.163 -9.415 -14.765 1.00 89.88 324 MET A C 1
ATOM 2512 O O . MET A 1 324 ? 17.474 -10.578 -15.047 1.00 89.88 324 MET A O 1
ATOM 2516 N N . THR A 1 325 ? 18.003 -8.567 -14.175 1.00 90.69 325 THR A N 1
ATOM 2517 C CA . THR A 1 325 ? 19.355 -8.949 -13.751 1.00 90.69 325 THR A CA 1
ATOM 2518 C C . THR A 1 325 ? 19.304 -9.790 -12.472 1.00 90.69 325 THR A C 1
ATOM 2520 O O . THR A 1 325 ? 18.251 -9.994 -11.858 1.00 90.69 325 THR A O 1
ATOM 2523 N N . GLU A 1 326 ? 20.451 -10.310 -12.041 1.00 87.12 326 GLU A N 1
ATOM 2524 C CA . GLU A 1 326 ? 20.553 -10.951 -10.726 1.00 87.12 326 GLU A CA 1
ATOM 2525 C C . GLU A 1 326 ? 20.370 -9.939 -9.587 1.00 87.12 326 GLU A C 1
ATOM 2527 O O . GLU A 1 326 ? 19.806 -10.274 -8.547 1.00 87.12 326 GLU A O 1
ATOM 2532 N N . GLU A 1 327 ? 20.735 -8.671 -9.800 1.00 88.19 327 GLU A N 1
ATOM 2533 C CA . GLU A 1 327 ? 20.504 -7.618 -8.811 1.00 88.19 327 GLU A CA 1
ATOM 2534 C C . GLU A 1 327 ? 19.018 -7.413 -8.506 1.00 88.19 327 GLU A C 1
ATOM 2536 O O . GLU A 1 327 ? 18.672 -7.113 -7.367 1.00 88.19 327 GLU A O 1
ATOM 2541 N N . HIS A 1 328 ? 18.115 -7.627 -9.468 1.00 92.19 328 HIS A N 1
ATOM 2542 C CA . HIS A 1 328 ? 16.676 -7.593 -9.197 1.00 92.19 328 HIS A CA 1
ATOM 2543 C C . HIS A 1 328 ? 16.259 -8.667 -8.172 1.00 92.19 328 HIS A C 1
ATOM 2545 O O . HIS A 1 328 ? 15.464 -8.392 -7.269 1.00 92.19 328 HIS A O 1
ATOM 2551 N N . LEU A 1 329 ? 16.831 -9.874 -8.245 1.00 88.12 329 LEU A N 1
ATOM 2552 C CA . LEU A 1 329 ? 16.576 -10.925 -7.256 1.00 88.12 329 LEU A CA 1
ATOM 2553 C C . LEU A 1 329 ? 17.066 -10.494 -5.864 1.00 88.12 329 LEU A C 1
ATOM 2555 O O . LEU A 1 329 ? 16.344 -10.628 -4.877 1.00 88.12 329 LEU A O 1
ATOM 2559 N N . TYR A 1 330 ? 18.269 -9.936 -5.765 1.00 83.50 330 TYR A N 1
ATOM 2560 C CA . TYR A 1 330 ? 18.858 -9.629 -4.460 1.00 83.50 330 TYR A CA 1
ATOM 2561 C C . TYR A 1 330 ? 18.346 -8.330 -3.848 1.00 83.50 330 TYR A C 1
ATOM 2563 O O . TYR A 1 330 ? 18.060 -8.276 -2.659 1.00 83.50 330 TYR A O 1
ATOM 2571 N N . ILE A 1 331 ? 18.200 -7.278 -4.643 1.00 86.75 331 ILE A N 1
ATOM 2572 C CA . ILE A 1 331 ? 17.790 -5.967 -4.147 1.00 86.75 331 ILE A CA 1
ATOM 2573 C C . ILE A 1 331 ? 16.272 -5.902 -4.030 1.00 86.75 331 ILE A C 1
ATOM 2575 O O . ILE A 1 331 ? 15.774 -5.436 -3.011 1.00 86.75 331 ILE A O 1
ATOM 2579 N N . SER A 1 332 ? 15.516 -6.373 -5.024 1.00 91.56 332 SER A N 1
ATOM 2580 C CA . SER A 1 332 ? 14.053 -6.248 -5.003 1.00 91.56 332 SER A CA 1
ATOM 2581 C C . SER A 1 332 ? 13.376 -7.437 -4.330 1.00 91.56 332 SER A C 1
ATOM 2583 O O . SER A 1 332 ? 12.616 -7.225 -3.383 1.00 91.56 332 SER A O 1
ATOM 2585 N N . VAL A 1 333 ? 13.659 -8.679 -4.742 1.00 92.12 333 VAL A N 1
ATOM 2586 C CA . VAL A 1 333 ? 12.958 -9.853 -4.182 1.00 92.12 333 VAL A CA 1
ATOM 2587 C C . VAL A 1 333 ? 13.326 -10.075 -2.713 1.00 92.12 333 VAL A C 1
ATOM 2589 O O . VAL A 1 333 ? 12.420 -10.113 -1.883 1.00 92.12 333 VAL A O 1
ATOM 2592 N N . VAL A 1 334 ? 14.617 -10.155 -2.349 1.00 89.31 334 VAL A N 1
ATOM 2593 C CA . VAL A 1 334 ? 15.024 -10.353 -0.934 1.00 89.31 334 VAL A CA 1
ATOM 2594 C C . VAL A 1 334 ? 14.480 -9.237 -0.045 1.00 89.31 334 VAL A C 1
ATOM 2596 O O . VAL A 1 334 ? 13.894 -9.525 0.998 1.00 89.31 334 VAL A O 1
ATOM 2599 N N . SER A 1 335 ? 14.633 -7.968 -0.444 1.00 90.56 335 SER A N 1
ATOM 2600 C CA . SER A 1 335 ? 14.126 -6.845 0.356 1.00 90.56 335 SER A CA 1
ATOM 2601 C C . SER A 1 335 ? 12.622 -6.944 0.559 1.00 90.56 335 SER A C 1
ATOM 2603 O O . SER A 1 335 ? 12.145 -6.749 1.673 1.00 90.56 335 SER A O 1
ATOM 2605 N N . THR A 1 336 ? 11.869 -7.300 -0.486 1.00 94.44 336 THR A N 1
ATOM 2606 C CA . THR A 1 336 ? 10.413 -7.458 -0.387 1.00 94.44 336 THR A CA 1
ATOM 2607 C C . THR A 1 336 ? 10.047 -8.646 0.504 1.00 94.44 336 THR A C 1
ATOM 2609 O O . THR A 1 336 ? 9.107 -8.536 1.289 1.00 94.44 336 THR A O 1
ATOM 2612 N N . VAL A 1 337 ? 10.805 -9.750 0.467 1.00 93.38 337 VAL A N 1
ATOM 2613 C CA . VAL A 1 337 ? 10.626 -10.894 1.378 1.00 93.38 337 VAL A CA 1
ATOM 2614 C C . VAL A 1 337 ? 10.838 -10.466 2.823 1.00 93.38 337 VAL A C 1
ATOM 2616 O O . VAL A 1 337 ? 9.948 -10.666 3.645 1.00 93.38 337 VAL A O 1
ATOM 2619 N N . LEU A 1 338 ? 11.987 -9.864 3.140 1.00 90.69 338 LEU A N 1
ATOM 2620 C CA . LEU A 1 338 ? 12.319 -9.448 4.503 1.00 90.69 338 LEU A CA 1
ATOM 2621 C C . LEU A 1 338 ? 11.304 -8.422 5.020 1.00 90.69 338 LEU A C 1
ATOM 2623 O O . LEU A 1 338 ? 10.794 -8.540 6.134 1.00 90.69 338 LEU A O 1
ATOM 2627 N N . TRP A 1 339 ? 10.939 -7.448 4.189 1.00 93.62 339 TRP A N 1
ATOM 2628 C CA . TRP A 1 339 ? 9.943 -6.445 4.546 1.00 93.62 339 TRP A CA 1
ATOM 2629 C C . TRP A 1 339 ? 8.565 -7.079 4.802 1.00 93.62 339 TRP A C 1
ATOM 2631 O O . TRP A 1 339 ? 7.955 -6.843 5.847 1.00 93.62 339 TRP A O 1
ATOM 2641 N N . THR A 1 340 ? 8.097 -7.958 3.911 1.00 94.81 340 THR A N 1
ATOM 2642 C CA . THR A 1 340 ? 6.817 -8.670 4.074 1.00 94.81 340 THR A CA 1
ATOM 2643 C C . THR A 1 340 ? 6.830 -9.549 5.321 1.00 94.81 340 THR A C 1
ATOM 2645 O O . THR A 1 340 ? 5.888 -9.509 6.108 1.00 94.81 340 THR A O 1
ATOM 2648 N N . LEU A 1 341 ? 7.913 -10.294 5.552 1.00 92.12 341 LEU A N 1
ATOM 2649 C CA . LEU A 1 341 ? 8.060 -11.176 6.706 1.00 92.12 341 LEU A CA 1
ATOM 2650 C C . LEU A 1 341 ? 8.022 -10.395 8.021 1.00 92.12 341 LEU A C 1
ATOM 2652 O O . LEU A 1 341 ? 7.413 -10.847 8.991 1.00 92.12 341 LEU A O 1
ATOM 2656 N N . GLY A 1 342 ? 8.627 -9.205 8.057 1.00 91.69 342 GLY A N 1
ATOM 2657 C CA . GLY A 1 342 ? 8.592 -8.376 9.255 1.00 91.69 342 GLY A CA 1
ATOM 2658 C C . GLY A 1 342 ? 7.179 -7.898 9.585 1.00 91.69 342 GLY A C 1
ATOM 2659 O O . GLY A 1 342 ? 6.759 -7.965 10.741 1.00 91.69 342 GLY A O 1
ATOM 2660 N N . ASN A 1 343 ? 6.402 -7.547 8.557 1.00 94.75 343 ASN A N 1
ATOM 2661 C CA . ASN A 1 343 ? 4.984 -7.219 8.698 1.00 94.75 343 ASN A CA 1
ATOM 2662 C C . ASN A 1 343 ? 4.138 -8.441 9.107 1.00 94.75 343 ASN A C 1
ATOM 2664 O O . ASN A 1 343 ? 3.267 -8.318 9.966 1.00 94.75 343 ASN A O 1
ATOM 2668 N N . VAL A 1 344 ? 4.430 -9.640 8.588 1.00 93.38 344 VAL A N 1
ATOM 2669 C CA . VAL A 1 344 ? 3.764 -10.887 9.013 1.00 93.38 344 VAL A CA 1
ATOM 2670 C C . VAL A 1 344 ? 4.015 -11.161 10.493 1.00 93.38 344 VAL A C 1
ATOM 2672 O O . VAL A 1 344 ? 3.071 -11.411 11.236 1.00 93.38 344 VAL A O 1
ATOM 2675 N N . ILE A 1 345 ? 5.265 -11.083 10.951 1.00 90.50 345 ILE A N 1
ATOM 2676 C CA . ILE A 1 345 ? 5.613 -11.310 12.360 1.00 90.50 345 ILE A CA 1
ATOM 2677 C C . ILE A 1 345 ? 4.992 -10.240 13.259 1.00 90.50 345 ILE A C 1
ATOM 2679 O O . ILE A 1 345 ? 4.526 -10.570 14.351 1.00 90.50 345 ILE A O 1
ATOM 2683 N N . TYR A 1 346 ? 4.950 -8.978 12.812 1.00 91.88 346 TYR A N 1
ATOM 2684 C CA . TYR A 1 346 ? 4.201 -7.937 13.511 1.00 91.88 346 TYR A CA 1
ATOM 2685 C C . TYR A 1 346 ? 2.751 -8.380 13.707 1.00 91.88 346 TYR A C 1
ATOM 2687 O O . TYR A 1 346 ? 2.288 -8.418 14.846 1.00 91.88 346 TYR A O 1
ATOM 2695 N N . CYS A 1 347 ? 2.065 -8.771 12.629 1.00 91.12 347 CYS A N 1
ATOM 2696 C CA . CYS A 1 347 ? 0.669 -9.189 12.681 1.00 91.12 347 CYS A CA 1
ATOM 2697 C C . CYS A 1 347 ? 0.467 -10.421 13.570 1.00 91.12 347 CYS A C 1
ATOM 2699 O O . CYS A 1 347 ? -0.403 -10.398 14.432 1.00 91.12 347 CYS A O 1
ATOM 2701 N N . LEU A 1 348 ? 1.304 -11.457 13.432 1.00 89.19 348 LEU A N 1
ATOM 2702 C CA . LEU A 1 348 ? 1.235 -12.696 14.220 1.00 89.19 348 LEU A CA 1
ATOM 2703 C C . LEU A 1 348 ? 1.370 -12.460 15.734 1.00 89.19 348 LEU A C 1
ATOM 2705 O O . LEU A 1 348 ? 0.793 -13.204 16.528 1.00 89.19 348 LEU A O 1
ATOM 2709 N N . ARG A 1 349 ? 2.111 -11.422 16.135 1.00 88.38 349 ARG A N 1
ATOM 2710 C CA . ARG A 1 349 ? 2.287 -11.027 17.541 1.00 88.38 349 ARG A CA 1
ATOM 2711 C C . ARG A 1 349 ? 1.160 -10.141 18.076 1.00 88.38 349 ARG A C 1
ATOM 2713 O O . ARG A 1 349 ? 1.058 -9.983 19.293 1.00 88.38 349 ARG A O 1
ATOM 2720 N N . SER A 1 350 ? 0.326 -9.557 17.215 1.00 86.62 350 SER A N 1
ATOM 2721 C CA . SER A 1 350 ? -0.797 -8.723 17.653 1.00 86.62 350 SER A CA 1
ATOM 2722 C C . SER A 1 350 ? -1.837 -9.577 18.375 1.00 86.62 350 SER A C 1
ATOM 2724 O O . SER A 1 350 ? -2.023 -10.751 18.061 1.00 86.62 350 SER A O 1
ATOM 2726 N N . LYS A 1 351 ? -2.504 -9.010 19.384 1.00 82.62 351 LYS A N 1
ATOM 2727 C CA . LYS A 1 351 ? -3.594 -9.694 20.104 1.00 82.62 351 LYS A CA 1
ATOM 2728 C C . LYS A 1 351 ? -4.964 -9.384 19.510 1.00 82.62 351 LYS A C 1
ATOM 2730 O O . LYS A 1 351 ? -5.848 -10.233 19.575 1.00 82.62 351 LYS A O 1
ATOM 2735 N N . ASP A 1 352 ? -5.095 -8.232 18.864 1.00 77.69 352 ASP A N 1
ATOM 2736 C CA . ASP A 1 352 ? -6.363 -7.735 18.346 1.00 77.69 352 ASP A CA 1
ATOM 2737 C C . ASP A 1 352 ? -6.504 -8.080 16.862 1.00 77.69 352 ASP A C 1
ATOM 2739 O O . ASP A 1 352 ? -5.913 -7.452 15.983 1.00 77.69 352 ASP A O 1
ATOM 2743 N N . TRP A 1 353 ? -7.278 -9.134 16.602 1.00 68.94 353 TRP A N 1
ATOM 2744 C CA . TRP A 1 353 ? -7.583 -9.653 15.270 1.00 68.94 353 TRP A CA 1
ATOM 2745 C C . TRP A 1 353 ? -9.070 -9.480 15.016 1.00 68.94 353 TRP A C 1
ATOM 2747 O O . TRP A 1 353 ? -9.877 -10.347 15.327 1.00 68.94 353 TRP A O 1
ATOM 2757 N N . GLY A 1 354 ? -9.452 -8.324 14.500 1.00 64.69 354 GLY A N 1
ATOM 2758 C CA . GLY A 1 354 ? -10.857 -8.017 14.277 1.00 64.69 354 GLY A CA 1
ATOM 2759 C C . GLY A 1 354 ? -11.053 -6.520 14.322 1.00 64.69 354 GLY A C 1
ATOM 2760 O O . GLY A 1 354 ? -10.673 -5.868 15.284 1.00 64.69 354 GLY A O 1
ATOM 2761 N N . GLY A 1 355 ? -11.582 -5.967 13.238 1.00 71.38 355 GLY A N 1
ATOM 2762 C CA . GLY A 1 355 ? -12.025 -4.572 13.253 1.00 71.38 355 GLY A CA 1
ATOM 2763 C C . GLY A 1 355 ? -13.357 -4.466 13.975 1.00 71.38 355 GLY A C 1
ATOM 2764 O O . GLY A 1 355 ? -14.001 -5.478 14.249 1.00 71.38 355 GLY A O 1
ATOM 2765 N N . TYR A 1 356 ? -13.797 -3.244 14.221 1.00 80.31 356 TYR A N 1
ATOM 2766 C CA . TYR A 1 356 ? -15.100 -3.003 14.826 1.00 80.31 356 TYR A CA 1
ATOM 2767 C C . TYR A 1 356 ? -16.233 -3.192 13.813 1.00 80.31 356 TYR A C 1
ATOM 2769 O O . TYR A 1 356 ? -15.999 -3.229 12.596 1.00 80.31 356 TYR A O 1
ATOM 2777 N N . MET A 1 357 ? -17.463 -3.327 14.321 1.00 79.88 357 MET A N 1
ATOM 2778 C CA . MET A 1 357 ? -18.654 -3.231 13.480 1.00 79.88 357 MET A CA 1
ATOM 2779 C C . MET A 1 357 ? -18.718 -1.841 12.853 1.00 79.88 357 MET A C 1
ATOM 2781 O O . MET A 1 357 ? -18.415 -0.833 13.492 1.00 79.88 357 MET A O 1
ATOM 2785 N N . GLU A 1 358 ? -19.069 -1.805 11.575 1.00 79.44 358 GLU A N 1
ATOM 2786 C CA . GLU A 1 358 ? -19.126 -0.565 10.822 1.00 79.44 358 GLU A CA 1
ATOM 2787 C C . GLU A 1 358 ? -20.398 0.211 11.179 1.00 79.44 358 GLU A C 1
ATOM 2789 O O . GLU A 1 358 ? -21.506 -0.303 11.042 1.00 79.44 358 GLU A O 1
ATOM 2794 N N . THR A 1 359 ? -20.250 1.468 11.592 1.00 78.38 359 THR A N 1
ATOM 2795 C CA . THR A 1 359 ? -21.391 2.368 11.789 1.00 78.38 359 THR A CA 1
ATOM 2796 C C . THR A 1 359 ? -21.818 2.991 10.460 1.00 78.38 359 THR A C 1
ATOM 2798 O O . THR A 1 359 ? -20.990 3.284 9.593 1.00 78.38 359 THR A O 1
ATOM 2801 N N . GLN A 1 360 ? -23.116 3.230 10.264 1.00 80.19 360 GLN A N 1
ATOM 2802 C CA . GLN A 1 360 ? -23.564 3.949 9.071 1.00 80.19 360 GLN A CA 1
ATOM 2803 C C . GLN A 1 360 ? -23.187 5.433 9.180 1.00 80.19 360 GLN A C 1
ATOM 2805 O O . GLN A 1 360 ? -23.615 6.141 10.091 1.00 80.19 360 GLN A O 1
ATOM 2810 N N . SER A 1 361 ? -22.354 5.905 8.249 1.00 87.81 361 SER A N 1
ATOM 2811 C CA . SER A 1 361 ? -21.971 7.315 8.128 1.00 87.81 361 SER A CA 1
ATOM 2812 C C . SER A 1 361 ? -21.663 7.680 6.673 1.00 87.81 361 SER A C 1
ATOM 2814 O O . SER A 1 361 ? -21.261 6.833 5.865 1.00 87.81 361 SER A O 1
ATOM 2816 N N . LYS A 1 362 ? -21.818 8.965 6.323 1.00 90.69 362 LYS A N 1
ATOM 2817 C CA . LYS A 1 362 ? -21.439 9.472 4.991 1.00 90.69 362 LYS A CA 1
ATOM 2818 C C . LYS A 1 362 ? -19.948 9.269 4.723 1.00 90.69 362 LYS A C 1
ATOM 2820 O O . LYS A 1 362 ? -19.584 8.830 3.637 1.00 90.69 362 LYS A O 1
ATOM 2825 N N . LEU A 1 363 ? -19.108 9.506 5.731 1.00 93.12 363 LEU A N 1
ATOM 2826 C CA . LEU A 1 363 ? -17.663 9.281 5.672 1.00 93.12 363 LEU A CA 1
ATOM 2827 C C . LEU A 1 363 ? -17.319 7.841 5.268 1.00 93.12 363 LEU A C 1
ATOM 2829 O O . LEU A 1 363 ? -16.501 7.625 4.374 1.00 93.12 363 LEU A O 1
ATOM 2833 N N . ASN A 1 364 ? -18.006 6.859 5.853 1.00 93.81 364 ASN A N 1
ATOM 2834 C CA . ASN A 1 364 ? -17.808 5.453 5.510 1.00 93.81 364 ASN A CA 1
ATOM 2835 C C . ASN A 1 364 ? -18.221 5.133 4.065 1.00 93.81 364 ASN A C 1
ATOM 2837 O O . ASN A 1 364 ? -17.575 4.318 3.413 1.00 93.81 364 ASN A O 1
ATOM 2841 N N . THR A 1 365 ? -19.220 5.827 3.512 1.00 94.56 365 THR A N 1
ATOM 2842 C CA . THR A 1 365 ? -19.589 5.679 2.091 1.00 94.56 365 THR A CA 1
ATOM 2843 C C . THR A 1 365 ? -18.444 6.113 1.169 1.00 94.56 365 THR A C 1
ATOM 2845 O O . THR A 1 365 ? -18.108 5.397 0.227 1.00 94.56 365 THR A O 1
ATOM 2848 N N . PHE A 1 366 ? -17.780 7.235 1.466 1.00 96.75 366 PHE A N 1
ATOM 2849 C CA . PHE A 1 366 ? -16.615 7.688 0.694 1.00 96.75 366 PHE A CA 1
ATOM 2850 C C . PHE A 1 366 ? -15.421 6.731 0.803 1.00 96.75 366 PHE A C 1
ATOM 2852 O O . PHE A 1 366 ? -14.722 6.525 -0.190 1.00 96.75 366 PHE A O 1
ATOM 2859 N N . LEU A 1 367 ? -15.207 6.112 1.970 1.00 96.44 367 LEU A N 1
ATOM 2860 C CA . LEU A 1 367 ? -14.174 5.087 2.164 1.00 96.44 367 LEU A CA 1
ATOM 2861 C C . LEU A 1 367 ? -14.470 3.799 1.385 1.00 96.44 367 LEU A C 1
ATOM 2863 O O . LEU A 1 367 ? -13.560 3.238 0.778 1.00 96.44 367 LEU A O 1
ATOM 2867 N N . ARG A 1 368 ? -15.734 3.359 1.332 1.00 95.94 368 ARG A N 1
ATOM 2868 C CA . ARG A 1 368 ? -16.161 2.218 0.503 1.00 95.94 368 ARG A CA 1
ATOM 2869 C C . ARG A 1 368 ? -15.972 2.502 -0.985 1.00 95.94 368 ARG A C 1
ATOM 2871 O O . ARG A 1 368 ? -15.449 1.658 -1.708 1.00 95.94 368 ARG A O 1
ATOM 2878 N N . ASN A 1 369 ? -16.337 3.700 -1.436 1.00 96.50 369 ASN A N 1
ATOM 2879 C CA . ASN A 1 369 ? -16.093 4.117 -2.815 1.00 96.50 369 ASN A CA 1
ATOM 2880 C C . ASN A 1 369 ? -14.589 4.178 -3.118 1.00 96.50 369 ASN A C 1
ATOM 2882 O O . ASN A 1 369 ? -14.160 3.694 -4.165 1.00 96.50 369 ASN A O 1
ATOM 2886 N N . ASP A 1 370 ? -13.777 4.708 -2.193 1.00 97.50 370 ASP A N 1
ATOM 2887 C CA . ASP A 1 370 ? -12.316 4.707 -2.327 1.00 97.50 370 ASP A CA 1
ATOM 2888 C C . ASP A 1 370 ? -11.766 3.282 -2.425 1.00 97.50 370 ASP A C 1
ATOM 2890 O O . ASP A 1 370 ? -10.957 3.007 -3.307 1.00 97.50 370 ASP A O 1
ATOM 2894 N N . PHE A 1 371 ? -12.246 2.360 -1.587 1.00 97.81 371 PHE A N 1
ATOM 2895 C CA . PHE A 1 371 ? -11.898 0.943 -1.657 1.00 97.81 371 PHE A CA 1
ATOM 2896 C C . PHE A 1 371 ? -12.188 0.349 -3.036 1.00 97.81 371 PHE A C 1
ATOM 2898 O O . PHE A 1 371 ? -11.277 -0.206 -3.647 1.00 97.81 371 PHE A O 1
ATOM 2905 N N . VAL A 1 372 ? -13.416 0.496 -3.544 1.00 97.50 372 VAL A N 1
ATOM 2906 C CA . VAL A 1 372 ? -13.822 -0.078 -4.836 1.00 97.50 372 VAL A CA 1
ATOM 2907 C C . VAL A 1 372 ? -12.983 0.499 -5.975 1.00 97.50 372 VAL A C 1
ATOM 2909 O O . VAL A 1 372 ? -12.400 -0.266 -6.742 1.00 97.50 372 VAL A O 1
ATOM 2912 N N . MET A 1 373 ? -12.850 1.828 -6.059 1.00 95.88 373 MET A N 1
ATOM 2913 C CA . MET A 1 373 ? -12.048 2.471 -7.107 1.00 95.88 373 MET A CA 1
ATOM 2914 C C . MET A 1 373 ? -10.582 2.030 -7.050 1.00 95.88 373 MET A C 1
ATOM 2916 O O . MET A 1 373 ? -10.004 1.650 -8.069 1.00 95.88 373 MET A O 1
ATOM 2920 N N . THR A 1 374 ? -9.986 2.033 -5.854 1.00 97.31 374 THR A N 1
ATOM 2921 C CA . THR A 1 374 ? -8.578 1.660 -5.665 1.00 97.31 374 THR A CA 1
ATOM 2922 C C . THR A 1 374 ? -8.344 0.189 -5.991 1.00 97.31 374 THR A C 1
ATOM 2924 O O . THR A 1 374 ? -7.348 -0.141 -6.633 1.00 97.31 374 THR A O 1
ATOM 2927 N N . LEU A 1 375 ? -9.250 -0.699 -5.572 1.00 97.75 375 LEU A N 1
ATOM 2928 C CA . LEU A 1 375 ? -9.138 -2.132 -5.823 1.00 97.75 375 LEU A CA 1
ATOM 2929 C C . LEU A 1 375 ? -9.288 -2.441 -7.312 1.00 97.75 375 LEU A C 1
ATOM 2931 O O . LEU A 1 375 ? -8.480 -3.194 -7.848 1.00 97.75 375 LEU A O 1
ATOM 2935 N N . MET A 1 376 ? -10.275 -1.840 -7.986 1.00 96.75 376 MET A N 1
ATOM 2936 C CA . MET A 1 376 ? -10.463 -2.011 -9.428 1.00 96.75 376 MET A CA 1
ATOM 2937 C C . MET A 1 376 ? -9.213 -1.578 -10.194 1.00 96.75 376 MET A C 1
ATOM 2939 O O . MET A 1 376 ? -8.691 -2.359 -10.986 1.00 96.75 376 MET A O 1
ATOM 2943 N N . LEU A 1 377 ? -8.674 -0.388 -9.901 1.00 95.00 377 LEU A N 1
ATOM 2944 C CA . LEU A 1 377 ? -7.422 0.070 -10.506 1.00 95.00 377 LEU A CA 1
ATOM 2945 C C . LEU A 1 377 ? -6.264 -0.879 -10.174 1.00 95.00 377 LEU A C 1
ATOM 2947 O O . LEU A 1 377 ? -5.550 -1.309 -11.077 1.00 95.00 377 LEU A O 1
ATOM 2951 N N . GLY A 1 378 ? -6.101 -1.267 -8.908 1.00 97.50 378 GLY A N 1
ATOM 2952 C CA . GLY A 1 378 ? -5.049 -2.188 -8.483 1.00 97.50 378 GLY A CA 1
ATOM 2953 C C . GLY A 1 378 ? -5.086 -3.522 -9.225 1.00 97.50 378 GLY A C 1
ATOM 2954 O O . GLY A 1 378 ? -4.060 -3.956 -9.744 1.00 97.50 378 GLY A O 1
ATOM 2955 N N . ILE A 1 379 ? -6.268 -4.128 -9.363 1.00 97.69 379 ILE A N 1
ATOM 2956 C CA . ILE A 1 379 ? -6.468 -5.362 -10.132 1.00 97.69 379 ILE A CA 1
ATOM 2957 C C . ILE A 1 379 ? -6.187 -5.129 -11.620 1.00 97.69 379 ILE A C 1
ATOM 2959 O O . ILE A 1 379 ? -5.515 -5.953 -12.231 1.00 97.69 379 ILE A O 1
ATOM 2963 N N . MET A 1 380 ? -6.636 -4.019 -12.213 1.00 96.12 380 MET A N 1
ATOM 2964 C CA . MET A 1 380 ? -6.367 -3.710 -13.624 1.00 96.12 380 MET A CA 1
ATOM 2965 C C . MET A 1 380 ? -4.863 -3.602 -13.910 1.00 96.12 380 MET A C 1
ATOM 2967 O O . MET A 1 380 ? -4.366 -4.241 -14.839 1.00 96.12 380 MET A O 1
ATOM 2971 N N . PHE A 1 381 ? -4.124 -2.859 -13.080 1.00 96.88 381 PHE A N 1
ATOM 2972 C CA . PHE A 1 381 ? -2.667 -2.726 -13.185 1.00 96.88 381 PHE A CA 1
ATOM 2973 C C . PHE A 1 381 ? -1.934 -4.054 -12.920 1.00 96.88 381 PHE A C 1
ATOM 2975 O O . PHE A 1 381 ? -0.922 -4.337 -13.562 1.00 96.88 381 PHE A O 1
ATOM 2982 N N . PHE A 1 382 ? -2.449 -4.888 -12.011 1.00 97.94 382 PHE A N 1
ATOM 2983 C CA . PHE A 1 382 ? -1.822 -6.153 -11.621 1.00 97.94 382 PHE A CA 1
ATOM 2984 C C . PHE A 1 382 ? -2.100 -7.315 -12.588 1.00 97.94 382 PHE A C 1
ATOM 2986 O O . PHE A 1 382 ? -1.185 -8.015 -13.026 1.00 97.94 382 PHE A O 1
ATOM 2993 N N . ALA A 1 383 ? -3.364 -7.544 -12.934 1.00 97.19 383 ALA A N 1
ATOM 2994 C CA . ALA A 1 383 ? -3.788 -8.678 -13.749 1.00 97.19 383 ALA A CA 1
ATOM 2995 C C . ALA A 1 383 ? -3.647 -8.403 -15.253 1.00 97.19 383 ALA A C 1
ATOM 2997 O O . ALA A 1 383 ? -3.280 -9.304 -16.009 1.00 97.19 383 ALA A O 1
ATOM 2998 N N . PHE A 1 384 ? -3.867 -7.156 -15.690 1.00 96.12 384 PHE A N 1
ATOM 2999 C CA . PHE A 1 384 ? -3.921 -6.788 -17.110 1.00 96.12 384 PHE A CA 1
ATOM 3000 C C . PHE A 1 384 ? -2.909 -5.694 -17.508 1.00 96.12 384 PHE A C 1
ATOM 3002 O O . PHE A 1 384 ? -3.267 -4.752 -18.224 1.00 96.12 384 PHE A O 1
ATOM 3009 N N . PRO A 1 385 ? -1.617 -5.805 -17.131 1.00 94.75 385 PRO A N 1
ATOM 3010 C CA . PRO A 1 385 ? -0.649 -4.727 -17.334 1.00 94.75 385 PRO A CA 1
ATOM 3011 C C . PRO A 1 385 ? -0.409 -4.400 -18.813 1.00 94.75 385 PRO A C 1
ATOM 3013 O O . PRO A 1 385 ? -0.261 -3.238 -19.164 1.00 94.75 385 PRO A O 1
ATOM 3016 N N . VAL A 1 386 ? -0.403 -5.397 -19.708 1.00 91.81 386 VAL A N 1
ATOM 3017 C CA . VAL A 1 386 ? -0.166 -5.176 -21.150 1.00 91.81 386 VAL A CA 1
ATOM 3018 C C . VAL A 1 386 ? -1.333 -4.441 -21.804 1.00 91.81 386 VAL A C 1
ATOM 3020 O O . VAL A 1 386 ? -1.118 -3.574 -22.648 1.00 91.81 386 VAL A O 1
ATOM 3023 N N . TRP A 1 387 ? -2.566 -4.775 -21.415 1.00 92.69 387 TRP A N 1
ATOM 3024 C CA . TRP A 1 387 ? -3.750 -4.069 -21.897 1.00 92.69 387 TRP A CA 1
ATOM 3025 C C . TRP A 1 387 ? -3.729 -2.609 -21.430 1.00 92.69 387 TRP A C 1
ATOM 3027 O O . TRP A 1 387 ? -3.855 -1.708 -22.257 1.00 92.69 387 TRP A O 1
ATOM 3037 N N . MET A 1 388 ? -3.431 -2.381 -20.146 1.00 93.31 388 MET A N 1
ATOM 3038 C CA . MET A 1 388 ? -3.245 -1.041 -19.581 1.00 93.31 388 MET A CA 1
ATOM 3039 C C . MET A 1 388 ? -2.166 -0.239 -20.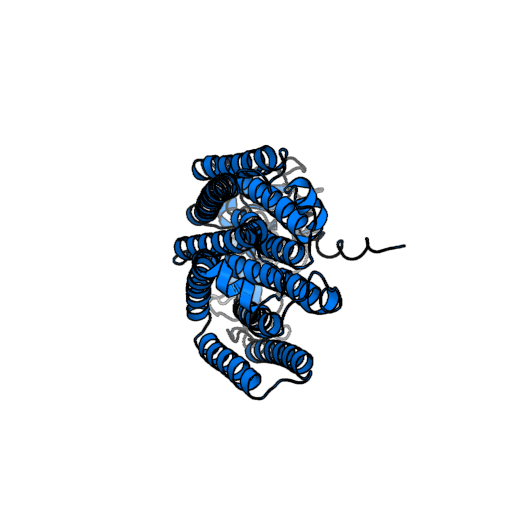321 1.00 93.31 388 MET A C 1
ATOM 3041 O O . MET A 1 388 ? -2.403 0.894 -20.731 1.00 93.31 388 MET A O 1
ATOM 3045 N N . LEU A 1 389 ? -1.000 -0.841 -20.561 1.00 92.12 389 LEU A N 1
ATOM 3046 C CA . LEU A 1 389 ? 0.104 -0.218 -21.294 1.00 92.12 389 LEU A CA 1
ATOM 3047 C C . LEU A 1 389 ? -0.293 0.199 -22.713 1.00 92.12 389 LEU A C 1
ATOM 3049 O O . LEU A 1 389 ? 0.027 1.310 -23.128 1.00 92.12 389 LEU A O 1
ATOM 3053 N N . ARG A 1 390 ? -1.007 -0.659 -23.453 1.00 91.06 390 ARG A N 1
ATOM 3054 C CA . ARG A 1 390 ? -1.482 -0.343 -24.812 1.00 91.06 390 ARG A CA 1
ATOM 3055 C C . ARG A 1 390 ? -2.534 0.760 -24.823 1.00 91.06 390 ARG A C 1
ATOM 3057 O O . ARG A 1 390 ? -2.570 1.548 -25.757 1.00 91.06 390 ARG A O 1
ATOM 3064 N N . MET A 1 391 ? -3.375 0.821 -23.793 1.00 89.75 391 MET A N 1
ATOM 3065 C CA . MET A 1 391 ? -4.340 1.905 -23.646 1.00 89.75 391 MET A CA 1
ATOM 3066 C C . MET A 1 391 ? -3.641 3.237 -23.347 1.00 89.75 391 MET A C 1
ATOM 3068 O O . MET A 1 391 ? -4.069 4.274 -23.842 1.00 89.75 391 MET A O 1
ATOM 3072 N N . GLN A 1 392 ? -2.565 3.227 -22.558 1.00 90.56 392 GLN A N 1
ATOM 3073 C CA . GLN A 1 392 ? -1.920 4.442 -22.046 1.00 90.56 392 GLN A CA 1
ATOM 3074 C C . GLN A 1 392 ? -0.745 4.950 -22.895 1.00 90.56 392 GLN A C 1
ATOM 3076 O O . GLN A 1 392 ? -0.374 6.120 -22.807 1.00 90.56 392 GLN A O 1
ATOM 3081 N N . THR A 1 393 ? -0.128 4.107 -23.718 1.00 91.06 393 THR A N 1
ATOM 3082 C CA . THR A 1 393 ? 1.135 4.440 -24.392 1.00 91.06 393 THR A CA 1
ATOM 3083 C C . THR A 1 393 ? 1.083 4.122 -25.880 1.00 91.06 393 THR A C 1
ATOM 3085 O O . THR A 1 393 ? 0.424 3.177 -26.302 1.00 91.06 393 THR A O 1
ATOM 3088 N N . ASN A 1 394 ? 1.820 4.902 -26.672 1.00 89.12 394 ASN A N 1
ATOM 3089 C CA . ASN A 1 394 ? 2.042 4.674 -28.104 1.00 89.12 394 ASN A CA 1
ATOM 3090 C C . ASN A 1 394 ? 3.396 3.986 -28.370 1.00 89.12 394 ASN A C 1
ATOM 3092 O O . ASN A 1 394 ? 3.928 4.040 -29.479 1.00 89.12 394 ASN A O 1
ATOM 3096 N N . ILE A 1 395 ? 3.998 3.368 -27.349 1.00 86.69 395 ILE A N 1
ATOM 3097 C CA . ILE A 1 395 ? 5.310 2.732 -27.477 1.00 86.69 395 ILE A CA 1
ATOM 3098 C C . ILE A 1 395 ? 5.190 1.497 -28.373 1.00 86.69 395 ILE A C 1
ATOM 3100 O O . ILE A 1 395 ? 4.434 0.567 -28.094 1.00 86.69 395 ILE A O 1
ATOM 3104 N N . SER A 1 396 ? 5.988 1.466 -29.441 1.00 79.31 396 SER A N 1
ATOM 3105 C CA . SER A 1 396 ? 5.966 0.390 -30.438 1.00 79.31 396 SER A CA 1
ATOM 3106 C C . SER A 1 396 ? 6.496 -0.947 -29.909 1.00 79.31 396 SER A C 1
ATOM 3108 O O . SER A 1 396 ? 6.118 -2.004 -30.412 1.00 79.31 396 SER A O 1
ATOM 3110 N N . LYS A 1 397 ? 7.364 -0.921 -28.890 1.00 83.00 397 LYS A N 1
ATOM 3111 C CA . LYS A 1 397 ? 7.988 -2.109 -28.293 1.00 83.00 397 LYS A CA 1
ATOM 3112 C C . LYS A 1 397 ? 7.774 -2.148 -26.783 1.00 83.00 397 LYS A C 1
ATOM 3114 O O . LYS A 1 397 ? 8.596 -1.660 -26.015 1.00 83.00 397 LYS A O 1
ATOM 3119 N N . LEU A 1 398 ? 6.680 -2.776 -26.365 1.00 87.50 398 LEU A N 1
ATOM 3120 C CA . LEU A 1 398 ? 6.453 -3.116 -24.961 1.00 87.50 398 LEU A CA 1
ATOM 3121 C C . LEU A 1 398 ? 7.355 -4.285 -24.552 1.00 87.50 398 LEU A C 1
ATOM 3123 O O . LEU A 1 398 ? 7.434 -5.294 -25.254 1.00 87.50 398 LEU A O 1
ATOM 3127 N N . ASN A 1 399 ? 8.009 -4.153 -23.400 1.00 89.50 399 ASN A N 1
ATOM 3128 C CA . ASN A 1 399 ? 8.880 -5.182 -22.837 1.00 89.50 399 ASN A CA 1
ATOM 3129 C C . ASN A 1 399 ? 8.329 -5.755 -21.515 1.00 89.50 399 ASN A C 1
ATOM 3131 O O . ASN A 1 399 ? 7.347 -5.262 -20.955 1.00 89.50 399 ASN A O 1
ATOM 3135 N N . GLY A 1 400 ? 8.978 -6.807 -21.005 1.00 90.31 400 GLY A N 1
ATOM 3136 C CA . GLY A 1 400 ? 8.607 -7.439 -19.733 1.00 90.31 400 GLY A CA 1
ATOM 3137 C C . GLY A 1 400 ? 8.747 -6.517 -18.514 1.00 90.31 400 GLY A C 1
ATOM 3138 O O . GLY A 1 400 ? 7.952 -6.620 -17.581 1.00 90.31 400 GLY A O 1
ATOM 3139 N N . VAL A 1 401 ? 9.695 -5.574 -18.540 1.00 93.19 401 VAL A N 1
ATOM 3140 C CA . VAL A 1 401 ? 9.950 -4.629 -17.439 1.00 93.19 401 VAL A CA 1
ATOM 3141 C C . VAL A 1 401 ? 8.787 -3.652 -17.275 1.00 93.19 401 VAL A C 1
ATOM 3143 O O . VAL A 1 401 ? 8.333 -3.438 -16.154 1.00 93.19 401 VAL A O 1
ATOM 3146 N N . HIS A 1 402 ? 8.222 -3.138 -18.372 1.00 93.69 402 HIS A N 1
ATOM 3147 C CA . HIS A 1 402 ? 6.997 -2.336 -18.337 1.00 93.69 402 HIS A CA 1
ATOM 3148 C C . HIS A 1 402 ? 5.870 -3.083 -17.623 1.00 93.69 402 HIS A C 1
ATOM 3150 O O . HIS A 1 402 ? 5.263 -2.570 -16.683 1.00 93.69 402 HIS A O 1
ATOM 3156 N N . ALA A 1 403 ? 5.607 -4.322 -18.055 1.00 94.19 403 ALA A N 1
ATOM 3157 C CA . ALA A 1 403 ? 4.546 -5.128 -17.471 1.00 94.19 403 ALA A CA 1
ATOM 3158 C C . ALA A 1 403 ? 4.815 -5.406 -15.986 1.00 94.19 403 ALA A C 1
ATOM 3160 O O . ALA A 1 403 ? 3.898 -5.334 -15.174 1.00 94.19 403 ALA A O 1
ATOM 3161 N N . HIS A 1 404 ? 6.064 -5.685 -15.616 1.00 95.38 404 HIS A N 1
ATOM 3162 C CA . HIS A 1 404 ? 6.476 -5.872 -14.230 1.00 95.38 404 HIS A CA 1
ATOM 3163 C C . HIS A 1 404 ? 6.221 -4.625 -13.366 1.00 95.38 404 HIS A C 1
ATOM 3165 O O . HIS A 1 404 ? 5.571 -4.740 -12.328 1.00 95.38 404 HIS A O 1
ATOM 3171 N N . LEU A 1 405 ? 6.648 -3.437 -13.805 1.00 96.94 405 LEU A N 1
ATOM 3172 C CA . LEU A 1 405 ? 6.460 -2.191 -13.052 1.00 96.94 405 LEU A CA 1
ATOM 3173 C C . LEU A 1 405 ? 4.977 -1.844 -12.865 1.00 96.94 405 LEU A C 1
ATOM 3175 O O . LEU A 1 405 ? 4.584 -1.399 -11.787 1.00 96.94 405 LEU A O 1
ATOM 3179 N N . TYR A 1 406 ? 4.135 -2.120 -13.867 1.00 97.19 406 TYR A N 1
ATOM 3180 C CA . TYR A 1 406 ? 2.678 -1.999 -13.738 1.00 97.19 406 TYR A CA 1
ATOM 3181 C C . TYR A 1 406 ? 2.117 -2.935 -12.669 1.00 97.19 406 TYR A C 1
ATOM 3183 O O . TYR A 1 406 ? 1.304 -2.506 -11.852 1.00 97.19 406 TYR A O 1
ATOM 3191 N N . ARG A 1 407 ? 2.585 -4.187 -12.614 1.00 97.81 407 ARG A N 1
ATOM 3192 C CA . ARG A 1 407 ? 2.149 -5.128 -11.576 1.00 97.81 407 ARG A CA 1
ATOM 3193 C C . ARG A 1 407 ? 2.590 -4.702 -10.186 1.00 97.81 407 ARG A C 1
ATOM 3195 O O . ARG A 1 407 ? 1.788 -4.745 -9.259 1.00 97.81 407 ARG A O 1
ATOM 3202 N N . VAL A 1 408 ? 3.831 -4.251 -10.029 1.00 97.62 408 VAL A N 1
ATOM 3203 C CA . VAL A 1 408 ? 4.319 -3.760 -8.734 1.00 97.62 408 VAL A CA 1
ATOM 3204 C C . VAL A 1 408 ? 3.514 -2.534 -8.293 1.00 97.62 408 VAL A C 1
ATOM 3206 O O . VAL A 1 408 ? 3.037 -2.495 -7.160 1.00 97.62 408 VAL A O 1
ATOM 3209 N N . PHE A 1 409 ? 3.233 -1.592 -9.196 1.00 98.12 409 PHE A N 1
ATOM 3210 C CA . PHE A 1 409 ? 2.324 -0.480 -8.910 1.00 98.12 409 PHE A CA 1
ATOM 3211 C C . PHE A 1 409 ? 0.912 -0.956 -8.519 1.00 98.12 409 PHE A C 1
ATOM 3213 O O . PHE A 1 409 ? 0.373 -0.522 -7.501 1.00 98.12 409 PHE A O 1
ATOM 3220 N N . GLY A 1 410 ? 0.345 -1.916 -9.256 1.00 98.25 410 GLY A N 1
ATOM 3221 C CA . GLY A 1 410 ? -0.949 -2.532 -8.946 1.00 98.25 410 GLY A CA 1
ATOM 3222 C C . GLY A 1 410 ? -0.992 -3.178 -7.559 1.00 98.25 410 GLY A C 1
ATOM 3223 O O . GLY A 1 410 ? -1.967 -3.003 -6.835 1.00 98.25 410 GLY A O 1
ATOM 3224 N N . SER A 1 411 ? 0.085 -3.844 -7.134 1.00 98.38 411 SER A N 1
ATOM 3225 C CA . SER A 1 411 ? 0.181 -4.432 -5.791 1.00 98.38 411 SER A CA 1
ATOM 3226 C C . SER A 1 411 ? 0.133 -3.387 -4.670 1.00 98.38 411 SER A C 1
ATOM 3228 O O . SER A 1 411 ? -0.530 -3.602 -3.653 1.00 98.38 411 SER A O 1
ATOM 3230 N N . ALA A 1 412 ? 0.751 -2.218 -4.874 1.00 98.06 412 ALA A N 1
ATOM 3231 C CA . ALA A 1 412 ? 0.660 -1.099 -3.937 1.00 98.06 412 ALA A CA 1
ATOM 3232 C C . ALA A 1 412 ? -0.762 -0.532 -3.858 1.00 98.06 412 ALA A C 1
ATOM 3234 O O . ALA A 1 412 ? -1.234 -0.185 -2.774 1.00 98.06 412 ALA A O 1
ATOM 3235 N N . LEU A 1 413 ? -1.470 -0.475 -4.989 1.00 98.19 413 LEU A N 1
ATOM 3236 C CA . LEU A 1 413 ? -2.875 -0.078 -5.009 1.00 98.19 413 LEU A CA 1
ATOM 3237 C C . LEU A 1 413 ? -3.763 -1.106 -4.305 1.00 98.19 413 LEU A C 1
ATOM 3239 O O . LEU A 1 413 ? -4.587 -0.709 -3.492 1.00 98.19 413 LEU A O 1
ATOM 3243 N N . ILE A 1 414 ? -3.554 -2.408 -4.517 1.00 98.56 414 ILE A N 1
ATOM 3244 C CA . ILE A 1 414 ? -4.276 -3.464 -3.786 1.00 98.56 414 ILE A CA 1
ATOM 3245 C C . ILE A 1 414 ? -4.067 -3.297 -2.275 1.00 98.56 414 ILE A C 1
ATOM 3247 O O . ILE A 1 414 ? -5.042 -3.254 -1.528 1.00 98.56 414 ILE A O 1
ATOM 3251 N N . SER A 1 415 ? -2.822 -3.104 -1.824 1.00 97.81 415 SER A N 1
ATOM 3252 C CA . SER A 1 415 ? -2.523 -2.779 -0.421 1.00 97.81 415 SER A CA 1
ATOM 3253 C C . SER A 1 415 ? -3.308 -1.556 0.052 1.00 97.81 415 SER A C 1
ATOM 3255 O O . SER A 1 415 ? -3.945 -1.591 1.100 1.00 97.81 415 SER A O 1
ATOM 3257 N N . SER A 1 416 ? -3.277 -0.467 -0.714 1.00 97.81 416 SER A N 1
ATOM 3258 C CA . SER A 1 416 ? -3.970 0.776 -0.378 1.00 97.81 416 SER A CA 1
ATOM 3259 C C . SER A 1 416 ? -5.493 0.602 -0.313 1.00 97.81 416 SER A C 1
ATOM 3261 O O . SER A 1 416 ? -6.134 1.198 0.550 1.00 97.81 416 SER A O 1
ATOM 3263 N N . ALA A 1 417 ? -6.065 -0.251 -1.166 1.00 98.19 417 ALA A N 1
ATOM 3264 C CA . ALA A 1 417 ? -7.484 -0.577 -1.155 1.00 98.19 417 ALA A CA 1
ATOM 3265 C C . ALA A 1 417 ? -7.876 -1.290 0.143 1.00 98.19 417 ALA A C 1
ATOM 3267 O O . ALA A 1 417 ? -8.846 -0.887 0.779 1.00 98.19 417 ALA A O 1
ATOM 3268 N N . ILE A 1 418 ? -7.099 -2.289 0.584 1.00 96.88 418 ILE A N 1
ATOM 3269 C CA . ILE A 1 418 ? -7.358 -2.986 1.855 1.00 96.88 418 ILE A CA 1
ATOM 3270 C C . ILE A 1 418 ? -7.434 -1.991 3.016 1.00 96.88 418 ILE A C 1
ATOM 3272 O O . ILE A 1 418 ? -8.331 -2.101 3.849 1.00 96.88 418 ILE A O 1
ATOM 3276 N N . ILE A 1 419 ? -6.553 -0.986 3.044 1.00 96.75 419 ILE A N 1
ATOM 3277 C CA . ILE A 1 419 ? -6.606 0.064 4.067 1.00 96.75 419 ILE A CA 1
ATOM 3278 C C . ILE A 1 419 ? -7.935 0.819 3.992 1.00 96.75 419 ILE A C 1
ATOM 3280 O O . ILE A 1 419 ? -8.617 0.921 5.005 1.00 96.75 419 ILE A O 1
ATOM 3284 N N . SER A 1 420 ? -8.346 1.299 2.816 1.00 96.62 420 SER A N 1
ATOM 3285 C CA . SER A 1 420 ? -9.609 2.036 2.655 1.00 96.62 420 SER A CA 1
ATOM 3286 C C . SER A 1 420 ? -10.839 1.215 3.030 1.00 96.62 420 SER A C 1
ATOM 3288 O O . SER A 1 420 ? -11.720 1.719 3.723 1.00 96.62 420 SER A O 1
ATOM 3290 N N . GLY A 1 421 ? -10.886 -0.056 2.624 1.00 95.31 421 GLY A N 1
ATOM 3291 C CA . GLY A 1 421 ? -12.014 -0.943 2.913 1.00 95.31 421 GLY A CA 1
ATOM 3292 C C . GLY A 1 421 ? -12.125 -1.298 4.394 1.00 95.31 421 GLY A C 1
ATOM 3293 O O . GLY A 1 421 ? -13.208 -1.595 4.882 1.00 95.31 421 GLY A O 1
ATOM 3294 N N . ARG A 1 422 ? -11.009 -1.254 5.126 1.00 94.56 422 ARG A N 1
ATOM 3295 C CA . ARG A 1 422 ? -10.971 -1.498 6.573 1.00 94.56 422 ARG A CA 1
ATOM 3296 C C . ARG A 1 422 ? -11.070 -0.218 7.394 1.00 94.56 422 ARG A C 1
ATOM 3298 O O . ARG A 1 422 ? -11.512 -0.282 8.537 1.00 94.56 422 ARG A O 1
ATOM 3305 N N . ALA A 1 423 ? -10.721 0.930 6.820 1.00 94.75 423 ALA A N 1
ATOM 3306 C CA . ALA A 1 423 ? -10.791 2.220 7.489 1.00 94.75 423 ALA A CA 1
ATOM 3307 C C . ALA A 1 423 ? -12.218 2.582 7.912 1.00 94.75 423 ALA A C 1
ATOM 3309 O O . ALA A 1 423 ? -12.393 3.243 8.929 1.00 94.75 423 ALA A O 1
ATOM 3310 N N . SER A 1 424 ? -13.251 2.095 7.215 1.00 92.50 424 SER A N 1
ATOM 3311 C CA . SER A 1 424 ? -14.650 2.275 7.636 1.00 92.50 424 SER A CA 1
ATOM 3312 C C . SER A 1 424 ? -14.936 1.721 9.038 1.00 92.50 424 SER A C 1
ATOM 3314 O O . SER A 1 424 ? -15.840 2.203 9.723 1.00 92.50 424 SER A O 1
ATOM 3316 N N . ASN A 1 425 ? -14.134 0.748 9.479 1.00 90.81 425 ASN A N 1
ATOM 3317 C CA . ASN A 1 425 ? -14.263 0.074 10.765 1.00 90.81 425 ASN A CA 1
ATOM 3318 C C . ASN A 1 425 ? -13.393 0.707 11.858 1.00 90.81 425 ASN A C 1
ATOM 3320 O O . ASN A 1 425 ? -13.373 0.185 12.969 1.00 90.81 425 ASN A O 1
ATOM 3324 N N . PHE A 1 426 ? -12.661 1.789 11.574 1.00 92.38 426 PHE A N 1
ATOM 3325 C CA . PHE A 1 426 ? -11.904 2.504 12.602 1.00 92.38 426 PHE A CA 1
ATOM 3326 C C . PHE A 1 426 ? -12.861 3.210 13.571 1.00 92.38 426 PHE A C 1
ATOM 3328 O O . PHE A 1 426 ? -13.895 3.745 13.169 1.00 92.38 426 PHE A O 1
ATOM 3335 N N . LEU A 1 427 ? -12.518 3.237 14.857 1.00 89.94 427 LEU A N 1
ATOM 3336 C CA . LEU A 1 427 ? -13.319 3.902 15.888 1.00 89.94 427 LEU A CA 1
ATOM 3337 C C . LEU A 1 427 ? -13.234 5.421 15.802 1.00 89.94 427 LEU A C 1
ATOM 3339 O O . LEU A 1 427 ? -14.190 6.112 16.144 1.00 89.94 427 LEU A O 1
ATOM 3343 N N . ILE A 1 428 ? -12.075 5.939 15.399 1.00 91.31 428 ILE A N 1
ATOM 3344 C CA . ILE A 1 428 ? -11.773 7.365 15.463 1.00 91.31 428 ILE A CA 1
ATOM 3345 C C . ILE A 1 428 ? -11.892 7.962 14.062 1.00 91.31 428 ILE A C 1
ATOM 3347 O O . ILE A 1 428 ? -11.160 7.600 13.140 1.00 91.31 428 ILE A O 1
ATOM 3351 N N . ASP A 1 429 ? -12.792 8.928 13.895 1.00 92.88 429 ASP A N 1
ATOM 3352 C CA . ASP A 1 429 ? -13.032 9.555 12.593 1.00 92.88 429 ASP A CA 1
ATOM 3353 C C . ASP A 1 429 ? -11.823 10.331 12.050 1.00 92.88 429 ASP A C 1
ATOM 3355 O O . ASP A 1 429 ? -11.682 10.479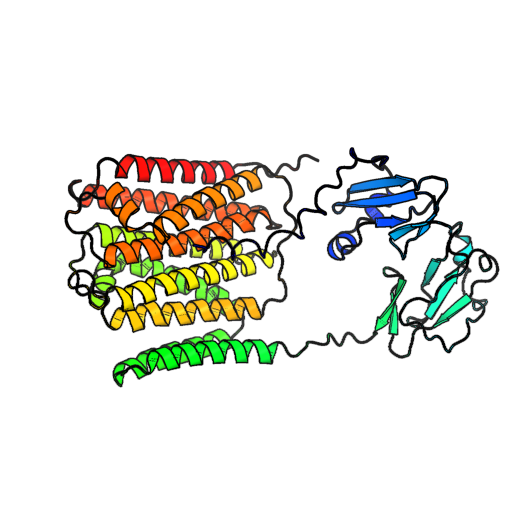 10.835 1.00 92.88 429 ASP A O 1
ATOM 3359 N N . SER A 1 430 ? -10.913 10.798 12.912 1.00 95.00 430 SER A N 1
ATOM 3360 C CA . SER A 1 430 ? -9.651 11.397 12.461 1.00 95.00 430 SER A CA 1
ATOM 3361 C C . SER A 1 430 ? -8.782 10.396 11.699 1.00 95.00 430 SER A C 1
ATOM 3363 O O . SER A 1 430 ? -8.129 10.775 10.726 1.00 95.00 430 SER A O 1
ATOM 3365 N N . ASP A 1 431 ? -8.805 9.119 12.082 1.00 95.31 431 ASP A N 1
ATOM 3366 C CA . ASP A 1 431 ? -8.020 8.069 11.427 1.00 95.31 431 ASP A CA 1
ATOM 3367 C C . ASP A 1 431 ? -8.638 7.708 10.072 1.00 95.31 431 ASP A C 1
ATOM 3369 O O . ASP A 1 431 ? -7.933 7.580 9.070 1.00 95.31 431 ASP A O 1
ATOM 3373 N N . LYS A 1 432 ? -9.975 7.671 10.007 1.00 95.44 432 LYS A N 1
ATOM 3374 C CA . LYS A 1 432 ? -10.738 7.544 8.753 1.00 95.44 432 LYS A CA 1
ATOM 3375 C C . LYS A 1 432 ? -10.391 8.651 7.763 1.00 95.44 432 LYS A C 1
ATOM 3377 O O . LYS A 1 432 ? -10.088 8.389 6.601 1.00 95.44 432 LYS A O 1
ATOM 3382 N N . ARG A 1 433 ? -10.408 9.904 8.226 1.00 96.25 433 ARG A N 1
ATOM 3383 C CA . ARG A 1 433 ? -10.053 11.067 7.400 1.00 96.25 433 ARG A CA 1
ATOM 3384 C C . ARG A 1 433 ? -8.583 11.054 7.004 1.00 96.25 433 ARG A C 1
ATOM 3386 O O . ARG A 1 433 ? -8.270 11.433 5.882 1.00 96.25 433 ARG A O 1
ATOM 3393 N N . SER A 1 434 ? -7.692 10.564 7.867 1.00 97.25 434 SER A N 1
ATOM 3394 C CA . SER A 1 434 ? -6.264 10.424 7.551 1.00 97.25 434 SER A CA 1
ATOM 3395 C C . SER A 1 434 ? -6.024 9.544 6.323 1.00 97.25 434 SER A C 1
ATOM 3397 O O . SER A 1 434 ? -5.166 9.880 5.507 1.00 97.25 434 SER A O 1
ATOM 3399 N N . GLN A 1 435 ? -6.824 8.488 6.123 1.00 97.06 435 GLN A N 1
ATOM 3400 C CA . GLN A 1 435 ? -6.773 7.679 4.900 1.00 97.06 435 GLN A CA 1
ATOM 3401 C C . GLN A 1 435 ? -7.143 8.488 3.649 1.00 97.06 435 GLN A C 1
ATOM 3403 O O . GLN A 1 435 ? -6.457 8.415 2.629 1.00 97.06 435 GLN A O 1
ATOM 3408 N N . LEU A 1 436 ? -8.200 9.298 3.724 1.00 97.56 436 LEU A N 1
ATOM 3409 C CA . LEU A 1 436 ? -8.639 10.139 2.608 1.00 97.56 436 LEU A CA 1
ATOM 3410 C C . LEU A 1 436 ? -7.656 11.291 2.333 1.00 97.56 436 LEU A C 1
ATOM 3412 O O . LEU A 1 436 ? -7.388 11.603 1.174 1.00 97.56 436 LEU A O 1
ATOM 3416 N N . TYR A 1 437 ? -7.036 11.872 3.365 1.00 97.44 437 TYR A N 1
ATOM 3417 C CA . TYR A 1 437 ? -5.950 12.838 3.188 1.00 97.44 437 TYR A CA 1
ATOM 3418 C C . TYR A 1 437 ? -4.741 12.198 2.508 1.00 97.44 437 TYR A C 1
ATOM 3420 O O . TYR A 1 437 ? -4.223 12.756 1.543 1.00 97.44 437 TYR A O 1
ATOM 3428 N N . ALA A 1 438 ? -4.319 11.010 2.947 1.00 97.56 438 ALA A N 1
ATOM 3429 C CA . ALA A 1 438 ? -3.238 10.278 2.294 1.00 97.56 438 ALA A CA 1
ATOM 3430 C C . ALA A 1 438 ? -3.554 10.012 0.814 1.00 97.56 438 ALA A C 1
ATOM 3432 O O . ALA A 1 438 ? -2.692 10.214 -0.044 1.00 97.56 438 ALA A O 1
ATOM 3433 N N . ARG A 1 439 ? -4.806 9.653 0.497 1.00 96.75 439 ARG A N 1
ATOM 3434 C CA . ARG A 1 439 ? -5.268 9.515 -0.887 1.00 96.75 439 ARG A CA 1
ATOM 3435 C C . ARG A 1 439 ? -5.142 10.815 -1.676 1.00 96.75 439 ARG A C 1
ATOM 3437 O O . ARG A 1 439 ? -4.642 10.787 -2.798 1.00 96.75 439 ARG A O 1
ATOM 3444 N N . LEU A 1 440 ? -5.565 11.938 -1.099 1.00 96.81 440 LEU A N 1
ATOM 3445 C CA . LEU A 1 440 ? -5.459 13.254 -1.726 1.00 96.81 440 LEU A CA 1
ATOM 3446 C C . LEU A 1 440 ? -3.998 13.575 -2.086 1.00 96.81 440 LEU A C 1
ATOM 3448 O O . LEU A 1 440 ? -3.716 13.936 -3.227 1.00 96.81 440 LEU A O 1
ATOM 3452 N N . TYR A 1 441 ? -3.065 13.372 -1.149 1.00 96.62 441 TYR A N 1
ATOM 3453 C CA . TYR A 1 441 ? -1.636 13.595 -1.390 1.00 96.62 441 TYR A CA 1
ATOM 3454 C C . TYR A 1 441 ? -1.081 12.696 -2.495 1.00 96.62 441 TYR A C 1
ATOM 3456 O O . TYR A 1 441 ? -0.383 13.189 -3.382 1.00 96.62 441 TYR A O 1
ATOM 3464 N N . ILE A 1 442 ? -1.412 11.400 -2.475 1.00 97.50 442 ILE A N 1
ATOM 3465 C CA . ILE A 1 442 ? -0.993 10.450 -3.517 1.00 97.50 442 ILE A CA 1
ATOM 3466 C C . ILE A 1 442 ? -1.501 10.915 -4.881 1.00 97.50 442 ILE A C 1
ATOM 3468 O O . ILE A 1 442 ? -0.720 11.021 -5.823 1.00 97.50 442 ILE A O 1
ATOM 3472 N N . ASN A 1 443 ? -2.790 11.231 -4.990 1.00 96.56 443 ASN A N 1
ATOM 3473 C CA . ASN A 1 443 ? -3.402 11.569 -6.267 1.00 96.56 443 ASN A CA 1
ATOM 3474 C C . ASN A 1 443 ? -2.874 12.894 -6.832 1.00 96.56 443 ASN A C 1
ATOM 3476 O O . ASN A 1 443 ? -2.557 12.962 -8.018 1.00 96.56 443 ASN A O 1
ATOM 3480 N N . ILE A 1 444 ? -2.705 13.923 -5.992 1.00 95.81 444 ILE A N 1
ATOM 3481 C CA . ILE A 1 444 ? -2.105 15.200 -6.408 1.00 95.81 444 ILE A CA 1
ATOM 3482 C C . ILE A 1 444 ? -0.671 14.977 -6.899 1.00 95.81 444 ILE A C 1
ATOM 3484 O O . ILE A 1 444 ? -0.306 15.452 -7.975 1.00 95.81 444 ILE A O 1
ATOM 3488 N N . ALA A 1 445 ? 0.136 14.215 -6.158 1.00 96.69 445 ALA A N 1
ATOM 3489 C CA . ALA A 1 445 ? 1.505 13.914 -6.560 1.00 96.69 445 ALA A CA 1
ATOM 3490 C C . ALA A 1 445 ? 1.562 13.109 -7.872 1.00 96.69 445 ALA A C 1
ATOM 3492 O O . ALA A 1 445 ? 2.415 13.385 -8.715 1.00 96.69 445 ALA A O 1
ATOM 3493 N N . LEU A 1 446 ? 0.637 12.166 -8.091 1.00 95.62 446 LEU A N 1
ATOM 3494 C CA . LEU A 1 446 ? 0.523 11.427 -9.353 1.00 95.62 446 LEU A CA 1
ATOM 3495 C C . LEU A 1 446 ? 0.133 12.336 -10.528 1.00 95.62 446 LEU A C 1
ATOM 3497 O O . LEU A 1 446 ? 0.697 12.182 -11.609 1.00 95.62 446 LEU A O 1
ATOM 3501 N N . ILE A 1 447 ? -0.771 13.304 -10.328 1.00 94.19 447 ILE A N 1
ATOM 3502 C CA . ILE A 1 447 ? -1.128 14.302 -11.354 1.00 94.19 447 ILE A CA 1
ATOM 3503 C C . ILE A 1 447 ? 0.086 15.168 -11.706 1.00 94.19 447 ILE A C 1
ATOM 3505 O O . ILE A 1 447 ? 0.367 15.372 -12.886 1.00 94.19 447 ILE A O 1
ATOM 3509 N N . ILE A 1 448 ? 0.838 15.639 -10.706 1.00 94.38 448 ILE A N 1
ATOM 3510 C CA . ILE A 1 448 ? 2.062 16.424 -10.925 1.00 94.38 448 ILE A CA 1
ATOM 3511 C C . ILE A 1 448 ? 3.098 15.590 -11.687 1.00 94.38 448 ILE A C 1
ATOM 3513 O O . ILE A 1 448 ? 3.650 16.052 -12.687 1.00 94.38 448 ILE A O 1
ATOM 3517 N N . LEU A 1 449 ? 3.334 14.345 -11.263 1.00 94.50 449 LEU A N 1
ATOM 3518 C CA . LEU A 1 449 ? 4.257 13.435 -11.940 1.00 94.50 449 LEU A CA 1
ATOM 3519 C C . LEU A 1 449 ? 3.832 13.179 -13.391 1.00 94.50 449 LEU A C 1
ATOM 3521 O O . LEU A 1 449 ? 4.685 13.148 -14.283 1.00 94.50 449 LEU A O 1
ATOM 3525 N N . PHE A 1 450 ? 2.530 13.019 -13.633 1.00 91.94 450 PHE A N 1
ATOM 3526 C CA . PHE A 1 450 ? 1.981 12.862 -14.973 1.00 91.94 450 PHE A CA 1
ATOM 3527 C C . PHE A 1 450 ? 2.226 14.110 -15.820 1.00 91.94 450 PHE A C 1
ATOM 3529 O O . PHE A 1 450 ? 2.783 13.985 -16.906 1.00 91.94 450 PHE A O 1
ATOM 3536 N N . ALA A 1 451 ? 1.918 15.306 -15.313 1.00 90.75 451 ALA A N 1
ATOM 3537 C CA . ALA A 1 451 ? 2.159 16.562 -16.021 1.00 90.75 451 ALA A CA 1
ATOM 3538 C C . ALA A 1 451 ? 3.642 16.735 -16.394 1.00 90.75 451 ALA A C 1
ATOM 3540 O O . ALA A 1 451 ? 3.962 17.004 -17.551 1.00 90.75 451 ALA A O 1
ATOM 3541 N N . VAL A 1 452 ? 4.563 16.486 -15.456 1.00 91.06 452 VAL A N 1
ATOM 3542 C CA . VAL A 1 452 ? 6.014 16.552 -15.709 1.00 91.06 452 VAL A CA 1
ATOM 3543 C C . VAL A 1 452 ? 6.448 15.523 -16.762 1.00 91.06 452 VAL A C 1
ATOM 3545 O O . VAL A 1 452 ? 7.220 15.838 -17.672 1.00 91.06 452 VAL A O 1
ATOM 3548 N N . SER A 1 453 ? 5.942 14.291 -16.683 1.00 88.94 453 SER A N 1
ATOM 3549 C CA . SER A 1 453 ? 6.291 13.214 -17.626 1.00 88.94 453 SER A CA 1
ATOM 3550 C C . SER A 1 453 ? 5.702 13.453 -19.021 1.00 88.94 453 SER A C 1
ATOM 3552 O O . SER A 1 453 ? 6.325 13.142 -20.038 1.00 88.94 453 SER A O 1
ATOM 3554 N N . TYR A 1 454 ? 4.513 14.045 -19.083 1.00 86.06 454 TYR A N 1
ATOM 3555 C CA . TYR A 1 454 ? 3.823 14.389 -20.320 1.00 86.06 454 TYR A CA 1
ATOM 3556 C C . TYR A 1 454 ? 4.526 15.539 -21.051 1.00 86.06 454 TYR A C 1
ATOM 3558 O O . TYR A 1 454 ? 4.773 15.441 -22.253 1.00 86.06 454 TYR A O 1
ATOM 3566 N N . LEU A 1 455 ? 4.927 16.586 -20.318 1.00 86.12 455 LEU A N 1
ATOM 3567 C CA . LEU A 1 455 ? 5.662 17.729 -20.866 1.00 86.12 455 LEU A CA 1
ATOM 3568 C C . LEU A 1 455 ? 7.088 17.355 -21.301 1.00 86.12 455 LEU A C 1
ATOM 3570 O O . LEU A 1 455 ? 7.544 17.788 -22.357 1.00 86.12 455 LEU A O 1
ATOM 3574 N N . SER A 1 456 ? 7.792 16.518 -20.532 1.00 84.62 456 SER A N 1
ATOM 3575 C CA . SER A 1 456 ? 9.177 16.126 -20.853 1.00 84.62 456 SER A CA 1
ATOM 3576 C C . SER A 1 456 ? 9.300 15.191 -22.062 1.00 84.62 456 SER A C 1
ATOM 3578 O O . SER A 1 456 ? 10.313 15.222 -22.756 1.00 84.62 456 SER A O 1
ATOM 3580 N N . SER A 1 457 ? 8.273 14.389 -22.358 1.00 78.62 457 SER A N 1
ATOM 3581 C CA . SER A 1 457 ? 8.281 13.418 -23.467 1.00 78.62 457 SER A CA 1
ATOM 3582 C C . SER A 1 457 ? 7.766 13.970 -24.806 1.00 78.62 457 SER A C 1
ATOM 3584 O O . SER A 1 457 ? 7.624 13.208 -25.765 1.00 78.62 457 SER A O 1
ATOM 3586 N N . LYS A 1 458 ? 7.472 15.280 -24.894 1.00 73.25 458 LYS A N 1
ATOM 3587 C CA . LYS A 1 458 ? 6.891 15.942 -26.084 1.00 73.25 458 LYS A CA 1
ATOM 3588 C C . LYS A 1 458 ? 5.679 15.189 -26.669 1.00 73.25 458 LYS A C 1
ATOM 3590 O O . LYS A 1 458 ? 5.507 15.143 -27.882 1.00 73.25 458 LYS A O 1
ATOM 3595 N N . HIS A 1 459 ? 4.870 14.557 -25.814 1.00 66.94 459 HIS A N 1
ATOM 3596 C CA . HIS A 1 459 ? 3.663 13.786 -26.167 1.00 66.94 459 HIS A CA 1
ATOM 3597 C C . HIS A 1 459 ? 3.861 12.510 -27.009 1.00 66.94 459 HIS A C 1
ATOM 3599 O O . HIS A 1 459 ? 2.899 11.782 -27.224 1.00 66.94 459 HIS A O 1
ATOM 3605 N N . LEU A 1 460 ? 5.078 12.184 -27.454 1.00 73.44 460 LEU A N 1
ATOM 3606 C CA . LEU A 1 460 ? 5.302 11.118 -28.443 1.00 73.44 460 LEU A CA 1
ATOM 3607 C C . LEU A 1 460 ? 5.051 9.700 -27.900 1.00 73.44 460 LEU A C 1
ATOM 3609 O O . LEU A 1 460 ? 4.688 8.806 -28.660 1.00 73.44 460 LEU A O 1
ATOM 3613 N N . GLN A 1 461 ? 5.248 9.480 -26.597 1.00 82.19 461 GLN A N 1
ATOM 3614 C CA . GLN A 1 461 ? 5.148 8.146 -25.985 1.00 82.19 461 GLN A CA 1
ATOM 3615 C C . GLN A 1 461 ? 3.779 7.845 -25.365 1.00 82.19 461 GLN A C 1
ATOM 3617 O O . GLN A 1 461 ? 3.463 6.681 -25.118 1.00 82.19 461 GLN A O 1
ATOM 3622 N N . TRP A 1 462 ? 2.955 8.864 -25.125 1.00 86.75 462 TRP A N 1
ATOM 3623 C CA . TRP A 1 462 ? 1.664 8.718 -24.455 1.00 86.75 462 TRP A CA 1
ATOM 3624 C C . TRP A 1 462 ? 0.534 8.685 -25.479 1.00 86.75 462 TRP A C 1
ATOM 3626 O O . TRP A 1 462 ? 0.533 9.457 -26.436 1.00 86.75 462 TRP A O 1
ATOM 3636 N N . SER A 1 463 ? -0.434 7.790 -25.286 1.00 86.44 463 SER A N 1
ATOM 3637 C CA . SER A 1 463 ? -1.607 7.742 -26.158 1.00 86.44 463 SER A CA 1
ATOM 3638 C C . SER A 1 463 ? -2.518 8.948 -25.899 1.00 86.44 463 SER A C 1
ATOM 3640 O O . SER A 1 463 ? -2.562 9.492 -24.793 1.00 86.44 463 SER A O 1
ATOM 3642 N N . ALA A 1 464 ? -3.318 9.336 -26.895 1.00 85.12 464 ALA A N 1
ATOM 3643 C CA . ALA A 1 464 ? -4.340 10.371 -26.708 1.00 85.12 464 ALA A CA 1
ATOM 3644 C C . ALA A 1 464 ? -5.393 9.967 -25.655 1.00 85.12 464 ALA A C 1
ATOM 3646 O O . ALA A 1 464 ? -5.964 10.823 -24.985 1.00 85.12 464 ALA A O 1
ATOM 3647 N N . GLN A 1 465 ? -5.621 8.659 -25.476 1.00 85.12 465 GLN A N 1
ATOM 3648 C CA . GLN A 1 465 ? -6.539 8.102 -24.478 1.00 85.12 465 GLN A CA 1
ATOM 3649 C C . GLN A 1 465 ? -5.972 8.152 -23.053 1.00 85.12 465 GLN A C 1
ATOM 3651 O O . GLN A 1 465 ? -6.729 8.101 -22.084 1.00 85.12 465 GLN A O 1
ATOM 3656 N N . ASN A 1 466 ? -4.654 8.288 -22.902 1.00 84.69 466 ASN A N 1
ATOM 3657 C CA . ASN A 1 466 ? -4.007 8.311 -21.600 1.00 84.69 466 ASN A CA 1
ATOM 3658 C C . ASN A 1 466 ? -4.388 9.542 -20.780 1.00 84.69 466 ASN A C 1
ATOM 3660 O O . ASN A 1 466 ? -4.684 9.427 -19.597 1.00 84.69 466 ASN A O 1
ATOM 3664 N N . THR A 1 467 ? -4.419 10.717 -21.407 1.00 83.31 467 THR A N 1
ATOM 3665 C CA . THR A 1 467 ? -4.755 11.975 -20.733 1.00 83.31 467 THR A CA 1
ATOM 3666 C C . THR A 1 467 ? -6.144 11.942 -20.084 1.00 83.31 467 THR A C 1
ATOM 3668 O O . THR A 1 467 ? -6.215 12.192 -18.881 1.00 83.31 467 THR A O 1
ATOM 3671 N N . PRO A 1 468 ? -7.244 11.589 -20.784 1.00 84.88 468 PRO A N 1
ATOM 3672 C CA . PRO A 1 468 ? -8.553 11.479 -20.143 1.00 84.88 468 PRO A CA 1
ATOM 3673 C C . PRO A 1 468 ? -8.629 10.311 -19.154 1.00 84.88 468 PRO A C 1
ATOM 3675 O O . PRO A 1 468 ? -9.317 10.437 -18.146 1.00 84.88 468 PRO A O 1
ATOM 3678 N N . PHE A 1 469 ? -7.905 9.208 -19.375 1.00 84.50 469 PHE A N 1
ATOM 3679 C CA . PHE A 1 469 ? -7.865 8.103 -18.415 1.00 84.50 469 PHE A CA 1
ATOM 3680 C C . PHE A 1 469 ? -7.206 8.517 -17.091 1.00 84.50 469 PHE A C 1
ATOM 3682 O O . PHE A 1 469 ? -7.789 8.337 -16.022 1.00 84.50 469 PHE A O 1
ATOM 3689 N N . VAL A 1 470 ? -6.005 9.097 -17.154 1.00 84.75 470 VAL A N 1
ATOM 3690 C CA . VAL A 1 470 ? -5.235 9.510 -15.976 1.00 84.75 470 VAL A CA 1
ATOM 3691 C C . VAL A 1 470 ? -5.901 10.702 -15.308 1.00 84.75 470 VAL A C 1
ATOM 3693 O O . VAL A 1 470 ? -6.197 10.632 -14.120 1.00 84.75 470 VAL A O 1
ATOM 3696 N N . LEU A 1 471 ? -6.192 11.778 -16.044 1.00 85.62 471 LEU A N 1
ATOM 3697 C CA . LEU A 1 471 ? -6.803 12.963 -15.446 1.00 85.62 471 LEU A CA 1
ATOM 3698 C C . LEU A 1 471 ? -8.232 12.683 -14.993 1.00 85.62 471 LEU A C 1
ATOM 3700 O O . LEU A 1 471 ? -8.568 13.044 -13.878 1.00 85.62 471 LEU A O 1
ATOM 3704 N N . GLY A 1 472 ? -9.057 12.004 -15.792 1.00 87.38 472 GLY A N 1
ATOM 3705 C CA . GLY A 1 472 ? -10.437 11.690 -15.417 1.00 87.38 472 GLY A CA 1
ATOM 3706 C C . GLY A 1 472 ? -10.516 10.714 -14.244 1.00 87.38 472 GLY A C 1
ATOM 3707 O O . GLY A 1 472 ? -11.181 11.000 -13.247 1.00 87.38 472 GLY A O 1
ATOM 3708 N N . GLY A 1 473 ? -9.790 9.595 -14.323 1.00 88.62 473 GLY A N 1
ATOM 3709 C CA . GLY A 1 473 ? -9.765 8.582 -13.269 1.00 88.62 473 GLY A CA 1
ATOM 3710 C C . GLY A 1 473 ? -9.188 9.119 -11.961 1.00 88.62 473 GLY A C 1
ATOM 3711 O O . GLY A 1 473 ? -9.823 9.007 -10.913 1.00 88.62 473 GLY A O 1
ATOM 3712 N N . VAL A 1 474 ? -8.019 9.770 -12.012 1.00 91.19 474 VAL A N 1
ATOM 3713 C CA . VAL A 1 474 ? -7.383 10.331 -10.811 1.00 91.19 474 VAL A CA 1
ATOM 3714 C C . VAL A 1 474 ? -8.154 11.547 -10.293 1.00 91.19 474 VAL A C 1
ATOM 3716 O O . VAL A 1 474 ? -8.246 11.703 -9.078 1.00 91.19 474 VAL A O 1
ATOM 3719 N N . ALA A 1 475 ? -8.779 12.377 -11.138 1.00 90.25 475 ALA A N 1
ATOM 3720 C CA . ALA A 1 475 ? -9.616 13.485 -10.666 1.00 90.25 475 ALA A CA 1
ATOM 3721 C C . ALA A 1 475 ? -10.872 12.988 -9.950 1.00 90.25 475 ALA A C 1
ATOM 3723 O O . ALA A 1 475 ? -11.135 13.446 -8.843 1.00 90.25 475 ALA A O 1
ATOM 3724 N N . MET A 1 476 ? -11.610 12.023 -10.512 1.00 93.25 476 MET A N 1
ATOM 3725 C CA . MET A 1 476 ? -12.770 11.428 -9.833 1.00 93.25 476 MET A CA 1
ATOM 3726 C C . MET A 1 476 ? -12.365 10.838 -8.479 1.00 93.25 476 MET A C 1
ATOM 3728 O O . MET A 1 476 ? -13.016 11.070 -7.460 1.00 93.25 476 MET A O 1
ATOM 3732 N N . TRP A 1 477 ? -11.229 10.145 -8.455 1.00 94.62 477 TRP A N 1
ATOM 3733 C CA . TRP A 1 477 ? -10.670 9.575 -7.240 1.00 94.62 477 TRP A CA 1
ATOM 3734 C C . TRP A 1 477 ? -10.274 10.644 -6.208 1.00 94.62 477 TRP A C 1
ATOM 3736 O O . TRP A 1 477 ? -10.544 10.500 -5.016 1.00 94.62 477 TRP A O 1
ATOM 3746 N N . THR A 1 478 ? -9.690 11.753 -6.667 1.00 95.50 478 THR A N 1
ATOM 3747 C CA . THR A 1 478 ? -9.326 12.922 -5.847 1.00 95.50 478 THR A CA 1
ATOM 3748 C C . THR A 1 478 ? -10.561 13.621 -5.294 1.00 95.50 478 THR A C 1
ATOM 3750 O O . THR A 1 478 ? -10.584 13.956 -4.115 1.00 95.50 478 THR A O 1
ATOM 3753 N N . LEU A 1 479 ? -11.603 13.804 -6.108 1.00 96.19 479 LEU A N 1
ATOM 3754 C CA . LEU A 1 479 ? -12.864 14.419 -5.696 1.00 96.19 479 LEU A CA 1
ATOM 3755 C C . LEU A 1 479 ? -13.578 13.572 -4.641 1.00 96.19 479 LEU A C 1
ATOM 3757 O O . LEU A 1 479 ? -14.039 14.118 -3.643 1.00 96.19 479 LEU A O 1
ATOM 3761 N N . ASN A 1 480 ? -13.605 12.243 -4.800 1.00 96.62 480 ASN A N 1
ATOM 3762 C CA . ASN A 1 480 ? -14.130 11.340 -3.773 1.00 96.62 480 ASN A CA 1
ATOM 3763 C C . ASN A 1 480 ? -13.379 11.504 -2.442 1.00 96.62 480 ASN A C 1
ATOM 3765 O O . ASN A 1 480 ? -14.010 11.629 -1.394 1.00 96.62 480 ASN A O 1
ATOM 3769 N N . ALA A 1 481 ? -12.043 11.546 -2.482 1.00 96.38 481 ALA A N 1
ATOM 3770 C CA . ALA A 1 481 ? -11.231 11.753 -1.286 1.00 96.38 481 ALA A CA 1
ATOM 3771 C C . ALA A 1 481 ? -11.490 13.126 -0.645 1.00 96.38 481 ALA A C 1
ATOM 3773 O O . ALA A 1 481 ? -11.728 13.211 0.559 1.00 96.38 481 ALA A O 1
ATOM 3774 N N . LEU A 1 482 ? -11.516 14.186 -1.457 1.00 96.50 482 LEU A N 1
ATOM 3775 C CA . LEU A 1 482 ? -11.751 15.559 -1.019 1.00 96.50 482 LEU A CA 1
ATOM 3776 C C . LEU A 1 482 ? -13.118 15.705 -0.343 1.00 96.50 482 LEU A C 1
ATOM 3778 O O . LEU A 1 482 ? -13.194 16.164 0.796 1.00 96.50 482 LEU A O 1
ATOM 3782 N N . PHE A 1 483 ? -14.196 15.276 -1.003 1.00 96.31 483 PHE A N 1
ATOM 3783 C CA . PHE A 1 483 ? -15.542 15.347 -0.435 1.00 96.31 483 PHE A CA 1
ATOM 3784 C C . PHE A 1 483 ? -15.693 14.459 0.798 1.00 96.31 483 PHE A C 1
ATOM 3786 O O . PHE A 1 483 ? -16.339 14.865 1.764 1.00 96.31 483 PHE A O 1
ATOM 3793 N N . GLY A 1 484 ? -15.040 13.295 0.819 1.00 94.69 484 GLY A N 1
ATOM 3794 C CA . GLY A 1 484 ? -14.996 12.438 1.995 1.00 94.69 484 GLY A CA 1
ATOM 3795 C C . GLY A 1 484 ? -14.350 13.121 3.204 1.00 94.69 484 GLY A C 1
ATOM 3796 O O . GLY A 1 484 ? -14.927 13.072 4.291 1.00 94.69 484 GLY A O 1
ATOM 3797 N N . CYS A 1 485 ? -13.230 13.835 3.027 1.00 93.00 485 CYS A N 1
ATOM 3798 C CA . CYS A 1 485 ? -12.556 14.571 4.108 1.00 93.00 485 CYS A CA 1
ATOM 3799 C C . CYS A 1 485 ? -13.447 15.632 4.773 1.00 93.00 485 CYS A C 1
ATOM 3801 O O . CYS A 1 485 ? -13.339 15.853 5.982 1.00 93.00 485 CYS A O 1
ATOM 3803 N N . TYR A 1 486 ? -14.320 16.280 3.995 1.00 92.12 486 TYR A N 1
ATOM 3804 C CA . TYR A 1 486 ? -15.256 17.299 4.483 1.00 92.12 486 TYR A CA 1
ATOM 3805 C C . TYR A 1 486 ? -16.635 16.740 4.849 1.00 92.12 486 TYR A C 1
ATOM 3807 O O . TYR A 1 486 ? -17.466 17.466 5.398 1.00 92.12 486 TYR A O 1
ATOM 3815 N N . SER A 1 487 ? -16.893 15.458 4.584 1.00 89.94 487 SER A N 1
ATOM 3816 C CA . SER A 1 487 ? -18.167 14.838 4.929 1.00 89.94 487 SER A CA 1
ATOM 3817 C C . SER A 1 487 ? -18.342 14.758 6.447 1.00 89.94 487 SER A C 1
ATOM 3819 O O . SER A 1 487 ? -17.415 14.464 7.209 1.00 89.94 487 SER A O 1
ATOM 3821 N N . SER A 1 488 ? -19.551 15.066 6.907 1.00 72.81 488 SER A N 1
ATOM 3822 C CA . SER A 1 488 ? -19.879 15.002 8.321 1.00 72.81 488 SER A CA 1
ATOM 3823 C C . SER A 1 488 ? -20.114 13.555 8.757 1.00 72.81 488 SER A C 1
ATOM 3825 O O . SER A 1 488 ? -20.745 12.767 8.048 1.00 72.81 488 SER A O 1
ATOM 3827 N N . SER A 1 489 ? -19.638 13.207 9.951 1.00 63.03 489 SER A N 1
ATOM 3828 C CA . SER A 1 489 ? -19.830 11.882 10.552 1.00 63.03 489 SER A CA 1
ATOM 3829 C C . SER A 1 489 ? -21.228 11.676 11.143 1.00 63.03 489 SER A C 1
ATOM 3831 O O . SER A 1 489 ? -21.389 10.823 12.006 1.00 63.03 489 SER A O 1
ATOM 3833 N N . TYR A 1 490 ? -22.236 12.460 10.733 1.00 54.69 490 TYR A N 1
ATOM 3834 C CA . TYR A 1 490 ? -23.566 12.414 11.347 1.00 54.69 490 TYR A CA 1
ATOM 3835 C C . TYR A 1 490 ? -24.108 10.982 11.349 1.00 54.69 490 TYR A C 1
ATOM 3837 O O . TYR A 1 490 ? -24.386 10.413 10.289 1.00 54.69 490 TYR A O 1
ATOM 3845 N N . HIS A 1 491 ? -24.272 10.430 12.549 1.00 51.47 491 HIS A N 1
ATOM 3846 C CA . HIS A 1 491 ? -25.075 9.244 12.768 1.00 51.47 491 HIS A CA 1
ATOM 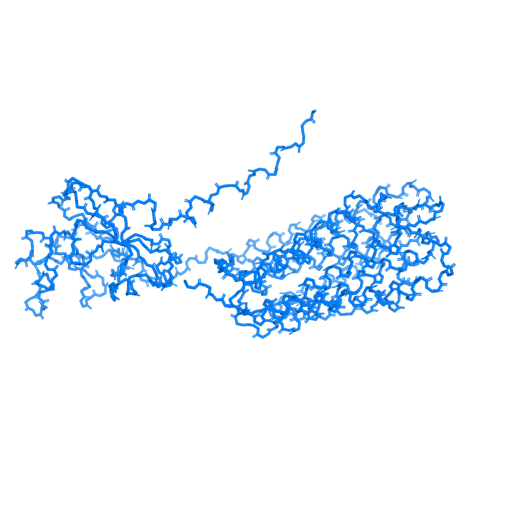3847 C C . HIS A 1 491 ? -26.529 9.647 12.539 1.00 51.47 491 HIS A C 1
ATOM 3849 O O . HIS A 1 491 ? -27.051 10.522 13.228 1.00 51.47 491 HIS A O 1
ATOM 3855 N N . ARG A 1 492 ? -27.176 9.050 11.533 1.00 41.12 492 ARG A N 1
ATOM 3856 C CA . ARG A 1 492 ? -28.635 8.956 11.571 1.00 41.12 492 ARG A CA 1
ATOM 3857 C C . ARG A 1 492 ? -28.939 7.966 12.689 1.00 41.12 492 ARG A C 1
ATOM 3859 O O . ARG A 1 492 ? -28.674 6.781 12.515 1.00 41.12 492 ARG A O 1
ATOM 3866 N N . THR A 1 493 ? -29.340 8.505 13.835 1.00 39.34 493 THR A N 1
ATOM 3867 C CA . THR A 1 493 ? -30.002 7.763 14.912 1.00 39.34 493 THR A CA 1
ATOM 3868 C C . THR A 1 493 ? -31.298 7.165 14.412 1.00 39.34 493 THR A C 1
ATOM 3870 O O . THR A 1 493 ? -31.996 7.899 13.667 1.00 39.34 493 THR A O 1
#

Radius of gyration: 30.26 Å; chains: 1; bounding box: 79×51×89 Å